Protein AF-A0A5C7S8Z4-F1 (afdb_monomer)

Foldseek 3Di:
DDPVVVVVVVVVVCVVPVCPPDDDDDDDDVVVVVVVLVVVVVVVPDPDDDPPFPADADAAQQAEAAGEHEAEQEAYHDAQNGEYAYEELAGEQYEYAYAERAYHYEFQHYFETAHDDQRRHTERYYYPHEYAHEYEQAQNGEFEYEFEHEAQYEGATERHEHLYEHNHEYEYNHYFEWEWEYEYQEEETYTEWEQHEYSYEYNYEYEYNYEFETETEYEYPEDAYEADTEWERAYDLAEHQEEYAYNYEQYWEWEYEEYPYLEEYETYWESHYHNAEHNEEYHANEEQETETEYEYDDDEHQYEYHAEWESYDHNEEYQEEYHYQYEQETEYEYEEAYQAYEHEWELYEAEYEYAYEYAANHEQETEWEYAYYQYHAHYETEYESYEAAAYQHEYHHLYEQEYEFEYNDHAHETEWESYENAQHEHNEEYHANEYQETEFEDAAYETEWESYEYNEEYQYEYEAQEEQETEFEYQHTEWESAEDAQEAYQEEYYYNYEFYWEFEHAAAETAWERYFANQHPDPDDPSPFYEFLYEYEYQEEFETYWEWEWDPDPDDDDDDDDPDDPDFAQEDATETYEYHWERAEGEEQAANGEYHANEEFETYWEWEWEFEHAAYTETETEYTEWERHDYAEYNHDYYHNYYFYTYWYWYWYIYYNHYDTYTDDTYYYRYYYHDYPD

pLDDT: mean 84.85, std 20.94, range [26.73, 98.94]

Solvent-accessible surface area (backbone atoms only — not comparable to full-atom values): 26536 Å² total; per-residue (Å²): 136,65,73,69,61,60,52,53,53,49,52,56,47,51,60,55,64,61,51,73,80,70,68,77,87,78,88,78,65,67,70,60,54,54,52,49,53,52,53,52,59,58,66,71,63,67,96,66,84,82,70,83,73,74,67,54,56,70,77,67,24,58,53,77,38,65,50,35,28,39,41,58,75,52,69,39,39,31,36,68,69,8,32,25,47,10,61,38,42,64,7,37,12,33,38,31,67,20,69,62,26,67,36,43,39,36,33,29,13,43,26,26,3,39,6,48,35,48,54,5,36,9,24,11,33,36,32,68,18,28,33,56,21,39,40,35,31,34,70,67,8,36,26,38,14,33,3,36,10,33,41,68,33,32,3,35,9,25,14,36,34,30,61,20,32,38,57,20,39,40,37,37,39,12,42,28,34,9,36,5,29,11,48,24,55,47,42,42,28,30,7,32,4,24,9,39,32,28,57,23,36,31,61,19,40,40,37,34,58,19,41,26,29,5,30,5,30,23,44,42,78,39,50,57,33,37,38,36,17,35,5,27,8,34,31,29,50,22,32,40,53,20,39,39,39,32,60,20,43,27,34,6,31,5,30,41,46,44,52,69,35,79,36,45,37,36,22,29,7,19,7,33,36,30,53,26,35,35,56,19,39,39,40,33,58,21,42,26,30,5,32,12,38,37,49,42,84,84,63,87,21,91,32,44,39,43,35,35,6,24,8,35,36,29,57,28,36,32,55,18,39,40,39,31,60,17,42,26,34,6,30,21,42,38,36,33,32,34,41,25,31,39,34,33,7,21,8,31,35,30,58,26,44,30,55,18,39,39,40,31,58,18,41,29,29,6,30,8,42,32,64,35,27,76,27,24,94,60,20,40,29,29,8,22,6,34,36,31,17,32,34,53,20,38,41,40,31,59,19,39,28,28,7,32,4,37,30,70,41,35,29,28,36,11,29,8,23,6,32,28,19,60,85,11,36,36,53,19,36,42,38,32,61,18,42,25,31,6,32,6,30,5,62,65,16,35,6,34,8,20,7,34,33,34,19,28,34,34,59,18,38,40,39,34,57,21,40,28,30,5,33,7,32,11,26,31,6,31,9,23,8,34,32,24,32,69,25,35,38,55,19,38,41,40,32,60,19,41,26,31,5,32,6,30,16,32,60,41,34,7,36,6,24,8,34,35,24,11,62,54,92,70,93,70,96,64,81,61,32,14,41,31,45,16,41,41,38,35,55,19,41,28,30,6,33,4,33,9,51,10,58,77,66,87,74,84,71,79,92,77,89,75,101,60,82,78,74,74,51,55,61,36,78,21,43,7,8,32,10,31,7,25,9,34,38,39,19,32,30,33,72,70,5,37,40,39,35,54,18,40,28,32,6,34,5,30,4,33,6,40,14,72,18,56,40,34,6,28,6,33,7,34,33,4,33,5,28,6,39,37,28,52,23,58,65,32,48,79,47,77,78,42,49,62,38,39,40,38,37,47,39,38,40,38,39,37,80,47,51,42,57,39,52,60,54,59,40,65,33,42,70,43,70,38,78,64,86,125

Nearest PDB structures (foldseek):
  3p4g-assembly4_D  TM=4.008E-01  e=1.593E-01  Marinomonas primoryensis

Mean predicted aligned error: 9.85 Å

InterPro domains:
  IPR024973 ESPR domain [PF13018] (1-48)

Structure (mmCIF, N/CA/C/O backbone):
data_AF-A0A5C7S8Z4-F1
#
_entry.id   AF-A0A5C7S8Z4-F1
#
loop_
_atom_site.group_PDB
_atom_site.id
_atom_site.type_symbol
_atom_site.label_atom_id
_atom_site.label_alt_id
_atom_site.label_comp_id
_atom_site.label_asym_id
_atom_site.label_entity_id
_atom_site.label_seq_id
_atom_site.pdbx_PDB_ins_code
_atom_site.Cartn_x
_atom_site.Cartn_y
_atom_site.Cartn_z
_atom_site.occupancy
_atom_site.B_iso_or_equiv
_atom_site.auth_seq_id
_atom_site.auth_comp_id
_atom_site.auth_asym_id
_atom_site.auth_atom_id
_atom_site.pdbx_PDB_model_num
ATOM 1 N N . MET A 1 1 ? 13.895 8.745 35.347 1.00 37.47 1 MET A N 1
ATOM 2 C CA . MET A 1 1 ? 14.028 7.308 34.992 1.00 37.47 1 MET A CA 1
ATOM 3 C C . MET A 1 1 ? 15.269 6.678 35.639 1.00 37.47 1 MET A C 1
ATOM 5 O O . MET A 1 1 ? 16.334 7.281 35.587 1.00 37.47 1 MET A O 1
ATOM 9 N N . ASN A 1 2 ? 15.156 5.477 36.229 1.00 31.66 2 ASN A N 1
ATOM 10 C CA . ASN A 1 2 ? 16.294 4.657 36.695 1.00 31.66 2 ASN A CA 1
ATOM 11 C C . ASN A 1 2 ? 17.074 4.090 35.482 1.00 31.66 2 ASN A C 1
ATOM 13 O O . ASN A 1 2 ? 16.461 3.689 34.494 1.00 31.66 2 ASN A O 1
ATOM 17 N N . LYS A 1 3 ? 18.414 4.038 35.572 1.00 29.77 3 LYS A N 1
ATOM 18 C CA . LYS A 1 3 ? 19.364 3.460 34.596 1.00 29.77 3 LYS A CA 1
ATOM 19 C C . LYS A 1 3 ? 18.927 2.109 34.007 1.00 29.77 3 LYS A C 1
ATOM 21 O O . LYS A 1 3 ? 19.217 1.863 32.842 1.00 29.77 3 LYS A O 1
ATOM 26 N N . SER A 1 4 ? 18.204 1.278 34.756 1.00 29.69 4 SER A N 1
ATOM 27 C CA . SER A 1 4 ? 17.714 -0.022 34.274 1.00 29.69 4 SER A CA 1
ATOM 28 C C . SER A 1 4 ? 16.687 0.085 33.133 1.00 29.69 4 SER A C 1
ATOM 30 O O . SER A 1 4 ? 16.732 -0.729 32.219 1.00 29.69 4 SER A O 1
ATOM 32 N N . HIS A 1 5 ? 15.833 1.119 33.109 1.00 33.16 5 HIS A N 1
ATOM 33 C CA . HIS A 1 5 ? 14.861 1.334 32.020 1.00 33.16 5 HIS A CA 1
ATOM 34 C C . HIS A 1 5 ? 15.528 1.799 30.714 1.00 33.16 5 HIS A C 1
ATOM 36 O O . HIS A 1 5 ? 15.093 1.422 29.632 1.00 33.16 5 HIS A O 1
ATOM 42 N N . ARG A 1 6 ? 16.630 2.561 30.800 1.00 36.06 6 ARG A N 1
ATOM 43 C CA . ARG A 1 6 ? 17.403 2.997 29.621 1.00 36.06 6 ARG A CA 1
ATOM 44 C C . ARG A 1 6 ? 18.160 1.854 28.942 1.00 36.06 6 ARG A C 1
ATOM 46 O O . ARG A 1 6 ? 18.328 1.892 27.731 1.00 36.06 6 ARG A O 1
ATOM 53 N N . ILE A 1 7 ? 18.627 0.871 29.712 1.00 35.34 7 ILE A N 1
ATOM 54 C CA . ILE A 1 7 ? 19.396 -0.265 29.181 1.00 35.34 7 ILE A CA 1
ATOM 55 C C . ILE A 1 7 ? 18.463 -1.233 28.440 1.00 35.34 7 ILE A C 1
ATOM 57 O O . ILE A 1 7 ? 18.755 -1.610 27.314 1.00 35.34 7 ILE A O 1
ATOM 61 N N . VAL A 1 8 ? 17.285 -1.529 29.000 1.00 35.81 8 VAL A N 1
ATOM 62 C CA . VAL A 1 8 ? 16.320 -2.452 28.376 1.00 35.81 8 VAL A CA 1
ATOM 63 C C . VAL A 1 8 ? 15.700 -1.871 27.099 1.00 35.81 8 VAL A C 1
ATOM 65 O O . VAL A 1 8 ? 15.553 -2.590 26.117 1.00 35.81 8 VAL A O 1
ATOM 68 N N . TRP A 1 9 ? 15.402 -0.567 27.061 1.00 34.16 9 TRP A N 1
ATOM 69 C CA . TRP A 1 9 ? 14.878 0.077 25.848 1.00 34.16 9 TRP A CA 1
ATOM 70 C C . TRP A 1 9 ? 15.956 0.240 24.759 1.00 34.16 9 TRP A C 1
ATOM 72 O O . TRP A 1 9 ? 15.662 0.137 23.573 1.00 34.16 9 TRP A O 1
ATOM 82 N N . SER A 1 10 ? 17.225 0.415 25.149 1.00 32.84 10 SER A N 1
ATOM 83 C CA . SER A 1 10 ? 18.364 0.386 24.219 1.00 32.84 10 SER A CA 1
ATOM 84 C C . SER A 1 10 ? 18.592 -1.009 23.629 1.00 32.84 10 SER A C 1
ATOM 86 O O . SER A 1 10 ? 18.904 -1.113 22.446 1.00 32.84 10 SER A O 1
ATOM 88 N N . ASP A 1 11 ? 18.410 -2.073 24.415 1.00 32.44 11 ASP A N 1
ATOM 89 C CA . ASP A 1 11 ? 18.556 -3.453 23.939 1.00 32.44 11 ASP A CA 1
ATOM 90 C C . ASP A 1 11 ? 17.352 -3.905 23.094 1.00 32.44 11 ASP A C 1
ATOM 92 O O . ASP A 1 11 ? 17.544 -4.584 22.086 1.00 32.44 11 ASP A O 1
ATOM 96 N N . ALA A 1 12 ? 16.129 -3.460 23.411 1.00 32.34 12 ALA A N 1
ATOM 97 C CA . ALA A 1 12 ? 14.946 -3.674 22.570 1.00 32.34 12 ALA A CA 1
ATOM 98 C C . ALA A 1 12 ? 15.056 -2.933 21.223 1.00 32.34 12 ALA A C 1
ATOM 100 O O . ALA A 1 12 ? 14.721 -3.488 20.178 1.00 32.34 12 ALA A O 1
ATOM 101 N N . ARG A 1 13 ? 15.608 -1.713 21.227 1.00 35.09 13 ARG A N 1
ATOM 102 C CA . ARG A 1 13 ? 15.862 -0.927 20.013 1.00 35.09 13 ARG A CA 1
ATOM 103 C C . ARG A 1 13 ? 17.004 -1.502 19.169 1.00 35.09 13 ARG A C 1
ATOM 105 O O . ARG A 1 13 ? 16.859 -1.590 17.954 1.00 35.09 13 ARG A O 1
ATOM 112 N N . ASN A 1 14 ? 18.103 -1.950 19.782 1.00 30.97 14 ASN A N 1
ATOM 113 C CA . ASN A 1 14 ? 19.194 -2.617 19.058 1.00 30.97 14 ASN A CA 1
ATOM 114 C C . ASN A 1 14 ? 18.759 -3.975 18.487 1.00 30.97 14 ASN A C 1
ATOM 116 O O . ASN A 1 14 ? 19.194 -4.341 17.399 1.00 30.97 14 ASN A O 1
ATOM 120 N N . ALA A 1 15 ? 17.866 -4.697 19.169 1.00 32.16 15 ALA A N 1
ATOM 121 C CA . ALA A 1 15 ? 17.303 -5.942 18.656 1.00 32.16 15 ALA A CA 1
ATOM 122 C C . ALA A 1 15 ? 16.323 -5.738 17.484 1.00 32.16 15 ALA A C 1
ATOM 124 O O . ALA A 1 15 ? 16.146 -6.672 16.707 1.00 32.16 15 ALA A O 1
ATOM 125 N N . TYR A 1 16 ? 15.710 -4.556 17.347 1.00 32.03 16 TYR A N 1
ATOM 126 C CA . TYR A 1 16 ? 14.763 -4.245 16.268 1.00 32.03 16 TYR A CA 1
ATOM 127 C C . TYR A 1 16 ? 15.438 -3.570 15.061 1.00 32.03 16 TYR A C 1
ATOM 129 O O . TYR A 1 16 ? 15.170 -3.940 13.925 1.00 32.03 16 TYR A O 1
ATOM 137 N N . ILE A 1 17 ? 16.373 -2.638 15.289 1.00 31.25 17 ILE A N 1
ATOM 138 C CA . ILE A 1 17 ? 17.047 -1.887 14.213 1.00 31.25 17 ILE A CA 1
ATOM 139 C C . ILE A 1 17 ? 18.159 -2.712 13.540 1.00 31.25 17 ILE A C 1
ATOM 141 O O . ILE A 1 17 ? 18.332 -2.623 12.333 1.00 31.25 17 ILE A O 1
ATOM 145 N N . VAL A 1 18 ? 18.866 -3.588 14.266 1.00 29.27 18 VAL A N 1
ATOM 146 C CA . VAL A 1 18 ? 19.935 -4.428 13.673 1.00 29.27 18 VAL A CA 1
ATOM 147 C C . VAL A 1 18 ? 19.393 -5.749 13.093 1.00 29.27 18 VAL A C 1
ATOM 149 O O . VAL A 1 18 ? 20.099 -6.452 12.375 1.00 29.27 18 VAL A O 1
ATOM 152 N N . ALA A 1 19 ? 18.123 -6.088 13.340 1.00 30.03 19 ALA A N 1
ATOM 153 C CA . ALA A 1 19 ? 17.484 -7.271 12.754 1.00 30.03 19 ALA A CA 1
ATOM 154 C C . ALA A 1 19 ? 16.828 -7.017 11.382 1.00 30.03 19 ALA A C 1
ATOM 156 O O . ALA A 1 19 ? 16.435 -7.982 10.731 1.00 30.03 19 ALA A O 1
ATOM 157 N N . GLY A 1 20 ? 16.736 -5.759 10.932 1.00 29.67 20 GLY A N 1
ATOM 158 C CA . GLY A 1 20 ? 16.137 -5.394 9.642 1.00 29.67 20 GLY A CA 1
ATOM 159 C C . GLY A 1 20 ? 17.088 -5.442 8.442 1.00 29.67 20 GLY A C 1
ATOM 160 O O . GLY A 1 20 ? 16.617 -5.545 7.319 1.00 29.67 20 GLY A O 1
ATOM 161 N N . GLU A 1 21 ? 18.408 -5.412 8.655 1.00 27.22 21 GLU A N 1
ATOM 162 C CA . GLU A 1 21 ? 19.362 -5.224 7.545 1.00 27.22 21 GLU A CA 1
ATOM 163 C C . GLU A 1 21 ? 20.340 -6.390 7.326 1.00 27.22 21 GLU A C 1
ATOM 165 O O . GLU A 1 21 ? 21.153 -6.322 6.415 1.00 27.22 21 GLU A O 1
ATOM 170 N N . ASN A 1 22 ? 20.278 -7.483 8.107 1.00 28.05 22 ASN A N 1
ATOM 171 C CA . ASN A 1 22 ? 21.152 -8.657 7.886 1.00 28.05 22 ASN A CA 1
ATOM 172 C C . ASN A 1 22 ? 20.622 -10.020 8.397 1.00 28.05 22 ASN A C 1
ATOM 174 O O . ASN A 1 22 ? 21.381 -10.990 8.486 1.00 28.05 22 ASN A O 1
ATOM 178 N N . ALA A 1 23 ? 19.339 -10.155 8.747 1.00 29.80 23 ALA A N 1
ATOM 179 C CA . ALA A 1 23 ? 18.815 -11.428 9.250 1.00 29.80 23 ALA A CA 1
ATOM 180 C C . ALA A 1 23 ? 18.412 -12.375 8.106 1.00 29.80 23 ALA A C 1
ATOM 182 O O . ALA A 1 23 ? 17.242 -12.524 7.768 1.00 29.80 23 ALA A O 1
ATOM 183 N N . SER A 1 24 ? 19.401 -13.067 7.540 1.00 30.19 24 SER A N 1
ATOM 184 C CA . SER A 1 24 ? 19.148 -14.285 6.769 1.00 30.19 24 SER A CA 1
ATOM 185 C C . SER A 1 24 ? 18.484 -15.356 7.654 1.00 30.19 24 SER A C 1
ATOM 187 O O . SER A 1 24 ? 18.964 -15.678 8.739 1.00 30.19 24 SER A O 1
ATOM 189 N N . ALA A 1 25 ? 17.360 -15.892 7.172 1.00 36.38 25 ALA A N 1
ATOM 190 C CA . ALA A 1 25 ? 16.766 -17.192 7.497 1.00 36.38 25 ALA A CA 1
ATOM 191 C C . ALA A 1 25 ? 16.754 -17.650 8.979 1.00 36.38 25 ALA A C 1
ATOM 193 O O . ALA A 1 25 ? 17.680 -18.322 9.438 1.00 36.38 25 ALA A O 1
ATOM 194 N N . LYS A 1 26 ? 15.621 -17.413 9.667 1.00 33.75 26 LYS A N 1
ATOM 195 C CA . LYS A 1 26 ? 14.860 -18.339 10.557 1.00 33.75 26 LYS A CA 1
ATOM 196 C C . LYS A 1 26 ? 14.109 -17.563 11.647 1.00 33.75 26 LYS A C 1
ATOM 198 O O . LYS A 1 26 ? 14.720 -16.954 12.525 1.00 33.75 26 LYS A O 1
ATOM 203 N N . GLY A 1 27 ? 12.777 -17.651 11.619 1.00 38.81 27 GLY A N 1
ATOM 204 C CA . GLY A 1 27 ? 11.887 -17.112 12.650 1.00 38.81 27 GLY A CA 1
ATOM 205 C C . GLY A 1 27 ? 12.190 -17.672 14.045 1.00 38.81 27 GLY A C 1
ATOM 206 O O . GLY A 1 27 ? 12.565 -18.836 14.210 1.00 38.81 27 GLY A O 1
ATOM 207 N N . LYS A 1 28 ? 12.061 -16.824 15.072 1.00 38.38 28 LYS A N 1
ATOM 208 C CA . LYS A 1 28 ? 12.280 -17.208 16.476 1.00 38.38 28 LYS A CA 1
ATOM 209 C C . LYS A 1 28 ? 11.051 -17.951 17.042 1.00 38.38 28 LYS A C 1
ATOM 211 O O . LYS A 1 28 ? 9.928 -17.656 16.640 1.00 38.38 28 LYS A O 1
ATOM 216 N N . PRO A 1 29 ? 11.221 -18.870 18.016 1.00 39.12 29 PRO A N 1
ATOM 217 C CA . PRO A 1 29 ? 10.117 -19.649 18.589 1.00 39.12 29 PRO A CA 1
ATOM 218 C C . PRO A 1 29 ? 9.059 -18.778 19.291 1.00 39.12 29 PRO A C 1
ATOM 220 O O . PRO A 1 29 ? 9.406 -17.848 20.024 1.00 39.12 29 PRO A O 1
ATOM 223 N N . SER A 1 30 ? 7.772 -19.122 19.134 1.00 42.41 30 SER A N 1
ATOM 224 C CA . SER A 1 30 ? 6.627 -18.341 19.650 1.00 42.41 30 SER A CA 1
ATOM 225 C C . SER A 1 30 ? 6.636 -18.122 21.170 1.00 42.41 30 SER A C 1
ATOM 227 O O . SER A 1 30 ? 6.098 -17.131 21.654 1.00 42.41 30 SER A O 1
ATOM 229 N N . SER A 1 31 ? 7.321 -18.975 21.939 1.00 36.34 31 SER A N 1
ATOM 230 C CA . SER A 1 31 ? 7.449 -18.833 23.395 1.00 36.34 31 SER A CA 1
ATOM 231 C C . SER A 1 31 ? 8.235 -17.590 23.824 1.00 36.34 31 SER A C 1
ATOM 233 O O . SER A 1 31 ? 7.932 -17.007 24.863 1.00 36.34 31 SER A O 1
ATOM 235 N N . VAL A 1 32 ? 9.207 -17.144 23.021 1.00 38.12 32 VAL A N 1
ATOM 236 C CA . VAL A 1 32 ? 10.002 -15.936 23.304 1.00 38.12 32 VAL A CA 1
ATOM 237 C C . VAL A 1 32 ? 9.226 -14.671 22.924 1.00 38.12 32 VAL A C 1
ATOM 239 O O . VAL A 1 32 ? 9.331 -13.666 23.623 1.00 38.12 32 VAL A O 1
ATOM 242 N N . ARG A 1 33 ? 8.382 -14.739 21.883 1.00 48.53 33 ARG A N 1
ATOM 243 C CA . ARG A 1 33 ? 7.471 -13.652 21.481 1.00 48.53 33 ARG A CA 1
ATOM 244 C C . ARG A 1 33 ? 6.361 -13.437 22.512 1.00 48.53 33 ARG A C 1
ATOM 246 O O . ARG A 1 33 ? 6.195 -12.320 22.991 1.00 48.53 33 ARG A O 1
ATOM 253 N N . LYS A 1 34 ? 5.727 -14.518 22.984 1.00 35.91 34 LYS A N 1
ATOM 254 C CA . LYS A 1 34 ? 4.727 -14.468 24.068 1.00 35.91 34 LYS A CA 1
ATOM 255 C C . LYS A 1 34 ? 5.316 -13.953 25.385 1.00 35.91 34 LYS A C 1
ATOM 257 O O . LYS A 1 34 ? 4.687 -13.146 26.063 1.00 35.91 34 LYS A O 1
ATOM 262 N N . ALA A 1 35 ? 6.549 -14.340 25.727 1.00 30.20 35 ALA A N 1
ATOM 263 C CA . ALA A 1 35 ? 7.232 -13.829 26.918 1.00 30.20 35 ALA A CA 1
ATOM 264 C C . ALA A 1 35 ? 7.574 -12.328 26.815 1.00 30.20 35 ALA A C 1
ATOM 266 O O . ALA A 1 35 ? 7.482 -11.614 27.814 1.00 30.20 35 ALA A O 1
ATOM 267 N N . LEU A 1 36 ? 7.918 -11.836 25.619 1.00 29.59 36 LEU A N 1
ATOM 268 C CA . LEU A 1 36 ? 8.204 -10.421 25.368 1.00 29.59 36 LEU A CA 1
ATOM 269 C C . LEU A 1 36 ? 6.923 -9.567 25.358 1.00 29.59 36 LEU A C 1
ATOM 271 O O . LEU A 1 36 ? 6.910 -8.510 25.982 1.00 29.59 36 LEU A O 1
ATOM 275 N N . ALA A 1 37 ? 5.830 -10.058 24.763 1.00 33.19 37 ALA A N 1
ATOM 276 C CA . ALA A 1 37 ? 4.506 -9.431 24.839 1.00 33.19 37 ALA A CA 1
ATOM 277 C C . ALA A 1 37 ? 4.003 -9.340 26.292 1.00 33.19 37 ALA A C 1
ATOM 279 O O . ALA A 1 37 ? 3.516 -8.298 26.723 1.00 33.19 37 ALA A O 1
ATOM 280 N N . THR A 1 38 ? 4.235 -10.386 27.095 1.00 28.86 38 THR A N 1
ATOM 281 C CA . THR A 1 38 ? 3.899 -10.387 28.530 1.00 28.86 38 THR A CA 1
ATOM 282 C C . THR A 1 38 ? 4.768 -9.402 29.329 1.00 28.86 38 THR A C 1
ATOM 284 O O . THR A 1 38 ? 4.281 -8.750 30.252 1.00 28.86 38 THR A O 1
ATOM 287 N N . ALA A 1 39 ? 6.049 -9.243 28.977 1.00 26.83 39 ALA A N 1
ATOM 288 C CA . ALA A 1 39 ? 6.943 -8.277 29.620 1.00 26.83 39 ALA A CA 1
ATOM 289 C C . ALA A 1 39 ? 6.609 -6.819 29.248 1.00 26.83 39 ALA A C 1
ATOM 291 O O . ALA A 1 39 ? 6.747 -5.931 30.087 1.00 26.83 39 ALA A O 1
ATOM 292 N N . ILE A 1 40 ? 6.122 -6.577 28.028 1.00 32.91 40 ILE A N 1
ATOM 293 C CA . ILE A 1 40 ? 5.619 -5.273 27.578 1.00 32.91 40 ILE A CA 1
ATOM 294 C C . ILE A 1 40 ? 4.279 -4.951 28.260 1.00 32.91 40 ILE A C 1
ATOM 296 O O . ILE A 1 40 ? 4.125 -3.854 28.790 1.00 32.91 40 ILE A O 1
ATOM 300 N N . ALA A 1 41 ? 3.363 -5.921 28.377 1.00 28.98 41 ALA A N 1
ATOM 301 C CA . ALA A 1 41 ? 2.117 -5.775 29.139 1.00 28.98 41 ALA A CA 1
ATOM 302 C C . ALA A 1 41 ? 2.366 -5.442 30.627 1.00 28.98 41 ALA A C 1
ATOM 304 O O . ALA A 1 41 ? 1.631 -4.657 31.224 1.00 28.98 41 ALA A O 1
ATOM 305 N N . ALA A 1 42 ? 3.444 -5.970 31.218 1.00 26.80 42 ALA A N 1
ATOM 306 C CA . ALA A 1 42 ? 3.854 -5.643 32.584 1.00 26.80 42 ALA A CA 1
ATOM 307 C C . ALA A 1 42 ? 4.487 -4.242 32.734 1.00 26.80 42 ALA A C 1
ATOM 309 O O . ALA A 1 42 ? 4.459 -3.688 33.831 1.00 26.80 42 ALA A O 1
ATOM 310 N N . LEU A 1 43 ? 5.027 -3.645 31.662 1.00 28.89 43 LEU A N 1
ATOM 311 C CA . LEU A 1 43 ? 5.586 -2.284 31.680 1.00 28.89 43 LEU A CA 1
ATOM 312 C C . LEU A 1 43 ? 4.516 -1.179 31.599 1.00 28.89 43 LEU A C 1
ATOM 314 O O . LEU A 1 43 ? 4.787 -0.061 32.032 1.00 28.89 43 LEU A O 1
ATOM 318 N N . PHE A 1 44 ? 3.308 -1.488 31.113 1.00 37.31 44 PHE A N 1
ATOM 319 C CA . PHE A 1 44 ? 2.157 -0.570 31.105 1.00 37.31 44 PHE A CA 1
ATOM 320 C C . PHE A 1 44 ? 1.380 -0.540 32.432 1.00 37.31 44 PHE A C 1
ATOM 322 O O . PHE A 1 44 ? 0.481 0.280 32.614 1.00 37.31 44 PHE A O 1
ATOM 329 N N . MET A 1 45 ? 1.754 -1.376 33.407 1.00 36.12 45 MET A N 1
ATOM 330 C CA . MET A 1 45 ? 1.271 -1.261 34.784 1.00 36.12 45 MET A CA 1
ATOM 331 C C . MET A 1 45 ? 2.055 -0.164 35.515 1.00 36.12 45 MET A C 1
ATOM 333 O O . MET A 1 45 ? 2.940 -0.431 36.331 1.00 36.12 45 MET A O 1
ATOM 337 N N . GLY A 1 46 ? 1.766 1.098 35.202 1.00 33.59 46 GLY A N 1
ATOM 338 C CA . GLY A 1 46 ? 2.292 2.221 35.972 1.00 33.59 46 GLY A CA 1
ATOM 339 C C . GLY A 1 46 ? 1.876 2.106 37.450 1.00 33.59 46 GLY A C 1
ATOM 340 O O . GLY A 1 46 ? 0.705 1.848 37.734 1.00 33.59 46 GLY A O 1
ATOM 341 N N . PRO A 1 47 ? 2.785 2.311 38.422 1.00 34.88 47 PRO A N 1
ATOM 342 C CA . PRO A 1 47 ? 2.412 2.411 39.825 1.00 34.88 47 PRO A CA 1
ATOM 343 C C . PRO A 1 47 ? 1.798 3.797 40.064 1.00 34.88 47 PRO A C 1
ATOM 345 O O . PRO A 1 47 ? 2.487 4.743 40.442 1.00 34.88 47 PRO A O 1
ATOM 348 N N . GLY A 1 48 ? 0.500 3.926 39.793 1.00 32.44 48 GLY A N 1
ATOM 349 C CA . GLY A 1 48 ? -0.317 5.099 40.098 1.00 32.44 48 GLY A CA 1
ATOM 350 C C . GLY A 1 48 ? -1.332 4.752 41.180 1.00 32.44 48 GLY A C 1
ATOM 351 O O . GLY A 1 48 ? -2.134 3.842 41.016 1.00 32.44 48 GLY A O 1
ATOM 352 N N . LEU A 1 49 ? -1.244 5.445 42.312 1.00 31.33 49 LEU A N 1
ATOM 353 C CA . LEU A 1 49 ? -2.066 5.281 43.509 1.00 31.33 49 LEU A CA 1
ATOM 354 C C . LEU A 1 49 ? -3.567 5.165 43.200 1.00 31.33 49 LEU A C 1
ATOM 356 O O . LEU A 1 49 ? -4.171 6.088 42.662 1.00 31.33 49 LEU A O 1
ATOM 360 N N . ALA A 1 50 ? -4.167 4.061 43.648 1.00 33.09 50 ALA A N 1
ATOM 361 C CA . ALA A 1 50 ? -5.607 3.891 43.755 1.00 33.09 50 ALA A CA 1
ATOM 362 C C . ALA A 1 50 ? -6.185 4.901 44.766 1.00 33.09 50 ALA A C 1
ATOM 364 O O . ALA A 1 50 ? -6.305 4.616 45.959 1.00 33.09 50 ALA A O 1
ATOM 365 N N . ALA A 1 51 ? -6.564 6.090 44.298 1.00 34.31 51 ALA A N 1
ATOM 366 C CA . ALA A 1 51 ? -7.777 6.694 44.824 1.00 34.31 51 ALA A CA 1
ATOM 367 C C . ALA A 1 51 ? -8.912 5.787 44.342 1.00 34.31 51 ALA A C 1
ATOM 369 O O . ALA A 1 51 ? -9.021 5.539 43.145 1.00 34.31 51 ALA A O 1
ATOM 370 N N . ALA A 1 52 ? -9.680 5.206 45.265 1.00 38.94 52 ALA A N 1
ATOM 371 C CA . ALA A 1 52 ? -10.825 4.380 44.914 1.00 38.94 52 ALA A CA 1
ATOM 372 C C . ALA A 1 52 ? -11.801 5.237 44.098 1.00 38.94 52 ALA A C 1
ATOM 374 O O . ALA A 1 52 ? -12.542 6.043 44.658 1.00 38.94 52 ALA A O 1
ATOM 375 N N . GLN A 1 53 ? -11.738 5.114 42.773 1.00 49.81 53 GLN A N 1
ATOM 376 C CA . GLN A 1 53 ? -12.717 5.696 41.873 1.00 49.81 53 GLN A CA 1
ATOM 377 C C . GLN A 1 53 ? -14.052 5.065 42.269 1.00 49.81 53 GLN A C 1
ATOM 379 O O . GLN A 1 53 ? -14.166 3.839 42.341 1.00 49.81 53 GLN A O 1
ATOM 384 N N . SER A 1 54 ? -15.020 5.890 42.665 1.00 53.12 54 SER A N 1
ATOM 385 C CA . SER A 1 54 ? -16.349 5.413 43.032 1.00 53.12 54 SER A CA 1
ATOM 386 C C . SER A 1 54 ? -16.996 4.813 41.784 1.00 53.12 54 SER A C 1
ATOM 388 O O . SER A 1 54 ? -17.503 5.540 40.935 1.00 53.12 54 SER A O 1
ATOM 390 N N . CYS A 1 55 ? -16.901 3.493 41.652 1.00 62.97 55 CYS A N 1
ATOM 391 C CA . CYS A 1 55 ? -17.562 2.705 40.622 1.00 62.97 55 CYS A CA 1
ATOM 392 C C . CYS A 1 55 ? -19.026 2.502 41.029 1.00 62.97 55 CYS A C 1
ATOM 394 O O . CYS A 1 55 ? -19.315 1.700 41.919 1.00 62.97 55 CYS A O 1
ATOM 396 N N . GLU A 1 56 ? -19.948 3.199 40.374 1.00 66.50 56 GLU A N 1
ATOM 397 C CA . GLU A 1 56 ? -21.383 2.915 40.442 1.00 66.50 56 GLU A CA 1
ATOM 398 C C . GLU A 1 56 ? -21.840 2.532 39.034 1.00 66.50 56 GLU A C 1
ATOM 400 O O . GLU A 1 56 ? -21.501 3.215 38.076 1.00 66.50 56 GLU A O 1
ATOM 405 N N . GLY A 1 57 ? -22.534 1.402 38.883 1.00 73.88 57 GLY A N 1
ATOM 406 C CA . GLY A 1 57 ? -23.045 0.945 37.590 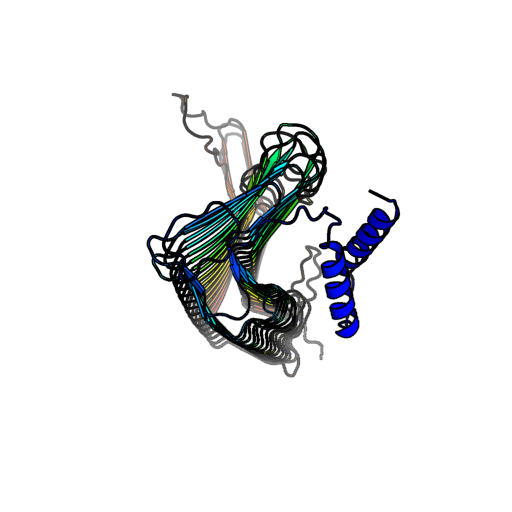1.00 73.88 57 GLY A CA 1
ATOM 407 C C . GLY A 1 57 ? -24.565 1.018 37.563 1.00 73.88 57 GLY A C 1
ATOM 408 O O . GLY A 1 57 ? -25.233 0.151 38.131 1.00 73.88 57 GLY A O 1
ATOM 409 N N . GLN A 1 58 ? -25.133 2.024 36.896 1.00 81.19 58 GLN A N 1
ATOM 410 C CA . GLN A 1 58 ? -26.570 2.050 36.608 1.00 81.19 58 GLN A CA 1
ATOM 411 C C . GLN A 1 58 ? -26.860 1.151 35.401 1.00 81.19 58 GLN A C 1
ATOM 413 O O . GLN A 1 58 ? -26.207 1.267 34.368 1.00 81.19 58 GLN A O 1
ATOM 418 N N . ASN A 1 59 ? -27.836 0.247 35.505 1.00 83.62 59 ASN A N 1
ATOM 419 C CA . ASN A 1 59 ? -28.183 -0.656 34.408 1.00 83.62 59 ASN A CA 1
ATOM 420 C C . ASN A 1 59 ? -29.704 -0.895 34.319 1.00 83.62 59 ASN A C 1
ATOM 422 O O . ASN A 1 59 ? -30.264 -1.484 35.248 1.00 83.62 59 ASN A O 1
ATOM 426 N N . PRO A 1 60 ? -30.386 -0.487 33.231 1.00 86.69 60 PRO A N 1
ATOM 427 C CA . PRO A 1 60 ? -29.855 0.251 32.080 1.00 86.69 60 PRO A CA 1
ATOM 428 C C . PRO A 1 60 ? -29.449 1.687 32.445 1.00 86.69 60 PRO A C 1
ATOM 430 O O . PRO A 1 60 ? -30.061 2.311 33.312 1.00 86.69 60 PRO A O 1
ATOM 433 N N . LEU A 1 61 ? -28.441 2.219 31.754 1.00 93.38 61 LEU A N 1
ATOM 434 C CA . LEU A 1 61 ? -28.024 3.614 31.851 1.00 93.38 61 LEU A CA 1
ATOM 435 C C . LEU A 1 61 ? -28.972 4.479 31.008 1.00 93.38 61 LEU A C 1
ATOM 437 O O . LEU A 1 61 ? -28.942 4.427 29.776 1.00 93.38 61 LEU A O 1
ATOM 441 N N . THR A 1 62 ? -29.847 5.235 31.670 1.00 94.00 62 THR A N 1
ATOM 442 C CA . THR A 1 62 ? -30.887 6.061 31.021 1.00 94.00 62 THR A CA 1
ATOM 443 C C . THR A 1 62 ? -30.669 7.557 31.168 1.00 94.00 62 THR A C 1
ATOM 445 O O . THR A 1 62 ? -31.280 8.322 30.429 1.00 94.00 62 THR A O 1
ATOM 448 N N . ASP A 1 63 ? -29.811 7.954 32.102 1.00 92.44 63 ASP A N 1
ATOM 449 C CA . ASP A 1 63 ? -29.564 9.338 32.488 1.00 92.44 63 ASP A CA 1
ATOM 450 C C . ASP A 1 63 ? -28.072 9.658 32.359 1.00 92.44 63 ASP A C 1
ATOM 452 O O . ASP A 1 63 ? -27.238 8.752 32.273 1.00 92.44 63 ASP A O 1
ATOM 456 N N . ALA A 1 64 ? -27.738 10.947 32.351 1.00 93.62 64 ALA A N 1
ATOM 457 C CA . ALA A 1 64 ? -26.358 11.408 32.269 1.00 93.62 64 ALA A CA 1
ATOM 458 C C . ALA A 1 64 ? -25.586 11.120 33.565 1.00 93.62 64 ALA A C 1
ATOM 460 O O . ALA A 1 64 ? -26.030 11.478 34.657 1.00 93.62 64 ALA A O 1
ATOM 461 N N . GLN A 1 65 ? -24.401 10.534 33.426 1.00 94.62 65 GLN A N 1
ATOM 462 C CA . GLN A 1 65 ? -23.448 10.282 34.503 1.00 94.62 65 GLN A CA 1
ATOM 463 C C . GLN A 1 65 ? -22.144 11.031 34.247 1.00 94.62 65 GLN A C 1
ATOM 465 O O . GLN A 1 65 ? -21.736 11.225 33.105 1.00 94.62 65 GLN A O 1
ATOM 470 N N . THR A 1 66 ? -21.455 11.415 35.317 1.00 91.69 66 THR A N 1
ATOM 471 C CA . THR A 1 66 ? -20.162 12.124 35.243 1.00 91.69 66 THR A CA 1
ATOM 472 C C . THR A 1 66 ? -18.998 11.300 35.797 1.00 91.69 66 THR A C 1
ATOM 474 O O . THR A 1 66 ? -17.893 11.804 35.974 1.00 91.69 66 THR A O 1
ATOM 477 N N . SER A 1 67 ? -19.250 10.042 36.155 1.00 89.88 67 SER A N 1
ATOM 478 C CA . SER A 1 67 ? -18.261 9.124 36.714 1.00 89.88 67 SER A CA 1
ATOM 479 C C . SER A 1 67 ? -18.275 7.802 35.964 1.00 89.88 67 SER A C 1
ATOM 481 O O . SER A 1 67 ? -19.302 7.402 35.410 1.00 89.88 67 SER A O 1
ATOM 483 N N . THR A 1 68 ? -17.140 7.106 36.007 1.00 93.56 68 THR A N 1
ATOM 484 C CA . THR A 1 68 ? -16.975 5.774 35.426 1.00 93.56 68 THR A CA 1
ATOM 485 C C . THR A 1 68 ? -18.088 4.834 35.862 1.00 93.56 68 THR A C 1
ATOM 487 O O . THR A 1 68 ? -18.348 4.677 37.057 1.00 93.56 68 THR A O 1
ATOM 490 N N . GLN A 1 69 ? -18.720 4.199 34.877 1.00 94.94 69 GLN A N 1
ATOM 491 C CA . GLN A 1 69 ? -19.726 3.171 35.104 1.00 94.94 69 GLN A CA 1
ATOM 492 C C . GLN A 1 69 ? -19.064 1.800 35.063 1.00 94.94 69 GLN A C 1
ATOM 494 O O . GLN A 1 69 ? -18.433 1.444 34.068 1.00 94.94 69 GLN A O 1
ATOM 499 N N . CYS A 1 70 ? -19.197 1.032 36.139 1.00 93.62 70 CYS A N 1
ATOM 500 C CA . CYS A 1 70 ? -18.510 -0.249 36.277 1.00 93.62 70 CYS A CA 1
ATOM 501 C C . CYS A 1 70 ? -19.512 -1.396 36.322 1.00 93.62 70 CYS A C 1
ATOM 503 O O . CYS A 1 70 ? -20.492 -1.355 37.069 1.00 93.62 70 CYS A O 1
ATOM 505 N N . TYR A 1 71 ? -19.239 -2.437 35.547 1.00 93.12 71 TYR A N 1
ATOM 506 C CA . TYR A 1 71 ? -20.087 -3.612 35.453 1.00 93.12 71 TYR A CA 1
ATOM 507 C C . TYR A 1 71 ? -19.263 -4.887 35.580 1.00 93.12 71 TYR A C 1
ATOM 509 O O . TYR A 1 71 ? -18.128 -4.981 35.122 1.00 93.12 71 TYR A O 1
ATOM 517 N N . GLU A 1 72 ? -19.879 -5.889 36.187 1.00 90.50 72 GLU A N 1
ATOM 518 C CA . GLU A 1 72 ? -19.361 -7.251 36.238 1.00 90.50 72 GLU A CA 1
ATOM 519 C C . GLU A 1 72 ? -19.891 -8.035 35.025 1.00 90.50 72 GLU A C 1
ATOM 521 O O . GLU A 1 72 ? -20.099 -7.495 33.938 1.00 90.50 72 GLU A O 1
ATOM 526 N N . ASN A 1 73 ? -20.155 -9.330 35.180 1.00 89.25 73 ASN A N 1
ATOM 527 C CA . ASN A 1 73 ? -20.643 -10.181 34.097 1.00 89.25 73 ASN A CA 1
ATOM 528 C C . ASN A 1 73 ? -22.177 -10.107 33.933 1.00 89.25 73 ASN A C 1
ATOM 530 O O . ASN A 1 73 ? -22.879 -11.117 34.075 1.00 89.25 73 ASN A O 1
ATOM 534 N N . VAL A 1 74 ? -22.698 -8.907 33.657 1.00 94.12 74 VAL A N 1
ATOM 535 C CA . VAL A 1 74 ? -24.128 -8.613 33.424 1.00 94.12 74 VAL A CA 1
ATOM 536 C C . VAL A 1 74 ? -24.358 -8.041 32.024 1.00 94.12 74 VAL A C 1
ATOM 538 O O . VAL A 1 74 ? -23.434 -7.508 31.415 1.00 94.12 74 VAL A O 1
ATOM 541 N N . ASP A 1 75 ? -25.580 -8.150 31.497 1.00 95.75 75 ASP A N 1
ATOM 542 C CA . ASP A 1 75 ? -25.940 -7.395 30.290 1.00 95.75 75 ASP A CA 1
ATOM 543 C C . ASP A 1 75 ? -25.864 -5.901 30.612 1.00 95.75 75 ASP A C 1
ATOM 545 O O . ASP A 1 75 ? -26.347 -5.498 31.663 1.00 95.75 75 ASP A O 1
ATOM 549 N N . VAL A 1 76 ? -25.261 -5.090 29.749 1.00 96.31 76 VAL A N 1
ATOM 550 C CA . VAL A 1 76 ? -25.103 -3.642 29.930 1.00 96.31 76 VAL A CA 1
ATOM 551 C C . VAL A 1 76 ? -25.816 -2.940 28.788 1.00 96.31 76 VAL A C 1
ATOM 553 O O . VAL A 1 76 ? -25.597 -3.258 27.621 1.00 96.31 76 VAL A O 1
ATOM 556 N N . THR A 1 77 ? -26.681 -1.980 29.101 1.00 97.06 77 THR A N 1
ATOM 557 C CA . THR A 1 77 ? -27.353 -1.165 28.082 1.00 97.06 77 THR A CA 1
ATOM 558 C C . THR A 1 77 ? -27.237 0.312 28.411 1.00 97.06 77 THR A C 1
ATOM 560 O O . THR A 1 77 ? -27.732 0.753 29.447 1.00 97.06 77 THR A O 1
ATOM 563 N N . VAL A 1 78 ? -26.648 1.074 27.491 1.00 97.25 78 VAL A N 1
ATOM 564 C CA . VAL A 1 78 ? -26.692 2.537 27.462 1.00 97.25 78 VAL A CA 1
ATOM 565 C C . VAL A 1 78 ? -27.793 2.939 26.493 1.00 97.25 78 VAL A C 1
ATOM 567 O O . VAL A 1 78 ? -27.680 2.723 25.287 1.00 97.25 78 VAL A O 1
ATOM 570 N N . ALA A 1 79 ? -28.905 3.443 27.024 1.00 96.06 79 ALA A N 1
ATOM 571 C CA . ALA A 1 79 ? -30.053 3.845 26.219 1.00 96.06 79 ALA A CA 1
ATOM 572 C C . ALA A 1 79 ? -29.760 5.140 25.442 1.00 96.06 79 ALA A C 1
ATOM 574 O O . ALA A 1 79 ? -28.857 5.885 25.801 1.00 96.06 79 ALA A O 1
ATOM 575 N N . ALA A 1 80 ? -30.571 5.461 24.430 1.00 93.31 80 ALA A N 1
ATOM 576 C CA . ALA A 1 80 ? -30.373 6.649 23.588 1.00 93.31 80 ALA A CA 1
ATOM 577 C C . ALA A 1 80 ? -30.364 7.999 24.339 1.00 93.31 80 ALA A C 1
ATOM 579 O O . ALA A 1 80 ? -29.817 8.972 23.835 1.00 93.31 80 ALA A O 1
ATOM 580 N N . GLY A 1 81 ? -30.975 8.072 25.528 1.00 90.38 81 GLY A N 1
ATOM 581 C CA . GLY A 1 81 ? -30.907 9.250 26.407 1.00 90.38 81 GLY A CA 1
ATOM 582 C C . GLY A 1 81 ? -29.835 9.168 27.500 1.00 90.38 81 GLY A C 1
ATOM 583 O O . GLY A 1 81 ? -29.608 10.157 28.191 1.00 90.38 81 GLY A O 1
ATOM 584 N N . GLY A 1 82 ? -29.202 8.004 27.671 1.00 95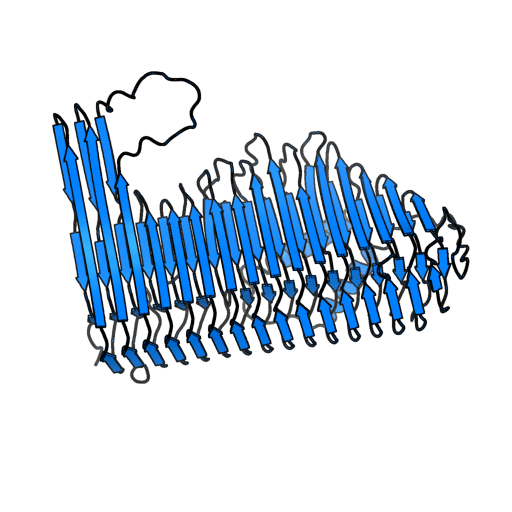.81 82 GLY A N 1
ATOM 585 C CA . GLY A 1 82 ? -28.152 7.790 28.658 1.00 95.81 82 GLY A CA 1
ATOM 586 C C . GLY A 1 82 ? -26.807 8.295 28.154 1.00 95.81 82 GLY A C 1
ATOM 587 O O . GLY A 1 82 ? -26.488 8.174 26.968 1.00 95.81 82 GLY A O 1
ATOM 588 N N . SER A 1 83 ? -26.003 8.840 29.064 1.00 96.69 83 SER A N 1
ATOM 589 C CA . SER A 1 83 ? -24.645 9.256 28.735 1.00 96.69 83 SER A CA 1
ATOM 590 C C . SER A 1 83 ? -23.680 9.095 29.900 1.00 96.69 83 SER A C 1
ATOM 592 O O . SER A 1 83 ? -24.085 9.071 31.062 1.00 96.69 83 SER A O 1
ATOM 594 N N . VAL A 1 84 ? -22.391 8.996 29.585 1.00 96.81 84 VAL A N 1
ATOM 595 C CA . VAL A 1 84 ? -21.296 9.113 30.553 1.00 96.81 84 VAL A CA 1
ATOM 596 C C . VAL A 1 84 ? -20.330 10.173 30.051 1.00 96.81 84 VAL A C 1
ATOM 598 O O . VAL A 1 84 ? -19.947 10.113 28.892 1.00 96.81 84 VAL A O 1
ATOM 601 N N . ALA A 1 85 ? -19.917 11.095 30.915 1.00 96.00 85 ALA A N 1
ATOM 602 C CA . ALA A 1 85 ? -18.844 12.052 30.660 1.00 96.00 85 ALA A CA 1
ATOM 603 C C . ALA A 1 85 ? -17.809 11.957 31.788 1.00 96.00 85 ALA A C 1
ATOM 605 O O . ALA A 1 85 ? -17.937 12.608 32.827 1.00 96.00 85 ALA A O 1
ATOM 606 N N . ALA A 1 86 ? -16.821 11.079 31.619 1.00 94.69 86 ALA A N 1
ATOM 607 C CA . ALA A 1 86 ? -15.763 10.855 32.598 1.00 94.69 86 ALA A CA 1
ATOM 608 C C . ALA A 1 86 ? -14.565 11.771 32.319 1.00 94.69 86 ALA A C 1
ATOM 610 O O . ALA A 1 86 ? -14.110 11.854 31.181 1.00 94.69 86 ALA A O 1
ATOM 611 N N . THR A 1 87 ? -14.024 12.405 33.363 1.00 96.00 87 THR A N 1
ATOM 612 C CA . THR A 1 87 ? -12.852 13.288 33.259 1.00 96.00 87 THR A CA 1
ATOM 613 C C . THR A 1 87 ? -11.776 12.961 34.298 1.00 96.00 87 THR A C 1
ATOM 615 O O . THR A 1 87 ? -12.070 12.393 35.354 1.00 96.00 87 THR A O 1
ATOM 618 N N . GLY A 1 88 ? -10.512 13.302 34.025 1.00 93.50 88 GLY A N 1
ATOM 619 C CA . GLY A 1 88 ? -9.405 13.163 34.985 1.00 93.50 88 GLY A CA 1
ATOM 620 C C . GLY A 1 88 ? -8.040 12.997 34.318 1.00 93.50 88 GLY A C 1
ATOM 621 O O . GLY A 1 88 ? -7.891 13.272 33.144 1.00 93.50 88 GLY A O 1
ATOM 622 N N . THR A 1 89 ? -7.025 12.505 35.033 1.00 92.25 89 THR A N 1
ATOM 623 C CA . THR A 1 89 ? -5.770 12.034 34.393 1.00 92.25 89 THR A CA 1
ATOM 624 C C . THR A 1 89 ? -5.918 10.615 33.838 1.00 92.25 89 THR A C 1
ATOM 626 O O . THR A 1 89 ? -5.157 10.157 32.989 1.00 92.25 89 THR A O 1
ATOM 629 N N . THR A 1 90 ? -6.894 9.880 34.367 1.00 94.81 90 THR A N 1
ATOM 630 C CA . THR A 1 90 ? -7.346 8.593 33.853 1.00 94.81 90 THR A CA 1
ATOM 631 C C . THR A 1 90 ? -8.864 8.635 33.807 1.00 94.81 90 THR A C 1
ATOM 633 O O . THR A 1 90 ? -9.509 8.655 34.854 1.00 94.81 90 THR A O 1
ATOM 636 N N . ALA A 1 91 ? -9.421 8.700 32.604 1.00 95.94 91 ALA A N 1
ATOM 637 C CA . ALA A 1 91 ? -10.855 8.774 32.368 1.00 95.94 91 ALA A CA 1
ATOM 638 C C . ALA A 1 91 ? -11.328 7.456 31.756 1.00 95.94 91 ALA A C 1
ATOM 640 O O . ALA A 1 91 ? -10.778 6.995 30.760 1.00 95.94 91 ALA A O 1
ATOM 641 N N . ILE A 1 92 ? -12.338 6.834 32.358 1.00 96.62 92 ILE A N 1
ATOM 642 C CA . ILE A 1 92 ? -12.969 5.629 31.815 1.00 96.62 92 ILE A CA 1
ATOM 643 C C . ILE A 1 92 ? -14.470 5.898 31.758 1.00 96.62 92 ILE A C 1
ATOM 645 O O . ILE A 1 92 ? -15.062 6.179 32.801 1.00 96.62 92 ILE A O 1
ATOM 649 N N . GLY A 1 93 ? -15.080 5.820 30.575 1.00 95.94 93 GLY A N 1
ATOM 650 C CA . GLY A 1 93 ? -16.529 5.938 30.415 1.00 95.94 93 GLY A CA 1
ATOM 651 C C . GLY A 1 93 ? -17.224 4.727 31.036 1.00 95.94 93 GLY A C 1
ATOM 652 O O . GLY A 1 93 ? -17.861 4.824 32.088 1.00 95.94 93 GLY A O 1
ATOM 653 N N . VAL A 1 94 ? -17.031 3.557 30.425 1.00 96.88 94 VAL A N 1
ATOM 654 C CA . VAL A 1 94 ? -17.531 2.278 30.943 1.00 96.88 94 VAL A CA 1
ATOM 655 C C . VAL A 1 94 ? -16.393 1.282 31.149 1.00 96.88 94 VAL A C 1
ATOM 657 O O . VAL A 1 94 ? -15.592 1.050 30.248 1.00 96.88 94 VAL A O 1
ATOM 660 N N . GLN A 1 95 ? -16.360 0.637 32.315 1.00 96.12 95 GLN A N 1
ATOM 661 C CA . GLN A 1 95 ? -15.468 -0.478 32.620 1.00 96.12 95 GLN A CA 1
ATOM 662 C C . GLN A 1 95 ? -16.275 -1.760 32.847 1.00 96.12 95 GLN A C 1
ATOM 664 O O . GLN A 1 95 ? -17.161 -1.816 33.697 1.00 96.12 95 GLN A O 1
ATOM 669 N N . VAL A 1 96 ? -15.930 -2.822 32.129 1.00 95.50 96 VAL A N 1
ATOM 670 C CA . VAL A 1 96 ? -16.452 -4.171 32.330 1.00 95.50 96 VAL A CA 1
ATOM 671 C C . VAL A 1 96 ? -15.340 -5.028 32.926 1.00 95.50 96 VAL A C 1
ATOM 673 O O . VAL A 1 96 ? -14.369 -5.382 32.258 1.00 95.50 96 VAL A O 1
ATOM 676 N N . GLN A 1 97 ? -15.484 -5.345 34.209 1.00 92.50 97 GLN A N 1
ATOM 677 C CA . GLN A 1 97 ? -14.467 -6.008 35.033 1.00 92.50 97 GLN A CA 1
ATOM 678 C C . GLN A 1 97 ? -14.489 -7.540 34.896 1.00 92.50 97 GLN A C 1
ATOM 680 O O . GLN A 1 97 ? -13.579 -8.230 35.353 1.00 92.50 97 GLN A O 1
ATOM 685 N N . ALA A 1 98 ? -15.506 -8.086 34.225 1.00 85.81 98 ALA A N 1
ATOM 686 C CA . ALA A 1 98 ? -15.630 -9.516 33.996 1.00 85.81 98 ALA A CA 1
ATOM 687 C C . ALA A 1 98 ? -14.540 -10.056 33.058 1.00 85.81 98 ALA A C 1
ATOM 689 O O . ALA A 1 98 ? -14.384 -9.600 31.927 1.00 85.81 98 ALA A O 1
ATOM 690 N N . ALA A 1 99 ? -13.862 -11.116 33.497 1.00 84.75 99 ALA A N 1
ATOM 691 C CA . ALA A 1 99 ? -12.897 -11.861 32.698 1.00 84.75 99 ALA A CA 1
ATOM 692 C C . ALA A 1 99 ? -13.171 -13.379 32.830 1.00 84.75 99 ALA A C 1
ATOM 694 O O . ALA A 1 99 ? -12.745 -13.984 33.817 1.00 84.75 99 ALA A O 1
ATOM 695 N N . PRO A 1 100 ? -13.881 -14.026 31.879 1.00 90.31 100 PRO A N 1
ATOM 696 C CA . PRO A 1 100 ? -14.416 -13.480 30.625 1.00 90.31 100 PRO A CA 1
ATOM 697 C C . PRO A 1 100 ? -15.759 -12.737 30.779 1.00 90.31 100 PRO A C 1
ATOM 699 O O . PRO A 1 100 ? -16.570 -13.075 31.646 1.00 90.31 100 PRO A O 1
ATOM 702 N N . TYR A 1 101 ? -16.032 -11.793 29.872 1.00 95.81 101 TYR A N 1
ATOM 703 C CA . TYR A 1 101 ? -17.351 -11.185 29.675 1.00 95.81 101 TYR A CA 1
ATOM 704 C C . TYR A 1 101 ? -18.174 -12.000 28.669 1.00 95.81 101 TYR A C 1
ATOM 706 O O . TYR A 1 101 ? -17.841 -12.079 27.485 1.00 95.81 101 TYR A O 1
ATOM 714 N N . ALA A 1 102 ? -19.260 -12.615 29.141 1.00 96.31 102 ALA A N 1
ATOM 715 C CA . ALA A 1 102 ? -20.089 -13.546 28.363 1.00 96.31 102 ALA A CA 1
ATOM 716 C C . ALA A 1 102 ? -21.519 -13.028 28.118 1.00 96.31 102 ALA A C 1
ATOM 718 O O . ALA A 1 102 ? -22.417 -13.803 27.786 1.00 96.31 102 ALA A O 1
ATOM 719 N N . ARG A 1 103 ? -21.748 -11.736 28.360 1.00 97.06 103 ARG A N 1
ATOM 720 C CA . ARG A 1 103 ? -23.056 -11.072 28.280 1.00 97.06 103 ARG A CA 1
ATOM 721 C C . ARG A 1 103 ? -23.102 -10.080 27.122 1.00 97.06 103 ARG A C 1
ATOM 723 O O . ARG A 1 103 ? -22.164 -10.008 26.332 1.00 97.06 103 ARG A O 1
ATOM 730 N N . ASN A 1 104 ? -24.210 -9.355 27.004 1.00 97.00 104 ASN A N 1
ATOM 731 C CA . ASN A 1 104 ? -24.413 -8.376 25.948 1.00 97.00 104 ASN A CA 1
ATOM 732 C C . ASN A 1 104 ? -24.164 -6.954 26.456 1.00 97.00 104 ASN A C 1
ATOM 734 O O . ASN A 1 104 ? -24.859 -6.492 27.358 1.00 97.00 104 ASN A O 1
ATOM 738 N N . PHE A 1 105 ? -23.230 -6.249 25.830 1.00 98.38 105 PHE A N 1
ATOM 739 C CA . PHE A 1 105 ? -23.054 -4.808 25.958 1.00 98.38 105 PHE A CA 1
ATOM 740 C C . PHE A 1 105 ? -23.698 -4.122 24.750 1.00 98.38 105 PHE A C 1
ATOM 742 O O . PHE A 1 105 ? -23.402 -4.478 23.610 1.00 98.38 105 PHE A O 1
ATOM 749 N N . ALA A 1 106 ? -24.556 -3.131 24.982 1.00 98.12 106 ALA A N 1
ATOM 750 C CA . ALA A 1 106 ? -25.197 -2.349 23.931 1.00 98.12 106 ALA A CA 1
ATOM 751 C C . ALA A 1 106 ? -25.140 -0.848 24.246 1.00 98.12 106 ALA A C 1
ATOM 753 O O . ALA A 1 106 ? -25.722 -0.401 25.235 1.00 98.12 106 ALA A O 1
ATOM 754 N N . ASN A 1 107 ? -24.497 -0.069 23.378 1.00 98.44 107 ASN A N 1
ATOM 755 C CA . ASN A 1 107 ? -24.505 1.389 23.417 1.00 98.44 107 ASN A CA 1
ATOM 756 C C . ASN A 1 107 ? -25.441 1.968 22.352 1.00 98.44 107 ASN A C 1
ATOM 758 O O . ASN A 1 107 ? -25.296 1.673 21.170 1.00 98.44 107 ASN A O 1
ATOM 762 N N . GLN A 1 108 ? -26.394 2.796 22.772 1.00 98.19 108 GLN A N 1
ATOM 763 C CA . GLN A 1 108 ? -27.271 3.592 21.905 1.00 98.19 108 GLN A CA 1
ATOM 764 C C . GLN A 1 108 ? -27.183 5.095 22.211 1.00 98.19 108 GLN A C 1
ATOM 766 O O . GLN A 1 108 ? -27.821 5.868 21.497 1.00 98.19 108 GLN A O 1
ATOM 771 N N . GLY A 1 109 ? -26.459 5.480 23.268 1.00 97.50 109 GLY A N 1
ATOM 772 C CA . GLY A 1 109 ? -26.284 6.855 23.741 1.00 97.50 109 GLY A CA 1
ATOM 773 C C . GLY A 1 109 ? -24.836 7.329 23.593 1.00 97.50 109 GLY A C 1
ATOM 774 O O . GLY A 1 109 ? -24.126 6.881 22.693 1.00 97.50 109 GLY A O 1
ATOM 775 N N . THR A 1 110 ? -24.387 8.223 24.477 1.00 98.06 110 THR A N 1
ATOM 776 C CA . THR A 1 110 ? -23.071 8.882 24.355 1.00 98.06 110 THR A CA 1
ATOM 777 C C . THR A 1 110 ? -22.126 8.495 25.487 1.00 98.06 110 THR A C 1
ATOM 779 O O . THR A 1 110 ? -22.439 8.693 26.658 1.00 98.06 110 THR A O 1
ATOM 782 N N . LEU A 1 111 ? -20.943 7.990 25.145 1.00 98.38 111 LEU A N 1
ATOM 783 C CA . LEU A 1 111 ? -19.867 7.687 26.085 1.00 98.38 111 LEU A CA 1
ATOM 784 C C . LEU A 1 111 ? -18.666 8.585 25.792 1.00 98.38 111 LEU A C 1
ATOM 786 O O . LEU A 1 111 ? -18.041 8.454 24.745 1.00 98.38 111 LEU A O 1
ATOM 790 N N . GLU A 1 112 ? -18.351 9.473 26.725 1.00 98.00 112 GLU A N 1
ATOM 791 C CA . GLU A 1 112 ? -17.246 10.424 26.661 1.00 98.00 112 GLU A CA 1
ATOM 792 C C . GLU A 1 112 ? -16.217 10.120 27.756 1.00 98.00 112 GLU A C 1
ATOM 794 O O . GLU A 1 112 ? -16.555 9.983 28.939 1.00 98.00 112 GLU A O 1
ATOM 799 N N . ALA A 1 113 ? -14.950 10.021 27.357 1.00 98.00 113 ALA A N 1
ATOM 800 C CA . ALA A 1 113 ? -13.812 9.920 28.264 1.00 98.00 113 ALA A CA 1
ATOM 801 C C . ALA A 1 113 ? -12.762 10.965 27.880 1.00 98.00 113 ALA A C 1
ATOM 803 O O . ALA A 1 113 ? -12.156 10.869 26.816 1.00 98.00 113 ALA A O 1
ATOM 804 N N . ASP A 1 114 ? -12.547 11.942 28.755 1.00 98.00 114 ASP A N 1
ATOM 805 C CA . ASP A 1 114 ? -11.624 13.054 28.533 1.00 98.00 114 ASP A CA 1
ATOM 806 C C . ASP A 1 114 ? -10.532 13.065 29.606 1.00 98.00 114 ASP A C 1
ATOM 808 O O . ASP A 1 114 ? -10.782 13.339 30.785 1.00 98.00 114 ASP A O 1
ATOM 812 N N . ALA A 1 115 ? -9.314 12.699 29.214 1.00 97.25 115 ALA A N 1
ATOM 813 C CA . ALA A 1 115 ? -8.167 12.675 30.099 1.00 97.25 115 ALA A CA 1
ATOM 814 C C . ALA A 1 115 ? -7.205 13.830 29.809 1.00 97.25 115 ALA A C 1
ATOM 816 O O . ALA A 1 115 ? -6.752 13.994 28.681 1.00 97.25 115 ALA A O 1
ATOM 817 N N . GLU A 1 116 ? -6.804 14.565 30.845 1.00 95.62 116 GLU A N 1
ATOM 818 C CA . GLU A 1 116 ? -5.792 15.621 30.761 1.00 95.62 116 GLU A CA 1
ATOM 819 C C . GLU A 1 116 ? -4.780 15.488 31.904 1.00 95.62 116 GLU A C 1
ATOM 821 O O . GLU A 1 116 ? -5.134 15.277 33.069 1.00 95.62 116 GLU A O 1
ATOM 826 N N . GLY A 1 117 ? -3.494 15.629 31.588 1.00 91.81 117 GLY A N 1
ATOM 827 C CA . GLY A 1 117 ? -2.439 15.727 32.590 1.00 91.81 117 GLY A CA 1
ATOM 828 C C . GLY A 1 117 ? -1.061 15.413 32.032 1.00 91.81 117 GLY A C 1
ATOM 829 O O . GLY A 1 117 ? -0.871 15.300 30.828 1.00 91.81 117 GLY A O 1
ATOM 830 N N . TYR A 1 118 ? -0.082 15.233 32.924 1.00 90.06 118 TYR A N 1
ATOM 831 C CA . TYR A 1 118 ? 1.252 14.788 32.509 1.00 90.06 118 TYR A CA 1
ATOM 832 C C . TYR A 1 118 ? 1.158 13.448 31.764 1.00 90.06 118 TYR A C 1
ATOM 834 O O . TYR A 1 118 ? 1.565 13.353 30.616 1.00 90.06 118 TYR A O 1
ATOM 842 N N . ASN A 1 119 ? 0.519 12.448 32.380 1.00 91.88 119 ASN A N 1
ATOM 843 C CA . ASN A 1 119 ? 0.086 11.234 31.690 1.00 91.88 119 ASN A CA 1
ATOM 844 C C . ASN A 1 119 ? -1.444 11.230 31.650 1.00 91.88 119 ASN A C 1
ATOM 846 O O . ASN A 1 119 ? -2.070 11.186 32.714 1.00 91.88 119 ASN A O 1
ATOM 850 N N . ALA A 1 120 ? -2.013 11.270 30.453 1.00 95.06 120 ALA A N 1
ATOM 851 C CA . ALA A 1 120 ? -3.439 11.213 30.195 1.00 95.06 120 ALA A CA 1
ATOM 852 C C . ALA A 1 120 ? -3.792 9.860 29.569 1.00 95.06 120 ALA A C 1
ATOM 854 O O . ALA A 1 120 ? -3.291 9.520 28.500 1.00 95.06 120 ALA A O 1
ATOM 855 N N . TYR A 1 121 ? -4.655 9.100 30.243 1.00 96.44 121 TYR A N 1
ATOM 856 C CA . TYR A 1 121 ? -5.177 7.827 29.746 1.00 96.44 121 TYR A CA 1
ATOM 857 C C . TYR A 1 121 ? -6.700 7.889 29.660 1.00 96.44 121 TYR A C 1
ATOM 859 O O . TYR A 1 121 ? -7.360 8.004 30.694 1.00 96.44 121 TYR A O 1
ATOM 867 N N . ALA A 1 122 ? -7.265 7.790 28.463 1.00 97.94 122 ALA A N 1
ATOM 868 C CA . ALA A 1 122 ? -8.709 7.833 28.262 1.00 97.94 122 ALA A CA 1
ATOM 869 C C . ALA A 1 122 ? -9.224 6.535 27.629 1.00 97.94 122 ALA A C 1
ATOM 871 O O . ALA A 1 122 ? -8.637 6.019 26.680 1.00 97.94 122 ALA A O 1
ATOM 872 N N . TYR A 1 123 ? -10.326 6.005 28.158 1.00 98.25 123 TYR A N 1
ATOM 873 C CA . TYR A 1 123 ? -10.963 4.775 27.692 1.00 98.25 123 TYR A CA 1
ATOM 874 C C . TYR A 1 123 ? -12.471 4.998 27.553 1.00 98.25 123 TYR A C 1
ATOM 876 O O . TYR A 1 123 ? -13.151 5.236 28.551 1.00 98.25 123 TYR A O 1
ATOM 884 N N . GLY A 1 124 ? -13.022 4.890 26.347 1.00 98.19 124 GLY A N 1
ATOM 885 C CA . GLY A 1 124 ? -14.469 4.972 26.135 1.00 98.19 124 GLY A CA 1
ATOM 886 C C . GLY A 1 124 ? -15.177 3.773 26.767 1.00 98.19 124 GLY A C 1
ATOM 887 O O . GLY A 1 124 ? -15.980 3.918 27.693 1.00 98.19 124 GLY A O 1
ATOM 888 N N . VAL A 1 125 ? -14.810 2.572 26.314 1.00 98.31 125 VAL A N 1
ATOM 889 C CA . VAL A 1 125 ? -15.254 1.288 26.871 1.00 98.31 125 VAL A CA 1
ATOM 890 C C . VAL A 1 125 ? -14.051 0.372 27.086 1.00 98.31 125 VAL A C 1
ATOM 892 O O . VAL A 1 125 ? -13.306 0.085 26.151 1.00 98.31 125 VAL A O 1
ATOM 895 N N . LEU A 1 126 ? -13.876 -0.122 28.309 1.00 97.94 126 LEU A N 1
ATOM 896 C CA . LEU A 1 126 ? -12.790 -1.018 28.699 1.00 97.94 126 LEU A CA 1
ATOM 897 C C . LEU A 1 126 ? -13.339 -2.371 29.155 1.00 97.94 126 LEU A C 1
ATOM 899 O O . LEU A 1 126 ? -14.049 -2.442 30.153 1.00 97.94 126 LEU A O 1
ATOM 903 N N . PHE A 1 127 ? -12.943 -3.449 28.483 1.00 97.81 127 PHE A N 1
ATOM 904 C CA . PHE A 1 127 ? -13.132 -4.827 28.931 1.00 97.81 127 PHE A CA 1
ATOM 905 C C . PHE A 1 127 ? -11.810 -5.368 29.490 1.00 97.81 127 PHE A C 1
ATOM 907 O O . PHE A 1 127 ? -10.808 -5.459 28.777 1.00 97.81 127 PHE A O 1
ATOM 914 N N . GLU A 1 128 ? -11.807 -5.751 30.768 1.00 95.19 128 GLU A N 1
ATOM 915 C CA . GLU A 1 128 ? -10.598 -6.193 31.485 1.00 95.19 128 GLU A CA 1
ATOM 916 C C . GLU A 1 128 ? -10.078 -7.576 31.060 1.00 95.19 128 GLU A C 1
ATOM 918 O O . GLU A 1 128 ? -8.961 -7.959 31.406 1.00 95.19 128 GLU A O 1
ATOM 923 N N . GLY A 1 129 ? -10.856 -8.342 30.296 1.00 92.94 129 GLY A N 1
ATOM 924 C CA . GLY A 1 129 ? -10.457 -9.666 29.831 1.00 92.94 129 GLY A CA 1
ATOM 925 C C . GLY A 1 129 ? -11.115 -10.065 28.518 1.00 92.94 129 GLY A C 1
ATOM 926 O O . GLY A 1 129 ? -11.580 -9.225 27.753 1.00 92.94 129 GLY A O 1
ATOM 927 N N . ARG A 1 130 ? -11.144 -11.377 28.258 1.00 96.19 130 ARG A N 1
ATOM 928 C CA . ARG A 1 130 ? -11.747 -11.963 27.053 1.00 96.19 130 ARG A CA 1
ATOM 929 C C . ARG A 1 130 ? -13.239 -11.633 26.953 1.00 96.19 130 ARG A C 1
ATOM 931 O O . ARG A 1 130 ? -13.968 -11.781 27.934 1.00 96.19 130 ARG A O 1
ATOM 938 N N . VAL A 1 131 ? -13.705 -11.326 25.746 1.00 98.19 131 VAL A N 1
ATOM 939 C CA . VAL A 1 131 ? -15.127 -11.164 25.417 1.00 98.19 131 VAL A CA 1
ATOM 940 C C . VAL A 1 131 ? -15.606 -12.372 24.613 1.00 98.19 131 VAL A C 1
ATOM 942 O O . VAL A 1 131 ? -15.141 -12.613 23.502 1.00 98.19 131 VAL A O 1
ATOM 945 N N . SER A 1 132 ? -16.547 -13.137 25.168 1.00 97.44 132 SER A N 1
ATOM 946 C CA . SER A 1 132 ? -17.249 -14.229 24.472 1.00 97.44 132 SER A CA 1
ATOM 947 C C . SER A 1 132 ? -18.722 -13.919 24.186 1.00 97.44 132 SER A C 1
ATOM 949 O O . SER A 1 132 ? -19.382 -14.696 23.502 1.00 97.44 132 SER A O 1
ATOM 951 N N . GLY A 1 133 ? -19.245 -12.823 24.742 1.00 96.88 133 GLY A N 1
ATOM 952 C CA . GLY A 1 133 ? -20.587 -12.310 24.466 1.00 96.88 133 GLY A CA 1
ATOM 953 C C . GLY A 1 133 ? -20.636 -11.359 23.265 1.00 96.88 133 GLY A C 1
ATOM 954 O O . GLY A 1 133 ? -19.788 -11.424 22.377 1.00 96.88 133 GLY A O 1
ATOM 955 N N . SER A 1 134 ? -21.630 -10.468 23.245 1.00 97.88 134 SER A N 1
ATOM 956 C CA . SER A 1 134 ? -21.816 -9.487 22.168 1.00 97.88 134 SER A CA 1
ATOM 957 C C . SER A 1 134 ? -21.574 -8.066 22.667 1.00 97.88 134 SER A C 1
ATOM 959 O O . SER A 1 134 ? -22.130 -7.663 23.683 1.00 97.88 134 SER A O 1
ATOM 961 N N . VAL A 1 135 ? -20.806 -7.280 21.920 1.00 98.62 135 VAL A N 1
ATOM 962 C CA . VAL A 1 135 ? -20.571 -5.848 22.141 1.00 98.62 135 VAL A CA 1
ATOM 963 C C . VAL A 1 135 ? -21.123 -5.102 20.936 1.00 98.62 135 VAL A C 1
ATOM 965 O O . VAL A 1 135 ? -20.703 -5.356 19.814 1.00 98.62 135 VAL A O 1
ATOM 968 N N . VAL A 1 136 ? -22.085 -4.209 21.146 1.00 98.62 136 VAL A N 1
ATOM 969 C CA . VAL A 1 136 ? -22.749 -3.467 20.069 1.00 98.62 136 VAL A CA 1
ATOM 970 C C . VAL A 1 136 ? -22.691 -1.976 20.360 1.00 98.62 136 VAL A C 1
ATOM 972 O O . VAL A 1 136 ? -23.207 -1.528 21.380 1.00 98.62 136 VAL A O 1
ATOM 975 N N . ASN A 1 137 ? -22.129 -1.199 19.440 1.00 98.56 137 ASN A N 1
ATOM 976 C CA . ASN A 1 137 ? -22.356 0.239 19.352 1.00 98.56 137 ASN A CA 1
ATOM 977 C C . ASN A 1 137 ? -23.372 0.483 18.231 1.00 98.56 137 ASN A C 1
ATOM 979 O O . ASN A 1 137 ? -23.056 0.312 17.054 1.00 98.56 137 ASN A O 1
ATOM 983 N N . ALA A 1 138 ? -24.620 0.779 18.591 1.00 98.38 138 ALA A N 1
ATOM 984 C CA . ALA A 1 138 ? -25.717 0.952 17.642 1.00 98.38 138 ALA A CA 1
ATOM 985 C C . ALA A 1 138 ? -25.519 2.205 16.777 1.00 98.38 138 ALA A C 1
ATOM 987 O O . ALA A 1 138 ? -24.702 3.056 17.097 1.00 98.38 138 ALA A O 1
ATOM 988 N N . SER A 1 139 ? -26.317 2.374 15.719 1.00 98.00 139 SER A N 1
ATOM 989 C CA . SER A 1 139 ? -26.191 3.509 14.787 1.00 98.00 139 SER A CA 1
ATOM 990 C C . SER A 1 139 ? -26.365 4.897 15.416 1.00 98.00 139 SER A C 1
ATOM 992 O O . SER A 1 139 ? -25.987 5.891 14.810 1.00 98.00 139 SER A O 1
ATOM 994 N N . THR A 1 140 ? -26.974 4.983 16.601 1.00 96.81 140 THR A N 1
ATOM 995 C CA . THR A 1 140 ? -27.094 6.224 17.387 1.00 96.81 140 THR A CA 1
ATOM 996 C C . THR A 1 140 ? -26.060 6.324 18.506 1.00 96.81 140 THR A C 1
ATOM 998 O O . THR A 1 140 ? -26.003 7.345 19.181 1.00 96.81 140 THR A O 1
ATOM 1001 N N . GLY A 1 141 ? -25.307 5.251 18.746 1.00 98.38 141 GLY A N 1
ATOM 1002 C CA . GLY A 1 141 ? -24.307 5.177 19.792 1.00 98.38 141 GLY A CA 1
ATOM 1003 C C . GLY A 1 141 ? -23.032 5.910 19.392 1.00 98.38 141 GLY A C 1
ATOM 1004 O O . GLY A 1 141 ? -22.500 5.716 18.296 1.00 98.38 141 GLY A O 1
ATOM 1005 N N . THR A 1 142 ? -22.531 6.722 20.314 1.00 98.56 142 THR A N 1
ATOM 1006 C CA . THR A 1 142 ? -21.281 7.465 20.169 1.00 98.56 142 THR A CA 1
ATOM 1007 C C . THR A 1 142 ? -20.331 7.081 21.291 1.00 98.56 142 THR A C 1
ATOM 1009 O O . THR A 1 142 ? -20.714 7.068 22.462 1.00 98.56 142 THR A O 1
ATOM 1012 N N . VAL A 1 143 ? -19.084 6.798 20.930 1.00 98.81 143 VAL A N 1
ATOM 1013 C CA . VAL A 1 143 ? -17.949 6.696 21.845 1.00 98.81 143 VAL A CA 1
ATOM 1014 C C . VAL A 1 143 ? -16.939 7.757 21.424 1.00 98.81 143 VAL A C 1
ATOM 1016 O O . VAL A 1 143 ? -16.431 7.694 20.310 1.00 98.81 143 VAL A O 1
ATOM 1019 N N . SER A 1 144 ? -16.681 8.734 22.289 1.00 98.50 144 SER A N 1
ATOM 1020 C CA . SER A 1 144 ? -15.772 9.853 22.037 1.00 98.50 144 SER A CA 1
ATOM 1021 C C . SER A 1 144 ? -14.702 9.903 23.121 1.00 98.50 144 SER A C 1
ATOM 1023 O O . SER A 1 144 ? -15.002 9.897 24.318 1.00 98.50 144 SER A O 1
ATOM 1025 N N . VAL A 1 145 ? -13.440 9.891 22.711 1.00 98.75 145 VAL A N 1
ATOM 1026 C CA . VAL A 1 145 ? -12.297 9.785 23.617 1.00 98.75 145 VAL A CA 1
ATOM 1027 C C . VAL A 1 145 ? -11.291 10.880 23.306 1.00 98.75 145 VAL A C 1
ATOM 1029 O O . VAL A 1 145 ? -10.885 11.043 22.160 1.00 98.75 145 VAL A O 1
ATOM 1032 N N . SER A 1 146 ? -10.868 11.599 24.341 1.00 98.31 146 SER A N 1
ATOM 1033 C CA . SER A 1 146 ? -9.856 12.654 24.290 1.00 98.31 146 SER A CA 1
ATOM 1034 C C . SER A 1 146 ? -8.770 12.350 25.321 1.00 98.31 146 SER A C 1
ATOM 1036 O O . SER A 1 146 ? -9.074 12.119 26.490 1.00 98.31 146 SER A O 1
ATOM 1038 N N . ALA A 1 147 ? -7.505 12.309 24.907 1.00 97.56 147 ALA A N 1
ATOM 1039 C CA . ALA A 1 147 ? -6.363 12.112 25.799 1.00 97.56 147 ALA A CA 1
ATOM 1040 C C . ALA A 1 147 ? -5.275 13.157 25.529 1.00 97.56 147 ALA A C 1
ATOM 1042 O O . ALA A 1 147 ? -4.522 13.046 24.564 1.00 97.56 147 ALA A O 1
ATOM 1043 N N . THR A 1 148 ? -5.163 14.154 26.405 1.00 95.81 148 THR A N 1
ATOM 1044 C CA . THR A 1 148 ? -4.226 15.278 26.278 1.00 95.81 148 THR A CA 1
ATOM 1045 C C . THR A 1 148 ? -3.079 15.160 27.284 1.00 95.81 148 THR A C 1
ATOM 1047 O O . THR A 1 148 ? -3.209 15.504 28.463 1.00 95.81 148 THR A O 1
ATOM 1050 N N . GLY A 1 149 ? -1.937 14.668 26.804 1.00 91.75 149 GLY A N 1
ATOM 1051 C CA . GLY A 1 149 ? -0.673 14.609 27.534 1.00 91.75 149 GLY A CA 1
ATOM 1052 C C . GLY A 1 149 ? 0.064 15.953 27.556 1.00 91.75 149 GLY A C 1
ATOM 1053 O O . GLY A 1 149 ? -0.030 16.754 26.622 1.00 91.75 149 GLY A O 1
ATOM 1054 N N . GLN A 1 150 ? 0.840 16.189 28.614 1.00 87.62 150 GLN A N 1
ATOM 1055 C CA . GLN A 1 150 ? 1.618 17.416 28.808 1.00 87.62 150 GLN A CA 1
ATOM 1056 C C . GLN A 1 150 ? 3.088 17.118 29.120 1.00 87.62 150 GLN A C 1
ATOM 1058 O O . GLN A 1 150 ? 3.411 16.213 29.895 1.00 87.62 150 GLN A O 1
ATOM 1063 N N . GLY A 1 151 ? 3.992 17.951 28.602 1.00 83.06 151 GLY A N 1
ATOM 1064 C CA . GLY A 1 151 ? 5.420 17.837 28.899 1.00 83.06 151 GLY A CA 1
ATOM 1065 C C . GLY A 1 151 ? 6.039 16.558 28.320 1.00 83.06 151 GLY A C 1
ATOM 1066 O O . GLY A 1 151 ? 5.743 16.169 27.202 1.00 83.06 151 GLY A O 1
ATOM 1067 N N . ASP A 1 152 ? 6.888 15.895 29.108 1.00 81.25 152 ASP A N 1
ATOM 1068 C CA . ASP A 1 152 ? 7.535 14.608 28.779 1.00 81.25 152 ASP A CA 1
ATOM 1069 C C . ASP A 1 152 ? 6.624 13.367 28.953 1.00 81.25 152 ASP A C 1
ATOM 1071 O O . ASP A 1 152 ? 7.117 12.235 28.994 1.00 81.25 152 ASP A O 1
ATOM 1075 N N . GLY A 1 153 ? 5.329 13.561 29.204 1.00 83.69 153 GLY A N 1
ATOM 1076 C CA . GLY A 1 153 ? 4.407 12.462 29.482 1.00 83.69 153 GLY A CA 1
ATOM 1077 C C . GLY A 1 153 ? 3.719 11.900 28.235 1.00 83.69 153 GLY A C 1
ATOM 1078 O O . GLY A 1 153 ? 4.242 12.003 27.127 1.00 83.69 153 GLY A O 1
ATOM 1079 N N . TYR A 1 154 ? 2.553 11.277 28.419 1.00 87.75 154 TYR A N 1
ATOM 1080 C CA . TYR A 1 154 ? 1.846 10.509 27.380 1.00 87.75 154 TYR A CA 1
ATOM 1081 C C . TYR A 1 154 ? 0.390 10.963 27.254 1.00 87.75 154 TYR A C 1
ATOM 1083 O O . TYR A 1 154 ? -0.250 11.224 28.271 1.00 87.75 154 TYR A O 1
ATOM 1091 N N . GLY A 1 155 ? -0.132 11.018 26.028 1.00 93.38 155 GLY A N 1
ATOM 1092 C CA . GLY A 1 155 ? -1.571 11.047 25.758 1.00 93.38 155 GLY A CA 1
ATOM 1093 C C . GLY A 1 155 ? -1.976 9.749 25.070 1.00 93.38 155 GLY A C 1
ATOM 1094 O O . GLY A 1 155 ? -1.594 9.541 23.926 1.00 93.38 155 GLY A O 1
ATOM 1095 N N . ASP A 1 156 ? -2.701 8.872 25.760 1.00 95.75 156 ASP A N 1
ATOM 1096 C CA . ASP A 1 156 ? -3.145 7.574 25.241 1.00 95.75 156 ASP A CA 1
ATOM 1097 C C . ASP A 1 156 ? -4.673 7.452 25.322 1.00 95.75 156 ASP A C 1
ATOM 1099 O O . ASP A 1 156 ? -5.250 7.450 26.414 1.00 95.75 156 ASP A O 1
ATOM 1103 N N . GLY A 1 157 ? -5.329 7.323 24.170 1.00 97.81 157 GLY A N 1
ATOM 1104 C CA . GLY A 1 157 ? -6.780 7.193 24.046 1.00 97.81 157 GLY A CA 1
ATOM 1105 C C . GLY A 1 157 ? -7.200 5.855 23.440 1.00 97.81 157 GLY A C 1
ATOM 1106 O O . GLY A 1 157 ? -6.624 5.411 22.450 1.00 97.81 157 GLY A O 1
ATOM 1107 N N . TYR A 1 158 ? -8.236 5.231 24.002 1.00 98.62 158 TYR A N 1
ATOM 1108 C CA . TYR A 1 158 ? -8.825 3.981 23.518 1.00 98.62 158 TYR A CA 1
ATOM 1109 C C . TYR A 1 158 ? -10.347 4.101 23.409 1.00 98.62 158 TYR A C 1
ATOM 1111 O O . TYR A 1 158 ? -11.016 4.276 24.426 1.00 98.62 158 TYR A O 1
ATOM 1119 N N . GLY A 1 159 ? -10.917 3.953 22.214 1.00 98.69 159 GLY A N 1
ATOM 1120 C CA . GLY A 1 159 ? -12.369 3.984 22.004 1.00 98.69 159 GLY A CA 1
ATOM 1121 C C . GLY A 1 159 ? -13.041 2.779 22.658 1.00 98.69 159 GLY A C 1
ATOM 1122 O O . GLY A 1 159 ? -13.738 2.905 23.665 1.00 98.69 159 GLY A O 1
ATOM 1123 N N . VAL A 1 160 ? -12.766 1.589 22.125 1.00 98.69 160 VAL A N 1
ATOM 1124 C CA . VAL A 1 160 ? -13.145 0.301 22.718 1.00 98.69 160 VAL A CA 1
ATOM 1125 C C . VAL A 1 160 ? -11.891 -0.547 22.898 1.00 98.69 160 VAL A C 1
ATOM 1127 O O . VAL A 1 160 ? -11.245 -0.904 21.917 1.00 98.69 160 VAL A O 1
ATOM 1130 N N . LEU A 1 161 ? -11.553 -0.898 24.139 1.00 98.69 161 LEU A N 1
ATOM 1131 C CA . LEU A 1 161 ? -10.413 -1.754 24.466 1.00 98.69 161 LEU A CA 1
ATOM 1132 C C . LEU A 1 161 ? -10.880 -3.086 25.053 1.00 98.69 161 LEU A C 1
ATOM 1134 O O . LEU A 1 161 ? -11.570 -3.114 26.070 1.00 98.69 161 LEU A O 1
ATOM 1138 N N . ILE A 1 162 ? -10.428 -4.187 24.458 1.00 98.44 162 ILE A N 1
ATOM 1139 C CA . ILE A 1 162 ? -10.510 -5.538 25.014 1.00 98.44 162 ILE A CA 1
ATOM 1140 C C . ILE A 1 162 ? -9.090 -5.987 25.369 1.00 98.44 162 ILE A C 1
ATOM 1142 O O . ILE A 1 162 ? -8.261 -6.183 24.484 1.00 98.44 162 ILE A O 1
ATOM 1146 N N . ARG A 1 163 ? -8.799 -6.172 26.663 1.00 96.50 163 ARG A N 1
ATOM 1147 C CA . ARG A 1 163 ? -7.467 -6.611 27.135 1.00 96.50 163 ARG A CA 1
ATOM 1148 C C . ARG A 1 163 ? -7.161 -8.093 26.887 1.00 96.50 163 ARG A C 1
ATOM 1150 O O . ARG A 1 163 ? -6.030 -8.528 27.082 1.00 96.50 163 ARG A O 1
ATOM 1157 N N . GLY A 1 164 ? -8.165 -8.885 26.519 1.00 96.25 164 GLY A N 1
ATOM 1158 C CA . GLY A 1 164 ? -8.009 -10.290 26.139 1.00 96.25 164 GLY A CA 1
ATOM 1159 C C . GLY A 1 164 ? -8.424 -10.552 24.694 1.00 96.25 164 GLY A C 1
ATOM 1160 O O . GLY A 1 164 ? -8.389 -9.659 23.853 1.00 96.25 164 GLY A O 1
ATOM 1161 N N . ASP A 1 165 ? -8.858 -11.784 24.432 1.00 98.06 165 ASP A N 1
ATOM 1162 C CA . ASP A 1 165 ? -9.329 -12.199 23.107 1.00 98.06 165 ASP A CA 1
ATOM 1163 C C . ASP A 1 165 ? -10.776 -11.749 22.847 1.00 98.06 165 ASP A C 1
ATOM 1165 O O . ASP A 1 165 ? -11.603 -11.678 23.769 1.00 98.06 165 ASP A O 1
ATOM 1169 N N . LEU A 1 166 ? -11.117 -11.545 21.577 1.00 98.44 166 LEU A N 1
ATOM 1170 C CA . LEU A 1 166 ? -12.496 -11.448 21.106 1.00 98.44 166 LEU A CA 1
ATOM 1171 C C . LEU A 1 166 ? -12.923 -12.803 20.529 1.00 98.44 166 LEU A C 1
ATOM 1173 O O . LEU A 1 166 ? -12.668 -13.105 19.367 1.00 98.44 166 LEU A O 1
ATOM 1177 N N . GLY A 1 167 ? -13.597 -13.616 21.344 1.00 98.00 167 GLY A N 1
ATOM 1178 C CA . GLY A 1 167 ? -14.203 -14.884 20.912 1.00 98.00 167 GLY A CA 1
ATOM 1179 C C . GLY A 1 167 ? -15.688 -14.777 20.541 1.00 98.00 167 GLY A C 1
ATOM 1180 O O . GLY A 1 167 ? -16.241 -15.707 19.963 1.00 98.00 167 GLY A O 1
ATOM 1181 N N . GLY A 1 168 ? -16.346 -13.676 20.917 1.00 98.06 168 GLY A N 1
ATOM 1182 C CA . GLY A 1 168 ? -17.751 -13.386 20.616 1.00 98.06 168 GLY A CA 1
ATOM 1183 C C . GLY A 1 168 ? -17.926 -12.460 19.409 1.00 98.06 168 GLY A C 1
ATOM 1184 O O . GLY A 1 168 ? -17.288 -12.649 18.376 1.00 98.06 168 GLY A O 1
ATOM 1185 N N . SER A 1 169 ? -18.791 -11.452 19.527 1.00 98.44 169 SER A N 1
ATOM 1186 C CA . SER A 1 169 ? -19.004 -10.448 18.473 1.00 98.44 169 SER A CA 1
ATOM 1187 C C . SER A 1 169 ? -18.788 -9.025 18.977 1.00 98.44 169 SER A C 1
ATOM 1189 O O . SER A 1 169 ? -19.276 -8.669 20.048 1.00 98.44 169 SER A O 1
ATOM 1191 N N . LEU A 1 170 ? -18.111 -8.194 18.186 1.00 98.81 170 LEU A N 1
ATOM 1192 C CA . LEU A 1 170 ? -18.044 -6.743 18.354 1.00 98.81 170 LEU A CA 1
ATOM 1193 C C . LEU A 1 170 ? -18.590 -6.087 17.086 1.00 98.81 170 LEU A C 1
ATOM 1195 O O . LEU A 1 170 ? -18.002 -6.222 16.018 1.00 98.81 170 LEU A O 1
ATOM 1199 N N . ALA A 1 171 ? -19.706 -5.373 17.203 1.00 98.75 171 ALA A N 1
ATOM 1200 C CA . ALA A 1 171 ? -20.356 -4.690 16.094 1.00 98.75 171 ALA A CA 1
ATOM 1201 C C . ALA A 1 171 ? -20.422 -3.178 16.336 1.00 98.75 171 ALA A C 1
ATOM 1203 O O . ALA A 1 171 ? -21.069 -2.725 17.281 1.00 98.75 171 ALA A O 1
ATOM 1204 N N . ASN A 1 172 ? -19.795 -2.395 15.461 1.00 98.75 172 ASN A N 1
ATOM 1205 C CA . ASN A 1 172 ? -19.926 -0.944 15.426 1.00 98.75 172 ASN A CA 1
ATOM 1206 C C . ASN A 1 172 ? -20.780 -0.514 14.230 1.00 98.75 172 ASN A C 1
ATOM 1208 O O . ASN A 1 172 ? -20.356 -0.642 13.086 1.00 98.75 172 ASN A O 1
ATOM 1212 N N . ALA A 1 173 ? -21.970 0.015 14.499 1.00 98.69 173 ALA A N 1
ATOM 1213 C CA . ALA A 1 173 ? -22.828 0.676 13.518 1.00 98.69 173 ALA A CA 1
ATOM 1214 C C . ALA A 1 173 ? -22.911 2.197 13.733 1.00 98.69 173 ALA A C 1
ATOM 1216 O O . ALA A 1 173 ? -23.424 2.896 12.862 1.00 98.69 173 ALA A O 1
ATOM 1217 N N . GLY A 1 174 ? -22.457 2.688 14.890 1.00 98.50 174 GLY A N 1
ATOM 1218 C CA . GLY A 1 174 ? -22.406 4.105 15.247 1.00 98.50 174 GLY A CA 1
ATOM 1219 C C . GLY A 1 174 ? -21.018 4.708 15.058 1.00 98.50 174 GLY A C 1
ATOM 1220 O O . GLY A 1 174 ? -20.285 4.336 14.141 1.00 98.50 174 GLY A O 1
ATOM 1221 N N . THR A 1 175 ? -20.655 5.627 15.948 1.00 98.75 175 THR A N 1
ATOM 1222 C CA . THR A 1 175 ? -19.381 6.356 15.897 1.00 98.75 175 THR A CA 1
ATOM 1223 C C . THR A 1 175 ? -18.468 5.948 17.048 1.00 98.75 175 THR A C 1
ATOM 1225 O O . THR A 1 175 ? -18.892 5.936 18.206 1.00 98.75 175 THR A O 1
ATOM 1228 N N . VAL A 1 176 ? -17.207 5.657 16.730 1.00 98.88 176 VAL A N 1
ATOM 1229 C CA . VAL A 1 176 ? -16.094 5.562 17.679 1.00 98.88 176 VAL A CA 1
ATOM 1230 C C . VAL A 1 176 ? -15.013 6.537 17.226 1.00 98.88 176 VAL A C 1
ATOM 1232 O O . VAL A 1 176 ? -14.426 6.353 16.164 1.00 98.88 176 VAL A O 1
ATOM 1235 N N . GLU A 1 177 ? -14.759 7.568 18.022 1.00 98.75 177 GLU A N 1
ATOM 1236 C CA . GLU A 1 177 ? -13.785 8.621 17.739 1.00 98.75 177 GLU A CA 1
ATOM 1237 C C . GLU A 1 177 ? -12.794 8.747 18.891 1.00 98.75 177 GLU A C 1
ATOM 1239 O O . GLU A 1 177 ? -13.175 8.826 20.061 1.00 98.75 177 GLU A O 1
ATOM 1244 N N . VAL A 1 178 ? -11.508 8.754 18.553 1.00 98.81 178 VAL A N 1
ATOM 1245 C CA . VAL A 1 178 ? -10.414 8.851 19.516 1.00 98.81 178 VAL A CA 1
ATOM 1246 C C . VAL A 1 178 ? -9.450 9.929 19.062 1.00 98.81 178 VAL A C 1
ATOM 1248 O O . VAL A 1 178 ? -8.914 9.847 17.962 1.00 98.81 178 VAL A O 1
ATOM 1251 N N . SER A 1 179 ? -9.201 10.901 19.929 1.00 98.31 179 SER A N 1
ATOM 1252 C CA . SER A 1 179 ? -8.200 11.944 19.753 1.00 98.31 179 SER A CA 1
ATOM 1253 C C . SER A 1 179 ? -7.182 11.862 20.883 1.00 98.31 179 SER A C 1
ATOM 1255 O O . SER A 1 179 ? -7.533 11.911 22.062 1.00 98.31 179 SER A O 1
ATOM 1257 N N . ALA A 1 180 ? -5.912 11.714 20.531 1.00 96.69 180 ALA A N 1
ATOM 1258 C CA . ALA A 1 180 ? -4.801 11.751 21.465 1.00 96.69 180 ALA A CA 1
ATOM 1259 C C . ALA A 1 180 ? -3.843 12.869 21.068 1.00 96.69 180 ALA A C 1
ATOM 1261 O O . ALA A 1 180 ? -3.410 12.954 19.919 1.00 96.69 180 ALA A O 1
ATOM 1262 N N . GLN A 1 181 ? -3.475 13.712 22.025 1.00 94.12 181 GLN A N 1
ATOM 1263 C CA . GLN A 1 181 ? -2.579 14.834 21.801 1.00 94.12 181 GLN A CA 1
ATOM 1264 C C . GLN A 1 181 ? -1.477 14.870 22.853 1.00 94.12 181 GLN A C 1
ATOM 1266 O O . GLN A 1 181 ? -1.696 14.551 24.021 1.00 94.12 181 GLN A O 1
ATOM 1271 N N . ASN A 1 182 ? -0.287 15.309 22.453 1.00 88.75 182 ASN A N 1
ATOM 1272 C CA . ASN A 1 182 ? 0.767 15.678 23.386 1.00 88.75 182 ASN A CA 1
ATOM 1273 C C . ASN A 1 182 ? 1.386 17.019 22.996 1.00 88.75 182 ASN A C 1
ATOM 1275 O O . ASN A 1 182 ? 1.848 17.190 21.865 1.00 88.75 182 ASN A O 1
ATOM 1279 N N . VAL A 1 183 ? 1.394 17.957 23.945 1.00 81.19 183 VAL A N 1
ATOM 1280 C CA . VAL A 1 183 ? 1.949 19.300 23.756 1.00 81.19 183 VAL A CA 1
ATOM 1281 C C . VAL A 1 183 ? 3.082 19.529 24.754 1.00 81.19 183 VAL A C 1
ATOM 1283 O O . VAL A 1 183 ? 2.887 19.489 25.973 1.00 81.19 183 VAL A O 1
ATOM 1286 N N . THR A 1 184 ? 4.281 19.825 24.243 1.00 75.69 184 THR A N 1
ATOM 1287 C CA . THR A 1 184 ? 5.429 20.215 25.078 1.00 75.69 184 THR A CA 1
ATOM 1288 C C . THR A 1 184 ? 6.299 21.288 24.429 1.00 75.69 184 THR A C 1
ATOM 1290 O O . THR A 1 184 ? 6.378 21.405 23.208 1.00 75.69 184 THR A O 1
ATOM 1293 N N . SER A 1 185 ? 6.990 22.065 25.267 1.00 68.19 185 SER A N 1
ATOM 1294 C CA . SER A 1 185 ? 8.027 23.033 24.878 1.00 68.19 185 SER A CA 1
ATOM 1295 C C . SER A 1 185 ? 9.458 22.468 24.962 1.00 68.19 185 SER A C 1
ATOM 1297 O O . SER A 1 185 ? 10.434 23.190 24.767 1.00 68.19 185 SER A O 1
ATOM 1299 N N . SER A 1 186 ? 9.616 21.208 25.376 1.00 68.50 186 SER A N 1
ATOM 1300 C CA . SER A 1 186 ? 10.881 20.461 25.339 1.00 68.50 186 SER A CA 1
ATOM 1301 C C . SER A 1 186 ? 10.655 18.988 25.700 1.00 68.50 186 SER A C 1
ATOM 1303 O O . SER A 1 186 ? 9.799 18.682 26.529 1.00 68.50 186 SER A O 1
ATOM 1305 N N . GLY A 1 187 ? 11.450 18.081 25.120 1.00 73.06 187 GLY A N 1
ATOM 1306 C CA . GLY A 1 187 ? 11.525 16.684 25.564 1.00 73.06 187 GLY A CA 1
ATOM 1307 C C . GLY A 1 187 ? 10.825 15.652 24.667 1.00 73.06 187 GLY A C 1
ATOM 1308 O O . GLY A 1 187 ? 10.910 15.747 23.443 1.00 73.06 187 GLY A O 1
ATOM 1309 N N . TYR A 1 188 ? 10.230 14.606 25.247 1.00 75.56 188 TYR A N 1
ATOM 1310 C CA . TYR A 1 188 ? 9.573 13.512 24.513 1.00 75.56 188 TYR A CA 1
ATOM 1311 C C . TYR A 1 188 ? 8.069 13.752 24.392 1.00 75.56 188 TYR A C 1
ATOM 1313 O O . TYR A 1 188 ? 7.376 13.844 25.398 1.00 75.56 188 TYR A O 1
ATOM 1321 N N . ARG A 1 189 ? 7.566 13.789 23.156 1.00 80.44 189 ARG A N 1
ATOM 1322 C CA . ARG A 1 189 ? 6.137 13.875 22.843 1.00 80.44 189 ARG A CA 1
ATOM 1323 C C . ARG A 1 189 ? 5.640 12.501 22.431 1.00 80.44 189 ARG A C 1
ATOM 1325 O O . ARG A 1 189 ? 6.155 11.946 21.463 1.00 80.44 189 ARG A O 1
ATOM 1332 N N . TYR A 1 190 ? 4.660 11.967 23.152 1.00 86.62 190 TYR A N 1
ATOM 1333 C CA . TYR A 1 190 ? 4.009 10.707 22.803 1.00 86.62 190 TYR A CA 1
ATOM 1334 C C . TYR A 1 190 ? 2.492 10.877 22.800 1.00 86.62 190 TYR A C 1
ATOM 1336 O O . TYR A 1 190 ? 1.913 11.219 23.839 1.00 86.62 190 TYR A O 1
ATOM 1344 N N . ALA A 1 191 ? 1.868 10.600 21.656 1.00 92.50 191 ALA A N 1
ATOM 1345 C CA . ALA A 1 191 ? 0.418 10.529 21.507 1.00 92.50 191 ALA A CA 1
ATOM 1346 C C . ALA A 1 191 ? 0.011 9.225 20.801 1.00 92.50 191 ALA A C 1
ATOM 1348 O O . ALA A 1 191 ? 0.476 8.955 19.692 1.00 92.50 191 ALA A O 1
ATOM 1349 N N . GLY A 1 192 ? -0.844 8.430 21.446 1.00 96.00 192 GLY A N 1
ATOM 1350 C CA . GLY A 1 192 ? -1.366 7.160 20.949 1.00 96.00 192 GLY A CA 1
ATOM 1351 C C . GLY A 1 192 ? -2.893 7.161 20.894 1.00 96.00 192 GLY A C 1
ATOM 1352 O O . GLY A 1 192 ? -3.542 7.331 21.925 1.00 96.00 192 GLY A O 1
ATOM 1353 N N . ALA A 1 193 ? -3.480 6.951 19.719 1.00 98.38 193 ALA A N 1
ATOM 1354 C CA . ALA A 1 193 ? -4.929 6.867 19.540 1.00 98.38 193 ALA A CA 1
ATOM 1355 C C . ALA A 1 193 ? -5.328 5.500 18.976 1.00 98.38 193 ALA A C 1
ATOM 1357 O O . ALA A 1 193 ? -4.837 5.090 17.926 1.00 98.38 193 ALA A O 1
ATOM 1358 N N . TYR A 1 194 ? -6.240 4.806 19.659 1.00 98.56 194 TYR A N 1
ATOM 1359 C CA . TYR A 1 194 ? -6.675 3.463 19.278 1.00 98.56 194 TYR A CA 1
ATOM 1360 C C . TYR A 1 194 ? -8.202 3.374 19.233 1.00 98.56 194 TYR A C 1
ATOM 1362 O O . TYR A 1 194 ? -8.850 3.396 20.279 1.00 98.56 194 TYR A O 1
ATOM 1370 N N . GLY A 1 195 ? -8.794 3.252 18.042 1.00 98.69 195 GLY A N 1
ATOM 1371 C CA . GLY A 1 195 ? -10.254 3.234 17.866 1.00 98.69 195 GLY A CA 1
ATOM 1372 C C . GLY A 1 195 ? -10.904 2.012 18.522 1.00 98.69 195 GLY A C 1
ATOM 1373 O O . GLY A 1 195 ? -11.534 2.108 19.576 1.00 98.69 195 GLY A O 1
ATOM 1374 N N . VAL A 1 196 ? -10.707 0.840 17.921 1.00 98.81 196 VAL A N 1
ATOM 1375 C CA . VAL A 1 196 ? -11.044 -0.470 18.491 1.00 98.81 196 VAL A CA 1
ATOM 1376 C C . VAL A 1 196 ? -9.753 -1.259 18.671 1.00 98.81 196 VAL A C 1
ATOM 1378 O O . VAL A 1 196 ? -9.080 -1.578 17.696 1.00 98.81 196 VAL A O 1
ATOM 1381 N N . SER A 1 197 ? -9.401 -1.587 19.912 1.00 98.62 197 SER A N 1
ATOM 1382 C CA . SER A 1 197 ? -8.173 -2.303 20.255 1.00 98.62 197 SER A CA 1
ATOM 1383 C C . SER A 1 197 ? -8.475 -3.621 20.955 1.00 98.62 197 SER A C 1
ATOM 1385 O O . SER A 1 197 ? -9.199 -3.661 21.948 1.00 98.62 197 SER A O 1
ATOM 1387 N N . ILE A 1 198 ? -7.838 -4.688 20.490 1.00 98.69 198 ILE A N 1
ATOM 1388 C CA . ILE A 1 198 ? -7.913 -6.039 21.041 1.00 98.69 198 ILE A CA 1
ATOM 1389 C C . ILE A 1 198 ? -6.480 -6.487 21.315 1.00 98.69 198 ILE A C 1
ATOM 1391 O O . ILE A 1 198 ? -5.659 -6.566 20.402 1.00 98.69 198 ILE A O 1
ATOM 1395 N N . ASP A 1 199 ? -6.154 -6.717 22.584 1.00 98.06 199 ASP A N 1
ATOM 1396 C CA . ASP A 1 199 ? -4.797 -7.095 22.992 1.00 98.06 199 ASP A CA 1
ATOM 1397 C C . ASP A 1 199 ? -4.490 -8.582 22.733 1.00 98.06 199 ASP A C 1
ATOM 1399 O O . ASP A 1 199 ? -3.318 -8.955 22.676 1.00 98.06 199 ASP A O 1
ATOM 1403 N N . GLY A 1 200 ? -5.522 -9.418 22.594 1.00 97.12 200 GLY A N 1
ATOM 1404 C CA . GLY A 1 200 ? -5.409 -10.839 22.265 1.00 97.12 200 GLY A CA 1
ATOM 1405 C C . GLY A 1 200 ? -5.781 -11.170 20.819 1.00 97.12 200 GLY A C 1
ATOM 1406 O O . GLY A 1 200 ? -5.693 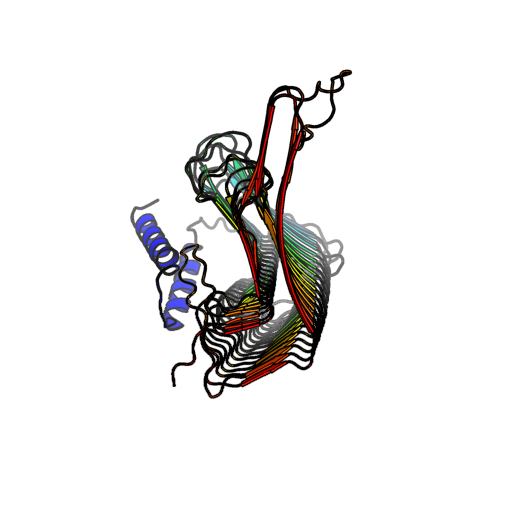-10.327 19.922 1.00 97.12 200 GLY A O 1
ATOM 1407 N N . ASP A 1 201 ? -6.218 -12.413 20.620 1.00 98.56 201 ASP A N 1
ATOM 1408 C CA . ASP A 1 201 ? -6.655 -12.933 19.322 1.00 98.56 201 ASP A CA 1
ATOM 1409 C C . ASP A 1 201 ? -8.112 -12.545 19.022 1.00 98.56 201 ASP A C 1
ATOM 1411 O O . ASP A 1 201 ? -8.940 -12.354 19.921 1.00 98.56 201 ASP A O 1
ATOM 1415 N N . VAL A 1 202 ? -8.457 -12.473 17.737 1.00 98.75 202 VAL A N 1
ATOM 1416 C CA . VAL A 1 202 ? -9.849 -12.400 17.279 1.00 98.75 202 VAL A CA 1
ATOM 1417 C C . VAL A 1 202 ? -10.237 -13.751 16.704 1.00 98.75 202 VAL A C 1
ATOM 1419 O O . VAL A 1 202 ? -9.971 -14.031 15.541 1.00 98.75 202 VAL A O 1
ATOM 1422 N N . ASP A 1 203 ? -10.889 -14.578 17.518 1.00 98.56 203 ASP A N 1
ATOM 1423 C CA . ASP A 1 203 ? -11.481 -15.858 17.098 1.00 98.56 203 ASP A CA 1
ATOM 1424 C C . ASP A 1 203 ? -12.947 -15.702 16.657 1.00 98.56 203 ASP A C 1
ATOM 1426 O O . ASP A 1 203 ? -13.514 -16.572 15.997 1.00 98.56 203 ASP A O 1
ATOM 1430 N N . GLY A 1 204 ? -13.579 -14.602 17.071 1.00 98.44 204 GLY A N 1
ATOM 1431 C CA . GLY A 1 204 ? -14.975 -14.281 16.818 1.00 98.44 204 GLY A CA 1
ATOM 1432 C C . GLY A 1 204 ? -15.188 -13.383 15.600 1.00 98.44 204 GLY A C 1
ATOM 1433 O O . GLY A 1 204 ? -14.542 -13.527 14.564 1.00 98.44 204 GLY A O 1
ATOM 1434 N N . THR A 1 205 ? -16.130 -12.448 15.716 1.00 98.75 205 THR A N 1
ATOM 1435 C CA . THR A 1 205 ? -16.483 -11.516 14.633 1.00 98.75 205 THR A CA 1
ATOM 1436 C C . THR A 1 205 ? -16.316 -10.068 15.071 1.00 98.75 205 THR A C 1
ATOM 1438 O O . THR A 1 205 ? -16.818 -9.666 16.121 1.00 98.75 205 THR A O 1
ATOM 1441 N N . LEU A 1 206 ? -15.632 -9.272 14.254 1.00 98.81 206 LEU A N 1
ATOM 1442 C CA . LEU A 1 206 ? -15.561 -7.822 14.373 1.00 98.81 206 LEU A CA 1
ATOM 1443 C C . LEU A 1 206 ? -16.197 -7.207 13.128 1.00 98.81 206 LEU A C 1
ATOM 1445 O O . LEU A 1 206 ? -15.706 -7.396 12.021 1.00 98.81 206 LEU A O 1
ATOM 1449 N N . THR A 1 207 ? -17.298 -6.482 13.290 1.00 98.75 207 THR A N 1
ATOM 1450 C CA . THR A 1 207 ? -18.012 -5.863 12.168 1.00 98.75 207 THR A CA 1
ATOM 1451 C C . THR A 1 207 ? -18.088 -4.357 12.350 1.00 98.75 207 THR A C 1
ATOM 1453 O O . THR A 1 207 ? -18.591 -3.889 13.372 1.00 98.75 207 THR A O 1
ATOM 1456 N N . ASN A 1 208 ? -17.658 -3.598 11.349 1.00 98.81 208 ASN A N 1
ATOM 1457 C CA . ASN A 1 208 ? -17.824 -2.153 11.296 1.00 98.81 208 ASN A CA 1
ATOM 1458 C C . ASN A 1 208 ? -18.718 -1.764 10.116 1.00 98.81 208 ASN A C 1
ATOM 1460 O O . ASN A 1 208 ? -18.322 -1.900 8.963 1.00 98.81 208 ASN A O 1
ATOM 1464 N N . SER A 1 209 ? -19.911 -1.254 10.406 1.00 98.81 209 SER A N 1
ATOM 1465 C CA . SER A 1 209 ? -20.805 -0.614 9.435 1.00 98.81 209 SER A CA 1
ATOM 1466 C C . SER A 1 209 ? -21.005 0.881 9.713 1.00 98.81 209 SER A C 1
ATOM 1468 O O . SER A 1 209 ? -21.786 1.524 9.017 1.00 98.81 209 SER A O 1
ATOM 1470 N N . GLY A 1 210 ? -20.364 1.405 10.762 1.00 98.62 210 GLY A N 1
ATOM 1471 C CA . GLY A 1 210 ? -20.373 2.812 11.157 1.00 98.62 210 GLY A CA 1
ATOM 1472 C C . GLY A 1 210 ? -19.027 3.488 10.893 1.00 98.62 210 GLY A C 1
ATOM 1473 O O . GLY A 1 210 ? -18.367 3.195 9.898 1.00 98.62 210 GLY A O 1
ATOM 1474 N N . ASN A 1 211 ? -18.617 4.383 11.791 1.00 98.62 211 ASN A N 1
ATOM 1475 C CA . ASN A 1 211 ? -17.334 5.084 11.731 1.00 98.62 211 ASN A CA 1
ATOM 1476 C C . ASN A 1 211 ? -16.422 4.663 12.891 1.00 98.62 211 ASN A C 1
ATOM 1478 O O . ASN A 1 211 ? -16.860 4.659 14.045 1.00 98.62 211 ASN A O 1
ATOM 1482 N N . VAL A 1 212 ? -15.160 4.357 12.591 1.00 98.88 212 VAL A N 1
ATOM 1483 C CA . VAL A 1 212 ? -14.081 4.205 13.575 1.00 98.88 212 VAL A CA 1
ATOM 1484 C C . VAL A 1 212 ? -12.930 5.104 13.152 1.00 98.88 212 VAL A C 1
ATOM 1486 O O . VAL A 1 212 ? -12.281 4.843 12.140 1.00 98.88 212 VAL A O 1
ATOM 1489 N N . ARG A 1 213 ? -12.660 6.146 13.935 1.00 98.75 213 ARG A N 1
ATOM 1490 C CA . ARG A 1 213 ? -11.611 7.123 13.648 1.00 98.75 213 ARG A CA 1
ATOM 1491 C C . ARG A 1 213 ? -10.666 7.273 14.832 1.00 98.75 213 ARG A C 1
ATOM 1493 O O . ARG A 1 213 ? -11.107 7.491 15.961 1.00 98.75 213 ARG A O 1
ATOM 1500 N N . ALA A 1 214 ? -9.371 7.189 14.558 1.00 98.69 214 ALA A N 1
ATOM 1501 C CA . ALA A 1 214 ? -8.312 7.449 15.520 1.00 98.69 214 ALA A CA 1
ATOM 1502 C C . ALA A 1 214 ? -7.409 8.575 15.009 1.00 98.69 214 ALA A C 1
ATOM 1504 O O . ALA A 1 214 ? -6.959 8.565 13.863 1.00 98.69 214 ALA A O 1
ATOM 1505 N N . GLU A 1 215 ? -7.121 9.545 15.865 1.00 98.44 215 GLU A N 1
ATOM 1506 C CA . GLU A 1 215 ? -6.293 10.698 15.549 1.00 98.44 215 GLU A CA 1
ATOM 1507 C C . GLU A 1 215 ? -5.252 10.918 16.643 1.00 98.44 215 GLU A C 1
ATOM 1509 O O . GLU A 1 215 ? -5.596 11.108 17.806 1.00 98.44 215 GLU A O 1
ATOM 1514 N N . SER A 1 216 ? -3.973 10.885 16.278 1.00 96.31 216 SER A N 1
ATOM 1515 C CA . SER A 1 216 ? -2.868 11.162 17.197 1.00 96.31 216 SER A CA 1
ATOM 1516 C C . SER A 1 216 ? -2.075 12.373 16.725 1.00 96.31 216 SER A C 1
ATOM 1518 O O . SER A 1 216 ? -1.627 12.399 15.577 1.00 96.31 216 SER A O 1
ATOM 1520 N N . ARG A 1 217 ? -1.840 13.339 17.613 1.00 92.50 217 ARG A N 1
ATOM 1521 C CA . ARG A 1 217 ? -1.132 14.578 17.298 1.00 92.50 217 ARG A CA 1
ATOM 1522 C C . ARG A 1 217 ? -0.046 14.900 18.319 1.00 92.50 217 ARG A C 1
ATOM 1524 O O . ARG A 1 217 ? -0.277 14.890 19.525 1.00 92.50 217 ARG A O 1
ATOM 1531 N N . ALA A 1 218 ? 1.138 15.250 17.838 1.00 85.81 218 ALA A N 1
ATOM 1532 C CA . ALA A 1 218 ? 2.213 15.773 18.673 1.00 85.81 218 ALA A CA 1
ATOM 1533 C C . ALA A 1 218 ? 2.601 17.177 18.204 1.00 85.81 218 ALA A C 1
ATOM 1535 O O . ALA A 1 218 ? 3.161 17.341 17.121 1.00 85.81 218 ALA A O 1
ATOM 1536 N N . ASP A 1 219 ? 2.339 18.182 19.040 1.00 77.19 219 ASP A N 1
ATOM 1537 C CA . ASP A 1 219 ? 2.690 19.583 18.783 1.00 77.19 219 ASP A CA 1
ATOM 1538 C C . ASP A 1 219 ? 3.909 19.998 19.610 1.00 77.19 219 ASP A C 1
ATOM 1540 O O . ASP A 1 219 ? 4.114 19.519 20.731 1.00 77.19 219 ASP A O 1
ATOM 1544 N N . SER A 1 220 ? 4.734 20.908 19.085 1.00 69.56 220 SER A N 1
ATOM 1545 C CA . SER A 1 220 ? 5.750 21.597 19.888 1.00 69.56 220 SER A CA 1
ATOM 1546 C C . SER A 1 220 ? 5.378 23.066 20.085 1.00 69.56 220 SER A C 1
ATOM 1548 O O . SER A 1 220 ? 5.034 23.769 19.142 1.00 69.56 220 SER A O 1
ATOM 1550 N N . ALA A 1 221 ? 5.533 23.561 21.314 1.00 61.50 221 ALA A N 1
ATOM 1551 C CA . ALA A 1 221 ? 5.437 24.987 21.636 1.00 61.50 221 ALA A CA 1
ATOM 1552 C C . ALA A 1 221 ? 6.806 25.712 21.547 1.00 61.50 221 ALA A C 1
ATOM 1554 O O . ALA A 1 221 ? 7.003 26.758 22.168 1.00 61.50 221 ALA A O 1
ATOM 1555 N N . GLY A 1 222 ? 7.767 25.138 20.810 1.00 57.06 222 GLY A N 1
ATOM 1556 C CA . GLY A 1 222 ? 9.170 25.561 20.713 1.00 57.06 222 GLY A CA 1
ATOM 1557 C C . GLY A 1 222 ? 10.128 24.557 21.370 1.00 57.06 222 GLY A C 1
ATOM 1558 O O . GLY A 1 222 ? 9.714 23.804 22.240 1.00 57.06 222 GLY A O 1
ATOM 1559 N N . GLY A 1 223 ? 11.407 24.543 20.966 1.00 55.78 223 GLY A N 1
ATOM 1560 C CA . GLY A 1 223 ? 12.465 23.697 21.555 1.00 55.78 223 GLY A CA 1
ATOM 1561 C C . GLY A 1 223 ? 12.761 22.375 20.821 1.00 55.78 223 GLY A C 1
ATOM 1562 O O . GLY A 1 223 ? 12.017 21.944 19.949 1.00 55.78 223 GLY A O 1
ATOM 1563 N N . SER A 1 224 ? 13.888 21.734 21.168 1.00 57.88 224 SER A N 1
ATOM 1564 C CA . SER A 1 224 ? 14.304 20.437 20.606 1.00 57.88 224 SER A CA 1
ATOM 1565 C C . SER A 1 224 ? 13.580 19.280 21.291 1.00 57.88 224 SER A C 1
ATOM 1567 O O . SER A 1 224 ? 13.816 19.027 22.476 1.00 57.88 224 SER A O 1
ATOM 1569 N N . SER A 1 225 ? 12.750 18.557 20.540 1.00 64.88 225 SER A N 1
ATOM 1570 C CA . SER A 1 225 ? 11.892 17.499 21.086 1.00 64.88 225 SER A CA 1
ATOM 1571 C C . SER A 1 225 ? 11.799 16.295 20.148 1.00 64.88 225 SER A C 1
ATOM 1573 O O . SER A 1 225 ? 11.740 16.467 18.935 1.00 64.88 225 SER A O 1
ATOM 1575 N N . TYR A 1 226 ? 11.748 15.089 20.717 1.00 73.75 226 TYR A N 1
ATOM 1576 C CA . TYR A 1 226 ? 11.443 13.845 19.999 1.00 73.75 226 TYR A CA 1
ATOM 1577 C C . TYR A 1 226 ? 9.927 13.718 19.850 1.00 73.75 226 TYR A C 1
ATOM 1579 O O . TYR A 1 226 ? 9.214 13.906 20.839 1.00 73.75 226 TYR A O 1
ATOM 1587 N N . SER A 1 227 ? 9.435 13.422 18.648 1.00 79.19 227 SER A N 1
ATOM 1588 C CA . SER A 1 227 ? 8.007 13.222 18.394 1.00 79.19 227 SER A CA 1
ATOM 1589 C C . SER A 1 227 ? 7.692 11.764 18.108 1.00 79.19 227 SER A C 1
ATOM 1591 O O . SER A 1 227 ? 8.355 11.119 17.294 1.00 79.19 227 SER A O 1
ATOM 1593 N N . PHE A 1 228 ? 6.666 11.244 18.771 1.00 86.00 228 PHE A N 1
ATOM 1594 C CA . PHE A 1 228 ? 6.118 9.930 18.511 1.00 86.00 228 PHE A CA 1
ATOM 1595 C C . PHE A 1 228 ? 4.593 9.992 18.483 1.00 86.00 228 PHE A C 1
ATOM 1597 O O . PHE A 1 228 ? 3.953 10.270 19.497 1.00 86.00 228 PHE A O 1
ATOM 1604 N N . THR A 1 229 ? 4.022 9.708 17.318 1.00 90.81 229 THR A N 1
ATOM 1605 C CA . THR A 1 229 ? 2.574 9.624 17.119 1.00 90.81 229 THR A CA 1
ATOM 1606 C C . THR A 1 229 ? 2.216 8.282 16.512 1.00 90.81 229 THR A C 1
ATOM 1608 O O . THR A 1 229 ? 2.882 7.824 15.579 1.00 90.81 229 THR A O 1
ATOM 1611 N N . ASP A 1 230 ? 1.204 7.644 17.088 1.00 94.19 230 ASP A N 1
ATOM 1612 C CA . ASP A 1 230 ? 0.725 6.328 16.681 1.00 94.19 230 ASP A CA 1
ATOM 1613 C C . ASP A 1 230 ? -0.800 6.327 16.695 1.00 94.19 230 ASP A C 1
ATOM 1615 O O . ASP A 1 230 ? -1.429 6.534 17.735 1.00 94.19 230 ASP A O 1
ATOM 1619 N N . SER A 1 231 ? -1.389 6.119 15.528 1.00 98.00 231 SER A N 1
ATOM 1620 C CA . SER A 1 231 ? -2.829 6.026 15.352 1.00 98.00 231 SER A CA 1
ATOM 1621 C C . SER A 1 231 ? -3.170 4.685 14.722 1.00 98.00 231 SER A C 1
ATOM 1623 O O . SER A 1 231 ? -2.739 4.391 13.608 1.00 98.00 231 SER A O 1
ATOM 1625 N N . GLU A 1 232 ? -3.940 3.861 15.431 1.00 98.56 232 GLU A N 1
ATOM 1626 C CA . GLU A 1 232 ? -4.423 2.573 14.933 1.00 98.56 232 GLU A CA 1
ATOM 1627 C C . GLU A 1 232 ? -5.946 2.500 15.097 1.00 98.56 232 GLU A C 1
ATOM 1629 O O . GLU A 1 232 ? -6.468 2.358 16.205 1.00 98.56 232 GLU A O 1
ATOM 1634 N N . SER A 1 233 ? -6.694 2.593 13.998 1.00 98.69 233 SER A N 1
ATOM 1635 C CA . SER A 1 233 ? -8.160 2.656 14.079 1.00 98.69 233 SER A CA 1
ATOM 1636 C C . SER A 1 233 ? -8.780 1.325 14.467 1.00 98.69 233 SER A C 1
ATOM 1638 O O . SER A 1 233 ? -9.622 1.283 15.364 1.00 98.69 233 SER A O 1
ATOM 1640 N N . VAL A 1 234 ? -8.326 0.226 13.865 1.00 98.88 234 VAL A N 1
ATOM 1641 C CA . VAL A 1 234 ? -8.591 -1.125 14.366 1.00 98.88 234 VAL A CA 1
ATOM 1642 C C . VAL A 1 234 ? -7.268 -1.828 14.614 1.00 98.88 234 VAL A C 1
ATOM 1644 O O . VAL A 1 234 ? -6.495 -2.069 13.688 1.00 98.88 234 VAL A O 1
ATOM 1647 N N . ARG A 1 235 ? -7.025 -2.196 15.869 1.00 98.75 235 ARG A N 1
ATOM 1648 C CA . ARG A 1 235 ? -5.809 -2.872 16.302 1.00 98.75 235 ARG A CA 1
ATOM 1649 C C . ARG A 1 235 ? -6.114 -4.224 16.917 1.00 98.75 235 ARG A C 1
ATOM 1651 O O . ARG A 1 235 ? -6.812 -4.310 17.924 1.00 98.75 235 ARG A O 1
ATOM 1658 N N . ILE A 1 236 ? -5.499 -5.258 16.368 1.00 98.69 236 ILE A N 1
ATOM 1659 C CA . ILE A 1 236 ? -5.487 -6.619 16.890 1.00 98.69 236 ILE A CA 1
ATOM 1660 C C . ILE A 1 236 ? -4.027 -6.951 17.176 1.00 98.69 236 ILE A C 1
ATOM 1662 O O . ILE A 1 236 ? -3.237 -7.095 16.251 1.00 98.69 236 ILE A O 1
ATOM 1666 N N . ARG A 1 237 ? -3.631 -7.031 18.447 1.00 97.44 237 ARG A N 1
ATOM 1667 C CA . ARG A 1 237 ? -2.235 -7.344 18.798 1.00 97.44 237 ARG A CA 1
ATOM 1668 C C . ARG A 1 237 ? -1.884 -8.819 18.598 1.00 97.44 237 ARG A C 1
ATOM 1670 O O . ARG A 1 237 ? -0.706 -9.111 18.417 1.00 97.44 237 ARG A O 1
ATOM 1677 N N . GLY A 1 238 ? -2.871 -9.711 18.664 1.00 97.62 238 GLY A N 1
ATOM 1678 C CA . GLY A 1 238 ? -2.725 -11.127 18.333 1.00 97.62 238 GLY A CA 1
ATOM 1679 C C . GLY A 1 238 ? -3.010 -11.425 16.860 1.00 97.62 238 GLY A C 1
ATOM 1680 O O . GLY A 1 238 ? -2.789 -10.590 15.977 1.00 97.62 238 GLY A O 1
ATOM 1681 N N . SER A 1 239 ? -3.527 -12.625 16.612 1.00 98.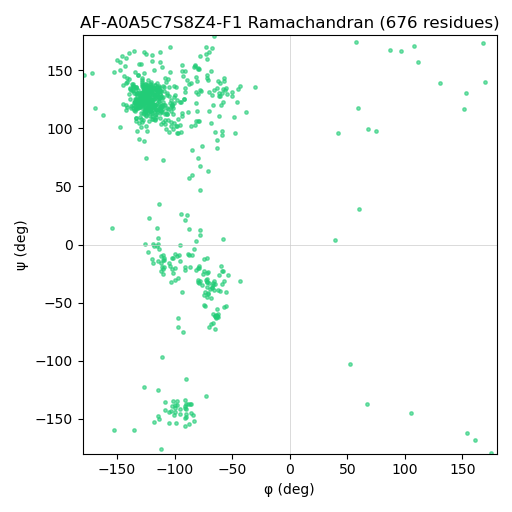69 239 SER A N 1
ATOM 1682 C CA . SER A 1 239 ? -3.933 -13.107 15.290 1.00 98.69 239 SER A CA 1
ATOM 1683 C C . SER A 1 239 ? -5.406 -12.805 14.992 1.00 98.69 239 SER A C 1
ATOM 1685 O O . SER A 1 239 ? -6.259 -12.806 15.885 1.00 98.69 239 SER A O 1
ATOM 1687 N N . LEU A 1 240 ? -5.734 -12.600 13.713 1.00 98.75 240 LEU A N 1
ATOM 1688 C CA . LEU A 1 240 ? -7.116 -12.599 13.223 1.00 98.75 240 LEU A CA 1
ATOM 1689 C C . LEU A 1 240 ? -7.456 -14.000 12.692 1.00 98.75 240 LEU A C 1
ATOM 1691 O O . LEU A 1 240 ? -7.131 -14.333 11.551 1.00 98.75 240 LEU A O 1
ATOM 1695 N N . ASN A 1 241 ? -8.108 -14.814 13.528 1.00 98.75 241 ASN A N 1
ATOM 1696 C CA . ASN A 1 241 ? -8.524 -16.190 13.216 1.00 98.75 241 ASN A CA 1
ATOM 1697 C C . ASN A 1 241 ? -9.988 -16.294 12.769 1.00 98.75 241 ASN A C 1
ATOM 1699 O O . ASN A 1 241 ? -10.359 -17.205 12.032 1.00 98.75 241 ASN A O 1
ATOM 1703 N N . GLY A 1 242 ? -10.826 -15.380 13.251 1.00 98.69 242 GLY A N 1
ATOM 1704 C CA . GLY A 1 242 ? -12.233 -15.257 12.901 1.00 98.69 242 GLY A CA 1
ATOM 1705 C C . GLY A 1 242 ? -12.445 -14.324 11.712 1.00 98.69 242 GLY A C 1
ATOM 1706 O O . GLY A 1 242 ? -11.751 -14.421 10.703 1.00 98.69 242 GLY A O 1
ATOM 1707 N N . ALA A 1 243 ? -13.409 -13.410 11.818 1.00 98.81 243 ALA A N 1
ATOM 1708 C CA . ALA A 1 243 ? -13.738 -12.490 10.732 1.00 98.81 243 ALA A CA 1
ATOM 1709 C C . ALA A 1 243 ? -13.691 -11.024 11.168 1.00 98.81 243 ALA A C 1
ATOM 1711 O O . ALA A 1 243 ? -14.264 -10.657 12.196 1.00 98.81 243 ALA A O 1
ATOM 1712 N N . LEU A 1 244 ? -13.076 -10.183 10.338 1.00 98.88 244 LEU A N 1
ATOM 1713 C CA . LEU A 1 244 ? -13.231 -8.733 10.351 1.00 98.88 244 LEU A CA 1
ATOM 1714 C C . LEU A 1 244 ? -13.986 -8.322 9.087 1.00 98.88 244 LEU A C 1
ATOM 1716 O O . LEU A 1 244 ? -13.487 -8.543 7.990 1.00 98.88 244 LEU A O 1
ATOM 1720 N N . ALA A 1 245 ? -15.159 -7.708 9.227 1.00 98.81 245 ALA A N 1
ATOM 1721 C CA . ALA A 1 245 ? -15.927 -7.182 8.099 1.00 98.81 245 ALA A CA 1
ATOM 1722 C C . ALA A 1 245 ? -16.119 -5.669 8.238 1.00 98.81 245 ALA A C 1
ATOM 1724 O O . ALA A 1 245 ? -16.706 -5.195 9.212 1.00 98.81 245 ALA A O 1
ATOM 1725 N N . ASN A 1 246 ? -15.650 -4.907 7.255 1.00 98.88 246 ASN A N 1
ATOM 1726 C CA . ASN A 1 246 ? -15.825 -3.465 7.174 1.00 98.88 246 ASN A CA 1
ATOM 1727 C C . ASN A 1 246 ? -16.726 -3.098 5.990 1.00 98.88 246 ASN A C 1
ATOM 1729 O O . ASN A 1 246 ? -16.358 -3.297 4.836 1.00 98.88 246 ASN A O 1
ATOM 1733 N N . SER A 1 247 ? -17.890 -2.524 6.276 1.00 98.88 247 SER A N 1
ATOM 1734 C CA . SER A 1 247 ? -18.774 -1.875 5.299 1.00 98.88 247 SER A CA 1
ATOM 1735 C C . SER A 1 247 ? -18.975 -0.383 5.582 1.00 98.88 247 SER A C 1
ATOM 1737 O O . SER A 1 247 ? -19.723 0.279 4.867 1.00 98.88 247 SER A O 1
ATOM 1739 N N . GLY A 1 248 ? -18.372 0.123 6.661 1.00 98.81 248 GLY A N 1
ATOM 1740 C CA . GLY A 1 248 ? -18.362 1.529 7.050 1.00 98.81 248 GLY A CA 1
ATOM 1741 C C . GLY A 1 248 ? -17.011 2.185 6.762 1.00 98.81 248 GLY A C 1
ATOM 1742 O O . GLY A 1 248 ? -16.353 1.851 5.777 1.00 98.81 248 GLY A O 1
ATOM 1743 N N . ALA A 1 249 ? -16.600 3.102 7.635 1.00 98.81 249 ALA A N 1
ATOM 1744 C CA . ALA A 1 249 ? -15.324 3.807 7.554 1.00 98.81 249 ALA A CA 1
ATOM 1745 C C . ALA A 1 249 ? -14.397 3.441 8.721 1.00 98.81 249 ALA A C 1
ATOM 1747 O O . ALA A 1 249 ? -14.831 3.361 9.876 1.00 98.81 249 ALA A O 1
ATOM 1748 N N . ILE A 1 250 ? -13.123 3.220 8.398 1.00 98.94 250 ILE A N 1
ATOM 1749 C CA . ILE A 1 250 ? -12.007 3.044 9.332 1.00 98.94 250 ILE A CA 1
ATOM 1750 C C . ILE A 1 250 ? -10.932 4.062 8.937 1.00 98.94 250 ILE A C 1
ATOM 1752 O O . ILE A 1 250 ? -10.380 3.967 7.844 1.00 98.94 250 ILE A O 1
ATOM 1756 N N . GLU A 1 251 ? -10.623 5.028 9.804 1.00 98.81 251 GLU A N 1
ATOM 1757 C CA . GLU A 1 251 ? -9.776 6.182 9.463 1.00 98.81 251 GLU A CA 1
ATOM 1758 C C . GLU A 1 251 ? -8.717 6.457 10.529 1.00 98.81 251 GLU A C 1
ATOM 1760 O O . GLU A 1 251 ? -9.026 6.951 11.611 1.00 98.81 251 GLU A O 1
ATOM 1765 N N . ALA A 1 252 ? -7.455 6.141 10.250 1.00 98.75 252 ALA A N 1
ATOM 1766 C CA . ALA A 1 252 ? -6.339 6.473 11.132 1.00 98.75 252 ALA A CA 1
ATOM 1767 C C . ALA A 1 252 ? -5.594 7.710 10.631 1.00 98.75 252 ALA A C 1
ATOM 1769 O O . ALA A 1 252 ? -5.137 7.751 9.488 1.00 98.75 252 ALA A O 1
ATOM 1770 N N . HIS A 1 253 ? -5.426 8.704 11.497 1.00 98.50 253 HIS A N 1
ATOM 1771 C CA . HIS A 1 253 ? -4.625 9.887 11.224 1.00 98.50 253 HIS A CA 1
ATOM 1772 C C . HIS A 1 253 ? -3.547 10.082 12.290 1.00 98.50 253 HIS A C 1
ATOM 1774 O O . HIS A 1 253 ? -3.843 10.127 13.482 1.00 98.50 253 HIS A O 1
ATOM 1780 N N . ALA A 1 254 ? -2.294 10.217 11.868 1.00 96.12 254 ALA A N 1
ATOM 1781 C CA . ALA A 1 254 ? -1.193 10.587 12.743 1.00 96.12 254 ALA A CA 1
ATOM 1782 C C . ALA A 1 254 ? -0.502 11.839 12.212 1.00 96.12 254 ALA A C 1
ATOM 1784 O O . ALA A 1 254 ? -0.179 11.925 11.027 1.00 96.12 254 ALA A O 1
ATOM 1785 N N . GLN A 1 255 ? -0.264 12.801 13.098 1.00 92.19 255 GLN A N 1
ATOM 1786 C CA . GLN A 1 255 ? 0.323 14.083 12.750 1.00 92.19 255 GLN A CA 1
ATOM 1787 C C . GLN A 1 255 ? 1.443 14.456 13.718 1.00 92.19 255 GLN A C 1
ATOM 1789 O O . GLN A 1 255 ? 1.225 14.589 14.923 1.00 92.19 255 GLN A O 1
ATOM 1794 N N . SER A 1 256 ? 2.628 14.735 13.181 1.00 84.81 256 SER A N 1
ATOM 1795 C CA . SER A 1 256 ? 3.648 15.489 13.913 1.00 84.81 256 SER A CA 1
ATOM 1796 C C . SER A 1 256 ? 3.669 16.919 13.395 1.00 84.81 256 SER A C 1
ATOM 1798 O O . SER A 1 256 ? 3.887 17.151 12.205 1.00 84.81 256 SER A O 1
ATOM 1800 N N . ALA A 1 257 ? 3.418 17.870 14.288 1.00 69.94 257 ALA A N 1
ATOM 1801 C CA . ALA A 1 257 ? 3.389 19.287 13.970 1.00 69.94 257 ALA A CA 1
ATOM 1802 C C . ALA A 1 257 ? 4.649 20.020 14.459 1.00 69.94 257 ALA A C 1
ATOM 1804 O O . ALA A 1 257 ? 5.472 19.495 15.221 1.00 69.94 257 ALA A O 1
ATOM 1805 N N . GLU A 1 258 ? 4.737 21.263 13.992 1.00 65.31 258 GLU A N 1
ATOM 1806 C CA . GLU A 1 258 ? 5.820 22.238 14.088 1.00 65.31 258 GLU A CA 1
ATOM 1807 C C . GLU A 1 258 ? 6.715 22.163 15.333 1.00 65.31 258 GLU A C 1
ATOM 1809 O O . GLU A 1 258 ? 6.281 22.116 16.487 1.00 65.31 258 GLU A O 1
ATOM 1814 N N . GLY A 1 259 ? 8.016 22.262 15.078 1.00 54.44 259 GLY A N 1
ATOM 1815 C CA . GLY A 1 259 ? 9.050 22.471 16.077 1.00 54.44 259 GLY A CA 1
ATOM 1816 C C . GLY A 1 259 ? 10.423 22.278 15.454 1.00 54.44 259 GLY A C 1
ATOM 1817 O O . GLY A 1 259 ? 10.611 21.367 14.658 1.00 54.44 259 GLY A O 1
ATOM 1818 N N . SER A 1 260 ? 11.390 23.123 15.816 1.00 49.06 260 SER A N 1
ATOM 1819 C CA . SER A 1 260 ? 12.804 22.952 15.456 1.00 49.06 260 SER A CA 1
ATOM 1820 C C . SER A 1 260 ? 13.335 21.660 16.099 1.00 49.06 260 SER A C 1
ATOM 1822 O O . SER A 1 260 ? 13.871 21.667 17.214 1.00 49.06 260 SER A O 1
ATOM 1824 N N . SER A 1 261 ? 13.108 20.514 15.453 1.00 54.78 261 SER A N 1
ATOM 1825 C CA . SER A 1 261 ? 13.537 19.224 15.975 1.00 54.78 261 SER A CA 1
ATOM 1826 C C . SER A 1 261 ? 15.017 19.019 15.649 1.00 54.78 261 SER A C 1
ATOM 1828 O O . SER A 1 261 ? 15.466 19.041 14.512 1.00 54.78 261 SER A O 1
ATOM 1830 N N . ASN A 1 262 ? 15.811 18.829 16.701 1.00 54.59 262 ASN A N 1
ATOM 1831 C CA . ASN A 1 262 ? 17.156 18.259 16.605 1.00 54.59 262 ASN A CA 1
ATOM 1832 C C . ASN A 1 262 ? 17.099 16.736 16.861 1.00 54.59 262 ASN A C 1
ATOM 1834 O O . ASN A 1 262 ? 18.045 16.177 17.409 1.00 54.59 262 ASN A O 1
ATOM 1838 N N . TYR A 1 263 ? 15.964 16.076 16.597 1.00 65.12 263 TYR A N 1
ATOM 1839 C CA . TYR A 1 263 ? 15.724 14.663 16.914 1.00 65.12 263 TYR A CA 1
ATOM 1840 C C . TYR A 1 263 ? 14.746 14.025 15.921 1.00 65.12 263 TYR A C 1
ATOM 1842 O O . TYR A 1 263 ? 13.977 14.726 15.280 1.00 65.12 263 TYR A O 1
ATOM 1850 N N . ASN A 1 264 ? 14.789 12.693 15.824 1.00 71.81 264 ASN A N 1
ATOM 1851 C CA . ASN A 1 264 ? 13.958 11.909 14.907 1.00 71.81 264 ASN A CA 1
ATOM 1852 C C . ASN A 1 264 ? 12.465 11.997 15.262 1.00 71.81 264 ASN A C 1
ATOM 1854 O O . ASN A 1 264 ? 12.104 11.739 16.415 1.00 71.81 264 ASN A O 1
ATOM 1858 N N . ASP A 1 265 ? 11.623 12.241 14.259 1.00 77.62 265 ASP A N 1
ATOM 1859 C CA . ASP A 1 265 ? 10.167 12.176 14.375 1.00 77.62 265 ASP A CA 1
ATOM 1860 C C . ASP A 1 265 ? 9.646 10.832 13.848 1.00 77.62 265 ASP A C 1
ATOM 1862 O O . ASP A 1 265 ? 10.067 10.351 12.793 1.00 77.62 265 ASP A O 1
ATOM 1866 N N . TYR A 1 266 ? 8.721 10.218 14.589 1.00 85.75 266 TYR A N 1
ATOM 1867 C CA . TYR A 1 266 ? 8.030 8.991 14.196 1.00 85.75 266 TYR A CA 1
ATOM 1868 C C . TYR A 1 266 ? 6.532 9.260 14.104 1.00 85.75 266 TYR A C 1
ATOM 1870 O O . TYR A 1 266 ? 5.893 9.596 15.104 1.00 85.75 266 TYR A O 1
ATOM 1878 N N . VAL A 1 267 ? 5.977 9.079 12.909 1.00 91.56 267 VAL A N 1
ATOM 1879 C CA . VAL A 1 267 ? 4.552 9.286 12.628 1.00 91.56 267 VAL A CA 1
ATOM 1880 C C . VAL A 1 267 ? 3.996 8.017 12.012 1.00 91.56 267 VAL A C 1
ATOM 1882 O O . VAL A 1 267 ? 4.420 7.617 10.927 1.00 91.56 267 VAL A O 1
ATOM 1885 N N . ARG A 1 268 ? 3.088 7.353 12.725 1.00 95.56 268 ARG A N 1
ATOM 1886 C CA . ARG A 1 268 ? 2.556 6.046 12.346 1.00 95.56 268 ARG A CA 1
ATOM 1887 C C . ARG A 1 268 ? 1.034 6.055 12.315 1.00 95.56 268 ARG A C 1
ATOM 1889 O O . ARG A 1 268 ? 0.406 6.381 13.312 1.00 95.56 268 ARG A O 1
ATOM 1896 N N . ALA A 1 269 ? 0.456 5.672 11.182 1.00 98.44 269 ALA A N 1
ATOM 1897 C CA . ALA A 1 269 ? -0.983 5.516 11.008 1.00 98.44 269 ALA A CA 1
ATOM 1898 C C . ALA A 1 269 ? -1.301 4.139 10.411 1.00 98.44 269 ALA A C 1
ATOM 1900 O O . ALA A 1 269 ? -0.752 3.772 9.369 1.00 98.44 269 ALA A O 1
ATOM 1901 N N . TYR A 1 270 ? -2.210 3.402 11.046 1.00 98.75 270 TYR A N 1
ATOM 1902 C CA . TYR A 1 270 ? -2.691 2.096 10.602 1.00 98.75 270 TYR A CA 1
ATOM 1903 C C . TYR A 1 270 ? -4.217 2.073 10.571 1.00 98.75 270 TYR A C 1
ATOM 1905 O O . TYR A 1 270 ? -4.864 2.236 11.605 1.00 98.75 270 TYR A O 1
ATOM 1913 N N . GLY A 1 271 ? -4.803 1.824 9.399 1.00 98.81 271 GLY A N 1
ATOM 1914 C CA . GLY A 1 271 ? -6.248 1.620 9.287 1.00 98.81 271 GLY A CA 1
ATOM 1915 C C . GLY A 1 271 ? -6.654 0.363 10.057 1.00 98.81 271 GLY A C 1
ATOM 1916 O O . GLY A 1 271 ? -7.364 0.437 11.062 1.00 98.81 271 GLY A O 1
ATOM 1917 N N . VAL A 1 272 ? -6.120 -0.783 9.626 1.00 98.88 272 VAL A N 1
ATOM 1918 C CA . VAL A 1 272 ? -6.208 -2.070 10.328 1.00 98.88 272 VAL A CA 1
ATOM 1919 C C . VAL A 1 272 ? -4.806 -2.629 10.575 1.00 98.88 272 VAL A C 1
ATOM 1921 O O . VAL A 1 272 ? -4.011 -2.767 9.646 1.00 98.88 272 VAL A O 1
ATOM 1924 N N . SER A 1 273 ? -4.518 -2.989 11.823 1.00 98.62 273 SER A N 1
ATOM 1925 C CA . SER A 1 273 ? -3.233 -3.526 12.277 1.00 98.62 273 SER A CA 1
ATOM 1926 C C . SER A 1 273 ? -3.431 -4.892 12.934 1.00 98.62 273 SER A C 1
ATOM 1928 O O . SER A 1 273 ? -4.174 -5.003 13.911 1.00 98.62 273 SER A O 1
ATOM 1930 N N . ILE A 1 274 ? -2.791 -5.928 12.384 1.00 98.75 274 ILE A N 1
ATOM 1931 C CA . ILE A 1 274 ? -2.768 -7.302 12.902 1.00 98.75 274 ILE A CA 1
ATOM 1932 C C . ILE A 1 274 ? -1.325 -7.629 13.312 1.00 98.75 274 ILE A C 1
ATOM 1934 O O . ILE A 1 274 ? -0.400 -7.630 12.492 1.00 98.75 274 ILE A O 1
ATOM 1938 N N . GLY A 1 275 ? -1.133 -7.854 14.610 1.00 97.38 275 GLY A N 1
ATOM 1939 C CA . GLY A 1 275 ? 0.171 -7.993 15.256 1.00 97.38 275 GLY A CA 1
ATOM 1940 C C . GLY A 1 275 ? 0.834 -9.356 15.068 1.00 97.38 275 GLY A C 1
ATOM 1941 O O . GLY A 1 275 ? 2.048 -9.459 15.236 1.00 97.38 275 GLY A O 1
ATOM 1942 N N . GLU A 1 276 ? 0.065 -10.378 14.695 1.00 97.94 276 GLU A N 1
ATOM 1943 C CA . GLU A 1 276 ? 0.559 -11.709 14.331 1.00 97.94 276 GLU A CA 1
ATOM 1944 C C . GLU A 1 276 ? 0.013 -12.115 12.944 1.00 97.94 276 GLU A C 1
ATOM 1946 O O . GLU A 1 276 ? 0.235 -11.391 11.966 1.00 97.94 276 GLU A O 1
ATOM 1951 N N . ASP A 1 277 ? -0.688 -13.249 12.850 1.00 98.00 277 ASP A N 1
ATOM 1952 C CA . ASP A 1 277 ? -1.130 -13.849 11.591 1.00 98.00 277 ASP A CA 1
ATOM 1953 C C . ASP A 1 277 ? -2.559 -13.423 11.205 1.00 98.00 277 ASP A C 1
ATOM 1955 O O . ASP A 1 277 ? -3.444 -13.244 12.049 1.00 98.00 277 ASP A O 1
ATOM 1959 N N . LEU A 1 278 ? -2.820 -13.351 9.897 1.00 98.62 278 LEU A N 1
ATOM 1960 C CA . LE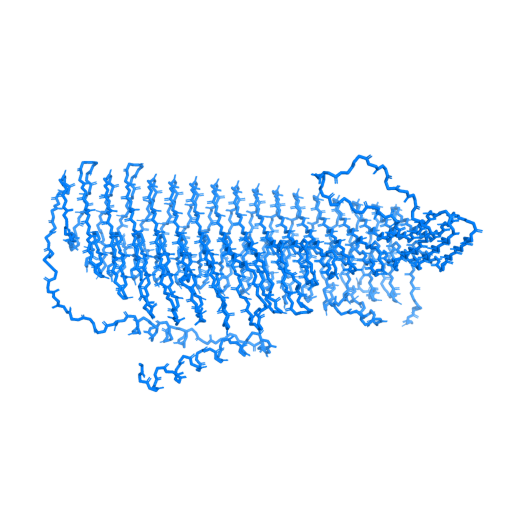U A 1 278 ? -4.175 -13.363 9.339 1.00 98.62 278 LEU A CA 1
ATOM 1961 C C . LEU A 1 278 ? -4.487 -14.781 8.852 1.00 98.62 278 LEU A C 1
ATOM 1963 O O . LEU A 1 278 ? -4.026 -15.186 7.782 1.00 98.62 278 LEU A O 1
ATOM 1967 N N . THR A 1 279 ? -5.259 -15.539 9.634 1.00 98.62 279 THR A N 1
ATOM 1968 C CA . THR A 1 279 ? -5.652 -16.927 9.308 1.00 98.62 279 THR A CA 1
ATOM 1969 C C . THR A 1 279 ? -7.136 -17.066 8.960 1.00 98.62 279 THR A C 1
ATOM 1971 O O . THR A 1 279 ? -7.511 -17.973 8.219 1.00 98.62 279 THR A O 1
ATOM 1974 N N . GLY A 1 280 ? -7.965 -16.149 9.461 1.00 98.69 280 GLY A N 1
ATOM 1975 C CA . GLY A 1 280 ? -9.380 -16.027 9.135 1.00 98.69 280 GLY A CA 1
ATOM 1976 C C . GLY A 1 280 ? -9.630 -15.140 7.914 1.00 98.69 280 GLY A C 1
ATOM 1977 O O . GLY A 1 280 ? -8.912 -15.222 6.920 1.00 98.69 280 GLY A O 1
ATOM 1978 N N . SER A 1 281 ? -10.645 -14.277 7.978 1.00 98.81 281 SER A N 1
ATOM 1979 C CA . SER A 1 281 ? -11.028 -13.400 6.863 1.00 98.81 281 SER A CA 1
ATOM 1980 C C . SER A 1 281 ? -11.060 -11.923 7.256 1.00 98.81 281 SER A C 1
ATOM 1982 O O . SER A 1 281 ? -11.664 -11.559 8.267 1.00 98.81 281 SER A O 1
ATOM 1984 N N . LEU A 1 282 ? -10.498 -11.064 6.410 1.00 98.88 282 LEU A N 1
ATOM 1985 C CA . LEU A 1 282 ? -10.711 -9.620 6.421 1.00 98.88 282 LEU A CA 1
ATOM 1986 C C . LEU A 1 282 ? -11.462 -9.231 5.147 1.00 98.88 282 LEU A C 1
ATOM 1988 O O . LEU A 1 282 ? -10.912 -9.326 4.055 1.00 98.88 282 LEU A O 1
ATOM 1992 N N . GLU A 1 283 ? -12.704 -8.775 5.284 1.00 98.88 283 GLU A N 1
ATOM 1993 C CA . GLU A 1 283 ? -13.534 -8.300 4.177 1.00 98.88 283 GLU A CA 1
ATOM 1994 C C . GLU A 1 283 ? -13.726 -6.783 4.273 1.00 98.88 283 GLU A C 1
ATOM 1996 O O . GLU A 1 283 ? -14.234 -6.271 5.271 1.00 98.88 283 GLU A O 1
ATOM 2001 N N . ASN A 1 284 ? -13.342 -6.055 3.226 1.00 98.88 284 ASN A N 1
ATOM 2002 C CA . ASN A 1 284 ? -13.557 -4.620 3.100 1.00 98.88 284 ASN A CA 1
ATOM 2003 C C . ASN A 1 284 ? -14.463 -4.301 1.905 1.00 98.88 284 ASN A C 1
ATOM 2005 O O . ASN A 1 284 ? -14.060 -4.415 0.750 1.00 98.88 284 ASN A O 1
ATOM 2009 N N . THR A 1 285 ? -15.672 -3.838 2.203 1.00 98.94 285 THR A N 1
ATOM 2010 C CA . THR A 1 285 ? -16.642 -3.281 1.246 1.00 98.94 285 THR A CA 1
ATOM 2011 C C . THR A 1 285 ? -16.819 -1.765 1.416 1.00 98.94 285 THR A C 1
ATOM 2013 O O . THR A 1 285 ? -17.400 -1.120 0.547 1.00 98.94 285 THR A O 1
ATOM 2016 N N . GLY A 1 286 ? -16.318 -1.201 2.524 1.00 98.81 286 GLY A N 1
ATOM 2017 C CA . GLY A 1 286 ? -16.313 0.229 2.838 1.00 98.81 286 GLY A CA 1
ATOM 2018 C C . GLY A 1 286 ? -14.949 0.888 2.598 1.00 98.81 286 GLY A C 1
ATOM 2019 O O . GLY A 1 286 ? -14.278 0.599 1.605 1.00 98.81 286 GLY A O 1
ATOM 2020 N N . THR A 1 287 ? -14.533 1.781 3.499 1.00 98.88 287 THR A N 1
ATOM 2021 C CA . THR A 1 287 ? -13.240 2.485 3.424 1.00 98.88 287 THR A CA 1
ATOM 2022 C C . THR A 1 287 ? -12.316 2.117 4.584 1.00 98.88 287 THR A C 1
ATOM 2024 O O . THR A 1 287 ? -12.745 2.014 5.736 1.00 98.88 287 THR A O 1
ATOM 2027 N N . ILE A 1 288 ? -11.030 1.935 4.275 1.00 98.94 288 ILE A N 1
ATOM 2028 C CA . ILE A 1 288 ? -9.932 1.810 5.241 1.00 98.94 288 ILE A CA 1
ATOM 2029 C C . ILE A 1 288 ? -8.845 2.803 4.839 1.00 98.94 288 ILE A C 1
ATOM 2031 O O . ILE A 1 288 ? -8.133 2.586 3.858 1.00 98.94 288 ILE A O 1
ATOM 2035 N N . HIS A 1 289 ? -8.718 3.899 5.579 1.00 98.88 289 HIS A N 1
ATOM 2036 C CA . HIS A 1 289 ? -7.777 4.978 5.295 1.00 98.88 289 HIS A CA 1
ATOM 2037 C C . HIS A 1 289 ? -6.754 5.126 6.422 1.00 98.88 289 HIS A C 1
ATOM 2039 O O . HIS A 1 289 ? -7.099 5.099 7.604 1.00 98.88 289 HIS A O 1
ATOM 2045 N N . ALA A 1 290 ? -5.494 5.325 6.051 1.00 98.81 290 ALA A N 1
ATOM 2046 C CA . ALA A 1 290 ? -4.407 5.640 6.966 1.00 98.81 290 ALA A CA 1
ATOM 2047 C C . ALA A 1 290 ? -3.594 6.816 6.427 1.00 98.81 290 ALA A C 1
ATOM 2049 O O . ALA A 1 290 ? -3.071 6.741 5.316 1.00 98.81 290 ALA A O 1
ATOM 2050 N N . THR A 1 291 ? -3.447 7.872 7.224 1.00 98.62 291 THR A N 1
ATOM 2051 C CA . THR A 1 291 ? -2.731 9.087 6.825 1.00 98.62 291 THR A CA 1
ATOM 2052 C C . THR A 1 291 ? -1.720 9.494 7.886 1.00 98.62 291 THR A C 1
ATOM 2054 O O . THR A 1 291 ? -2.101 9.792 9.017 1.00 98.62 291 THR A O 1
ATOM 2057 N N . ALA A 1 292 ? -0.444 9.564 7.509 1.00 96.12 292 ALA A N 1
ATOM 2058 C CA . ALA A 1 292 ? 0.628 10.097 8.342 1.00 96.12 292 ALA A CA 1
ATOM 2059 C C . ALA A 1 292 ? 1.147 11.414 7.750 1.00 96.12 292 ALA A C 1
ATOM 2061 O O . ALA A 1 292 ? 1.665 11.434 6.632 1.00 96.12 292 ALA A O 1
ATOM 2062 N N . THR A 1 293 ? 1.047 12.502 8.508 1.00 92.38 293 THR A N 1
ATOM 2063 C CA . THR A 1 293 ? 1.425 13.844 8.052 1.00 92.38 293 THR A CA 1
ATOM 2064 C C . THR A 1 293 ? 2.508 14.437 8.942 1.00 92.38 293 THR A C 1
ATOM 2066 O O . THR A 1 293 ? 2.462 14.338 10.172 1.00 92.38 293 THR A O 1
ATOM 2069 N N . ARG A 1 294 ? 3.483 15.094 8.316 1.00 85.44 294 ARG A N 1
ATOM 2070 C CA . ARG A 1 294 ? 4.464 15.937 8.996 1.00 85.44 294 ARG A CA 1
ATOM 2071 C C . ARG A 1 294 ? 4.577 17.261 8.266 1.00 85.44 294 ARG A C 1
ATOM 2073 O O . ARG A 1 294 ? 4.785 17.288 7.056 1.00 85.44 294 ARG A O 1
ATOM 2080 N N . SER A 1 295 ? 4.486 18.340 9.031 1.00 78.44 295 SER A N 1
ATOM 2081 C CA . SER A 1 295 ? 4.680 19.698 8.537 1.00 78.44 295 SER A CA 1
ATOM 2082 C C . SER A 1 295 ? 5.803 20.389 9.301 1.00 78.44 295 SER A C 1
ATOM 2084 O O . SER A 1 295 ? 5.709 20.547 10.521 1.00 78.44 295 SER A O 1
ATOM 2086 N N . SER A 1 296 ? 6.849 20.815 8.592 1.00 68.75 296 SER A N 1
ATOM 2087 C CA . SER A 1 296 ? 7.938 21.618 9.152 1.00 68.75 296 SER A CA 1
ATOM 2088 C C . SER A 1 296 ? 8.170 22.888 8.324 1.00 68.75 296 SER A C 1
ATOM 2090 O O . SER A 1 296 ? 8.485 22.838 7.137 1.00 68.75 296 SER A O 1
ATOM 2092 N N . GLU A 1 297 ? 8.017 24.054 8.956 1.00 57.22 297 GLU A N 1
ATOM 2093 C CA . GLU A 1 297 ? 8.416 25.339 8.377 1.00 57.22 297 GLU A CA 1
ATOM 2094 C C . GLU A 1 297 ? 9.843 25.679 8.827 1.00 57.22 297 GLU A C 1
ATOM 2096 O O . GLU A 1 297 ? 10.085 25.942 10.002 1.00 57.22 297 GLU A O 1
ATOM 2101 N N . GLY A 1 298 ? 10.795 25.700 7.892 1.00 50.56 298 GLY A N 1
ATOM 2102 C CA . GLY A 1 298 ? 12.069 26.405 8.058 1.00 50.56 298 GLY A CA 1
ATOM 2103 C C . GLY A 1 298 ? 13.045 25.845 9.104 1.00 50.56 298 GLY A C 1
ATOM 2104 O O . GLY A 1 298 ? 13.027 26.205 10.279 1.00 50.56 298 GLY A O 1
ATOM 2105 N N . GLY A 1 299 ? 14.031 25.084 8.632 1.00 50.41 299 GLY A N 1
ATOM 2106 C CA . GLY A 1 299 ? 15.253 24.782 9.377 1.00 50.41 299 GLY A CA 1
ATOM 2107 C C . GLY A 1 299 ? 15.857 23.455 8.947 1.00 50.41 299 GLY A C 1
ATOM 2108 O O . GLY A 1 299 ? 15.155 22.456 8.899 1.00 50.41 299 GLY A O 1
ATOM 2109 N N . TYR A 1 300 ? 17.158 23.439 8.653 1.00 51.22 300 TYR A N 1
ATOM 2110 C CA . TYR A 1 300 ? 17.887 22.194 8.424 1.00 51.22 300 TYR A CA 1
ATOM 2111 C C . TYR A 1 300 ? 17.847 21.345 9.694 1.00 51.22 300 TYR A C 1
ATOM 2113 O O . TYR A 1 300 ? 18.492 21.688 10.689 1.00 51.22 300 TYR A O 1
ATOM 2121 N N . SER A 1 301 ? 17.122 20.233 9.658 1.00 53.22 301 SER A N 1
ATOM 2122 C CA . SER A 1 301 ? 17.261 19.185 10.661 1.00 53.22 301 SER A CA 1
ATOM 2123 C C . SER A 1 301 ? 18.306 18.180 10.153 1.00 53.22 301 SER A C 1
ATOM 2125 O O . SER A 1 301 ? 18.239 17.667 9.034 1.00 53.22 301 SER A O 1
ATOM 2127 N N . SER A 1 302 ? 19.340 17.917 10.957 1.00 51.72 302 SER A N 1
ATOM 2128 C CA . SER A 1 302 ? 20.332 16.865 10.668 1.00 51.72 302 SER A CA 1
ATOM 2129 C C . SER A 1 302 ? 19.814 15.457 11.006 1.00 51.72 302 SER A C 1
ATOM 2131 O O . SER A 1 302 ? 20.613 14.526 11.110 1.00 51.72 302 SER A O 1
ATOM 2133 N N . TYR A 1 303 ? 18.512 15.299 11.260 1.00 60.25 303 TYR A N 1
ATOM 2134 C CA . TYR A 1 303 ? 17.926 14.109 11.876 1.00 60.25 303 TYR A CA 1
ATOM 2135 C C . TYR A 1 303 ? 16.911 13.431 10.961 1.00 60.25 303 TYR A C 1
ATOM 2137 O O . TYR A 1 303 ? 16.517 13.980 9.941 1.00 60.25 303 TYR A O 1
ATOM 2145 N N . SER A 1 304 ? 16.590 12.175 11.285 1.00 67.56 304 SER A N 1
ATOM 2146 C CA . SER A 1 304 ? 15.836 11.290 10.400 1.00 67.56 304 SER A CA 1
ATOM 2147 C C . SER A 1 304 ? 14.359 11.252 10.756 1.00 67.56 304 SER A C 1
ATOM 2149 O O . SER A 1 304 ? 14.010 10.837 11.864 1.00 67.56 304 SER A O 1
ATOM 2151 N N . ASP A 1 305 ? 13.512 11.562 9.785 1.00 74.25 305 ASP A N 1
ATOM 2152 C CA . ASP A 1 305 ? 12.077 11.295 9.864 1.00 74.25 305 ASP A CA 1
ATOM 2153 C C . ASP A 1 305 ? 11.750 9.842 9.527 1.00 74.25 305 ASP A C 1
ATOM 2155 O O . ASP A 1 305 ? 12.306 9.270 8.585 1.00 74.25 305 ASP A O 1
ATOM 2159 N N . TYR A 1 306 ? 10.799 9.263 10.257 1.00 84.44 306 TYR A N 1
ATOM 2160 C CA . TYR A 1 306 ? 10.253 7.936 9.990 1.00 84.44 306 TYR A CA 1
ATOM 2161 C C . TYR A 1 306 ? 8.730 7.997 9.962 1.00 84.44 306 TYR A C 1
ATOM 2163 O O . TYR A 1 306 ? 8.063 8.000 10.998 1.00 84.44 306 TYR A O 1
ATOM 2171 N N . MET A 1 307 ? 8.179 8.021 8.755 1.00 90.19 307 MET A N 1
ATOM 2172 C CA . MET A 1 307 ? 6.744 8.090 8.530 1.00 90.19 307 MET A CA 1
ATOM 2173 C C . MET A 1 307 ? 6.235 6.799 7.907 1.00 90.19 307 MET A C 1
ATOM 2175 O O . MET A 1 307 ? 6.799 6.287 6.931 1.00 90.19 307 MET A O 1
ATOM 2179 N N . TRP A 1 308 ? 5.150 6.292 8.484 1.00 95.25 308 TRP A N 1
ATOM 2180 C CA . TRP A 1 308 ? 4.477 5.080 8.050 1.00 95.25 308 TRP A CA 1
ATOM 2181 C C . TRP A 1 308 ? 2.970 5.275 8.034 1.00 95.25 308 TRP A C 1
ATOM 2183 O O . TRP A 1 308 ? 2.362 5.511 9.073 1.00 95.25 308 TRP A O 1
ATOM 2193 N N . ALA A 1 309 ? 2.374 5.111 6.859 1.00 98.44 309 ALA A N 1
ATOM 2194 C CA . ALA A 1 309 ? 0.938 4.943 6.706 1.00 98.44 309 ALA A CA 1
ATOM 2195 C C . ALA A 1 309 ? 0.666 3.565 6.106 1.00 98.44 309 ALA A C 1
ATOM 2197 O O . ALA A 1 309 ? 1.259 3.210 5.083 1.00 98.44 309 ALA A O 1
ATOM 2198 N N . VAL A 1 310 ? -0.208 2.783 6.736 1.00 98.81 310 VAL A N 1
ATOM 2199 C CA . VAL A 1 310 ? -0.573 1.449 6.255 1.00 98.81 310 VAL A CA 1
ATOM 2200 C C . VAL A 1 310 ? -2.084 1.264 6.307 1.00 98.81 310 VAL A C 1
ATOM 2202 O O . VAL A 1 310 ? -2.685 1.379 7.371 1.00 98.81 310 VAL A O 1
ATOM 2205 N N . GLY A 1 311 ? -2.704 0.949 5.170 1.00 98.81 311 GLY A N 1
ATOM 2206 C CA . GLY A 1 311 ? -4.136 0.659 5.111 1.00 98.81 311 GLY A CA 1
ATOM 2207 C C . GLY A 1 311 ? -4.455 -0.608 5.904 1.00 98.81 311 GLY A C 1
ATOM 2208 O O . GLY A 1 311 ? -5.143 -0.549 6.922 1.00 98.81 311 GLY A O 1
ATOM 2209 N N . VAL A 1 312 ? -3.880 -1.740 5.482 1.00 98.88 312 VAL A N 1
ATOM 2210 C CA . VAL A 1 312 ? -3.953 -3.027 6.196 1.00 98.88 312 VAL A CA 1
ATOM 2211 C C . VAL A 1 312 ? -2.555 -3.593 6.437 1.00 98.88 312 VAL A C 1
ATOM 2213 O O . VAL A 1 312 ? -1.794 -3.820 5.492 1.00 98.88 312 VAL A O 1
ATOM 2216 N N . HIS A 1 313 ? -2.222 -3.852 7.701 1.00 98.69 313 HIS A N 1
ATOM 2217 C CA . HIS A 1 313 ? -0.953 -4.443 8.115 1.00 98.69 313 HIS A CA 1
ATOM 2218 C C . HIS A 1 313 ? -1.146 -5.828 8.743 1.00 98.69 313 HIS A C 1
ATOM 2220 O O . HIS A 1 313 ? -1.908 -5.970 9.693 1.00 98.69 313 HIS A O 1
ATOM 2226 N N . VAL A 1 314 ? -0.400 -6.819 8.248 1.00 98.38 314 VAL A N 1
ATOM 2227 C CA . VAL A 1 314 ? -0.204 -8.136 8.873 1.00 98.38 314 VAL A CA 1
ATOM 2228 C C . VAL A 1 314 ? 1.284 -8.291 9.184 1.00 98.38 314 VAL A C 1
ATOM 2230 O O . VAL A 1 314 ? 2.127 -8.183 8.285 1.00 98.38 314 VAL A O 1
ATOM 2233 N N . SER A 1 315 ? 1.610 -8.467 10.464 1.00 95.56 315 SER A N 1
ATOM 2234 C CA . SER A 1 315 ? 2.995 -8.453 10.956 1.00 95.56 315 SER A CA 1
ATOM 2235 C C . SER A 1 315 ? 3.742 -9.762 10.713 1.00 95.56 315 SER A C 1
ATOM 2237 O O . SER A 1 315 ? 4.956 -9.724 10.518 1.00 95.56 315 SER A O 1
ATOM 2239 N N . ASP A 1 316 ? 3.031 -10.890 10.703 1.00 95.94 316 ASP A N 1
ATOM 2240 C CA . ASP A 1 316 ? 3.576 -12.208 10.374 1.00 95.94 316 ASP A CA 1
ATOM 2241 C C . ASP A 1 316 ? 2.925 -12.720 9.064 1.00 95.94 316 ASP A C 1
ATOM 2243 O O . ASP A 1 316 ? 2.996 -12.030 8.039 1.00 95.94 316 ASP A O 1
ATOM 2247 N N . ASP A 1 317 ? 2.326 -13.914 9.051 1.00 97.50 317 ASP A N 1
ATOM 2248 C CA . ASP A 1 317 ? 1.886 -14.595 7.833 1.00 97.50 317 ASP A CA 1
ATOM 2249 C C . ASP A 1 317 ? 0.418 -14.287 7.476 1.00 97.50 317 ASP A C 1
ATOM 2251 O O . ASP A 1 317 ? -0.469 -14.185 8.328 1.00 97.50 317 ASP A O 1
ATOM 2255 N N . LEU A 1 318 ? 0.133 -14.206 6.171 1.00 98.38 318 LEU A N 1
ATOM 2256 C CA . LEU A 1 318 ? -1.232 -14.179 5.636 1.00 98.38 318 LEU A CA 1
ATOM 2257 C C . LEU A 1 318 ? -1.554 -15.562 5.070 1.00 98.38 318 LEU A C 1
ATOM 2259 O O . LEU A 1 318 ? -1.119 -15.921 3.972 1.00 98.38 318 LEU A O 1
ATOM 2263 N N . THR A 1 319 ? -2.320 -16.347 5.823 1.00 98.50 319 THR A N 1
ATOM 2264 C CA . THR A 1 319 ? -2.743 -17.711 5.449 1.00 98.50 319 THR A CA 1
ATOM 2265 C C . THR A 1 319 ? -4.241 -17.807 5.144 1.00 98.50 319 THR A C 1
ATOM 2267 O O . THR A 1 319 ? -4.663 -18.733 4.455 1.00 98.50 319 THR A O 1
ATOM 2270 N N . GLY A 1 320 ? -5.022 -16.836 5.623 1.00 98.62 320 GLY A N 1
ATOM 2271 C CA . GLY A 1 320 ? -6.454 -16.700 5.383 1.00 98.62 320 GLY A CA 1
ATOM 2272 C C . GLY A 1 320 ? -6.792 -15.868 4.145 1.00 98.62 320 GLY A C 1
ATOM 2273 O O . GLY A 1 320 ? -6.117 -15.944 3.118 1.00 98.62 320 GLY A O 1
ATOM 2274 N N . GLU A 1 321 ? -7.845 -15.062 4.239 1.00 98.75 321 GLU A N 1
ATOM 2275 C CA . GLU A 1 321 ? -8.378 -14.276 3.122 1.00 98.75 321 GLU A CA 1
ATOM 2276 C C . GLU A 1 321 ? -8.401 -12.777 3.441 1.00 98.75 321 GLU A C 1
ATOM 2278 O O . GLU A 1 321 ? -8.875 -12.356 4.496 1.00 98.75 321 GLU A O 1
ATOM 2283 N N . LEU A 1 322 ? -7.926 -11.962 2.501 1.00 98.88 322 LEU A N 1
ATOM 2284 C CA . LEU A 1 322 ? -8.158 -10.522 2.458 1.00 98.88 322 LEU A CA 1
ATOM 2285 C C . LEU A 1 322 ? -8.961 -10.219 1.193 1.00 98.88 322 LEU A C 1
ATOM 2287 O O . LEU A 1 322 ? -8.443 -10.318 0.081 1.00 98.88 322 LEU A O 1
ATOM 2291 N N . LEU A 1 323 ? -10.225 -9.856 1.375 1.00 98.88 323 LEU A N 1
ATOM 2292 C CA . LEU A 1 323 ? -11.172 -9.562 0.307 1.00 98.88 323 LEU A CA 1
ATOM 2293 C C . LEU A 1 323 ? -11.443 -8.059 0.301 1.00 98.88 323 LEU A C 1
ATOM 2295 O O . LEU A 1 323 ? -11.920 -7.510 1.293 1.00 98.88 323 LEU A O 1
ATOM 2299 N N . ASN A 1 324 ? -11.151 -7.380 -0.802 1.00 98.88 324 ASN A N 1
ATOM 2300 C CA . ASN A 1 324 ? -11.395 -5.949 -0.939 1.00 98.88 324 ASN A CA 1
ATOM 2301 C C . ASN A 1 324 ? -12.285 -5.664 -2.147 1.00 98.88 324 ASN A C 1
ATOM 2303 O O . ASN A 1 324 ? -11.851 -5.817 -3.285 1.00 98.88 324 ASN A O 1
ATOM 2307 N N . SER A 1 325 ? -13.503 -5.185 -1.908 1.00 98.88 325 SER A N 1
ATOM 2308 C CA . SER A 1 325 ? -14.371 -4.581 -2.928 1.00 98.88 325 SER A CA 1
ATOM 2309 C C . SER A 1 325 ? -14.647 -3.093 -2.670 1.00 98.88 325 SER A C 1
ATOM 2311 O O . SER A 1 325 ? -15.373 -2.471 -3.441 1.00 98.88 325 SER A O 1
ATOM 2313 N N . GLY A 1 326 ? -14.117 -2.546 -1.572 1.00 98.81 326 GLY A N 1
ATOM 2314 C CA . GLY A 1 326 ? -14.167 -1.131 -1.205 1.00 98.81 326 GLY A CA 1
ATOM 2315 C C . GLY A 1 326 ? -12.864 -0.392 -1.533 1.00 98.81 326 GLY A C 1
ATOM 2316 O O . GLY A 1 326 ? -12.185 -0.708 -2.512 1.00 98.81 326 GLY A O 1
ATOM 2317 N N . GLU A 1 327 ? -12.499 0.592 -0.710 1.00 98.88 327 GLU A N 1
ATOM 2318 C CA . GLU A 1 327 ? -11.240 1.343 -0.833 1.00 98.88 327 GLU A CA 1
ATOM 2319 C C . GLU A 1 327 ? -10.317 1.090 0.365 1.00 98.88 327 GLU A C 1
ATOM 2321 O O . GLU A 1 327 ? -10.730 1.206 1.521 1.00 98.88 327 GLU A O 1
ATOM 2326 N N . ILE A 1 328 ? -9.048 0.801 0.079 1.00 98.94 328 ILE A N 1
ATOM 2327 C CA . ILE A 1 328 ? -7.941 0.809 1.035 1.00 98.94 328 ILE A CA 1
ATOM 2328 C C . ILE A 1 328 ? -6.947 1.875 0.568 1.00 98.94 328 ILE A C 1
ATOM 2330 O O . ILE A 1 328 ? -6.384 1.752 -0.520 1.00 98.94 328 ILE A O 1
ATOM 2334 N N . LEU A 1 329 ? -6.724 2.912 1.376 1.00 98.81 329 LEU A N 1
ATOM 2335 C CA . LEU A 1 329 ? -5.828 4.027 1.060 1.00 98.81 329 LEU A CA 1
ATOM 2336 C C . LEU A 1 329 ? -4.810 4.237 2.179 1.00 98.81 329 LEU A C 1
ATOM 2338 O O . LEU A 1 329 ? -5.173 4.422 3.338 1.00 98.81 329 LEU A O 1
ATOM 2342 N N . ALA A 1 330 ? -3.534 4.281 1.818 1.00 98.81 330 ALA A N 1
ATOM 2343 C CA . ALA A 1 330 ? -2.467 4.733 2.697 1.00 98.81 330 ALA A CA 1
ATOM 2344 C C . ALA A 1 330 ? -1.794 5.971 2.115 1.00 98.81 330 ALA A C 1
ATOM 2346 O O . ALA A 1 330 ? -1.398 5.965 0.949 1.00 98.81 330 ALA A O 1
ATOM 2347 N N . ARG A 1 331 ? -1.627 7.013 2.927 1.00 98.62 331 ARG A N 1
ATOM 2348 C CA . ARG A 1 331 ? -1.023 8.272 2.506 1.00 98.62 331 ARG A CA 1
ATOM 2349 C C . ARG A 1 331 ? 0.014 8.768 3.505 1.00 98.62 331 ARG A C 1
ATOM 2351 O O . ARG A 1 331 ? -0.274 8.907 4.690 1.00 98.62 331 ARG A O 1
ATOM 2358 N N . THR A 1 332 ? 1.204 9.103 3.024 1.00 96.50 332 THR A N 1
ATOM 2359 C CA . THR A 1 332 ? 2.170 9.907 3.776 1.00 96.50 332 THR A CA 1
ATOM 2360 C C . THR A 1 332 ? 2.371 11.252 3.100 1.00 96.50 332 THR A C 1
ATOM 2362 O O . THR A 1 332 ? 2.555 11.301 1.885 1.00 96.50 332 THR A O 1
ATOM 2365 N N . GLU A 1 333 ? 2.386 12.325 3.883 1.00 92.81 333 GLU A N 1
ATOM 2366 C CA . GLU A 1 333 ? 2.602 13.686 3.391 1.00 92.81 333 GLU A CA 1
ATOM 2367 C C . GLU A 1 333 ? 3.648 14.398 4.244 1.00 92.81 333 GLU A C 1
ATOM 2369 O O . GLU A 1 333 ? 3.479 14.538 5.458 1.00 92.81 333 GLU A O 1
ATOM 2374 N N . VAL A 1 334 ? 4.739 14.824 3.607 1.00 86.56 334 VAL A N 1
ATOM 2375 C CA . VAL A 1 334 ? 5.872 15.470 4.276 1.00 86.56 334 VAL A CA 1
ATOM 2376 C C . VAL A 1 334 ? 6.128 16.836 3.664 1.00 86.56 334 VAL A C 1
ATOM 2378 O O . VAL A 1 334 ? 6.385 16.936 2.464 1.00 86.56 334 VAL A O 1
ATOM 2381 N N . SER A 1 335 ? 6.146 17.876 4.492 1.00 81.69 335 SER A N 1
ATOM 2382 C CA . SER A 1 335 ? 6.632 19.199 4.100 1.00 81.69 335 SER A CA 1
ATOM 2383 C C . SER A 1 335 ? 7.810 19.655 4.970 1.00 81.69 335 SER A C 1
ATOM 2385 O O . SER A 1 335 ? 7.801 19.511 6.197 1.00 81.69 335 SER A O 1
ATOM 2387 N N . GLY A 1 336 ? 8.838 20.200 4.309 1.00 69.75 336 GLY A N 1
ATOM 2388 C CA . GLY A 1 336 ? 10.022 20.827 4.904 1.00 69.75 336 GLY A CA 1
ATOM 2389 C C . GLY A 1 336 ? 11.331 20.026 4.790 1.00 69.75 336 GLY A C 1
ATOM 2390 O O . GLY A 1 336 ? 11.375 18.896 4.305 1.00 69.75 336 GLY A O 1
ATOM 2391 N N . GLY A 1 337 ? 12.442 20.679 5.156 1.00 57.31 337 GLY A N 1
ATOM 2392 C CA . GLY A 1 337 ? 13.800 20.280 4.766 1.00 57.31 337 GLY A CA 1
ATOM 2393 C C . GLY A 1 337 ? 14.559 19.447 5.795 1.00 57.31 337 GLY A C 1
ATOM 2394 O O . GLY A 1 337 ? 15.254 19.999 6.649 1.00 57.31 337 GLY A O 1
ATOM 2395 N N . ASP A 1 338 ? 14.526 18.124 5.641 1.00 62.94 338 ASP A N 1
ATOM 2396 C CA . ASP A 1 338 ? 15.423 17.215 6.360 1.00 62.94 338 ASP A CA 1
ATOM 2397 C C . ASP A 1 338 ? 16.512 16.669 5.440 1.00 62.94 338 ASP A C 1
ATOM 2399 O O . ASP A 1 338 ? 16.286 16.333 4.275 1.00 62.94 338 ASP A O 1
ATOM 2403 N N . GLN A 1 339 ? 17.714 16.520 5.994 1.00 58.59 339 GLN A N 1
ATOM 2404 C CA . GLN A 1 339 ? 18.825 15.893 5.281 1.00 58.59 339 GLN A CA 1
ATOM 2405 C C . GLN A 1 339 ? 18.634 14.367 5.136 1.00 58.59 339 GLN A C 1
ATOM 2407 O O . GLN A 1 339 ? 19.184 13.762 4.214 1.00 58.59 339 GLN A O 1
ATOM 2412 N N . TYR A 1 340 ? 17.853 13.754 6.036 1.00 70.44 340 TYR A N 1
ATOM 2413 C CA . TYR A 1 340 ? 17.574 12.318 6.103 1.00 70.44 340 TYR A CA 1
ATOM 2414 C C . TYR A 1 340 ? 16.097 12.094 6.431 1.00 70.44 340 TYR A C 1
ATOM 2416 O O . TYR A 1 340 ? 15.569 12.698 7.355 1.00 70.44 340 TYR A O 1
ATOM 2424 N N . GLY A 1 341 ? 15.419 11.184 5.739 1.00 76.00 341 GLY A N 1
ATOM 2425 C CA . GLY A 1 341 ? 14.019 10.916 6.061 1.00 76.00 341 GLY A CA 1
ATOM 2426 C C . GLY A 1 341 ? 13.400 9.836 5.199 1.00 76.00 341 GLY A C 1
ATOM 2427 O O . GLY A 1 341 ? 13.718 9.720 4.017 1.00 76.00 341 GLY A O 1
ATOM 2428 N N . TYR A 1 342 ? 12.505 9.065 5.802 1.00 85.75 342 TYR A N 1
ATOM 2429 C CA . TYR A 1 342 ? 11.769 7.980 5.175 1.00 85.75 342 TYR A CA 1
ATOM 2430 C C . TYR A 1 342 ? 10.276 8.251 5.297 1.00 85.75 342 TYR A C 1
ATOM 2432 O O . TYR A 1 342 ? 9.733 8.257 6.400 1.00 85.75 342 TYR A O 1
ATOM 2440 N N . ALA A 1 343 ? 9.611 8.419 4.161 1.00 91.25 343 ALA A N 1
ATOM 2441 C CA . ALA A 1 343 ? 8.159 8.426 4.074 1.00 91.25 343 ALA A CA 1
ATOM 2442 C C . ALA A 1 343 ? 7.724 7.162 3.347 1.00 91.25 343 ALA A C 1
ATOM 2444 O O . ALA A 1 343 ? 8.129 6.955 2.204 1.00 91.25 343 ALA A O 1
ATOM 2445 N N . ASN A 1 344 ? 6.982 6.279 4.021 1.00 95.38 344 ASN A N 1
ATOM 2446 C CA . ASN A 1 344 ? 6.515 5.051 3.392 1.00 95.38 344 ASN A CA 1
ATOM 2447 C C . ASN A 1 344 ? 5.005 4.861 3.556 1.00 95.38 344 ASN A C 1
ATOM 2449 O O . ASN A 1 344 ? 4.497 4.794 4.679 1.00 95.38 344 ASN A O 1
ATOM 2453 N N . ALA A 1 345 ? 4.322 4.682 2.430 1.00 98.44 345 ALA A N 1
ATOM 2454 C CA . ALA A 1 345 ? 2.911 4.339 2.355 1.00 98.44 345 ALA A CA 1
ATOM 2455 C C . ALA A 1 345 ? 2.732 2.904 1.841 1.00 98.44 345 ALA A C 1
ATOM 2457 O O . ALA A 1 345 ? 3.376 2.498 0.871 1.00 98.44 345 ALA A O 1
ATOM 2458 N N . TYR A 1 346 ? 1.840 2.145 2.475 1.00 98.75 346 TYR A N 1
ATOM 2459 C CA . TYR A 1 346 ? 1.521 0.769 2.100 1.00 98.75 346 TYR A CA 1
ATOM 2460 C C . TYR A 1 346 ? 0.005 0.570 2.061 1.00 98.75 346 TYR A C 1
ATOM 2462 O O . TYR A 1 346 ? -0.642 0.663 3.100 1.00 98.75 346 TYR A O 1
ATOM 2470 N N . GLY A 1 347 ? -0.577 0.257 0.904 1.00 98.81 347 GLY A N 1
ATOM 2471 C CA . GLY A 1 347 ? -2.005 -0.066 0.824 1.00 98.81 347 GLY A CA 1
ATOM 2472 C C . GLY A 1 347 ? -2.295 -1.320 1.651 1.00 98.81 347 GLY A C 1
ATOM 2473 O O . GLY A 1 347 ? -2.996 -1.267 2.663 1.00 98.81 347 GLY A O 1
ATOM 2474 N N . VAL A 1 348 ? -1.645 -2.426 1.282 1.00 98.81 348 VAL A N 1
ATOM 2475 C CA . VAL A 1 348 ? -1.624 -3.684 2.042 1.00 98.81 348 VAL A CA 1
ATOM 2476 C C . VAL A 1 348 ? -0.182 -4.146 2.253 1.00 98.81 348 VAL A C 1
ATOM 2478 O O . VAL A 1 348 ? 0.597 -4.233 1.302 1.00 98.81 348 VAL A O 1
ATOM 2481 N N . ARG A 1 349 ? 0.174 -4.489 3.496 1.00 98.12 349 ARG A N 1
ATOM 2482 C CA . ARG A 1 349 ? 1.495 -5.020 3.867 1.00 98.12 349 ARG A CA 1
ATOM 2483 C C . ARG A 1 349 ? 1.368 -6.300 4.683 1.00 98.12 349 ARG A C 1
ATOM 2485 O O . ARG A 1 349 ? 1.057 -6.226 5.871 1.00 98.12 349 ARG A O 1
ATOM 2492 N N . ALA A 1 350 ? 1.702 -7.435 4.070 1.00 95.25 350 ALA A N 1
ATOM 2493 C CA . ALA A 1 350 ? 1.894 -8.717 4.749 1.00 95.25 350 ALA A CA 1
ATOM 2494 C C . ALA A 1 350 ? 3.396 -9.004 4.869 1.00 95.25 350 ALA A C 1
ATOM 2496 O O . ALA A 1 350 ? 4.061 -9.282 3.878 1.00 95.25 350 ALA A O 1
ATOM 2497 N N . TYR A 1 351 ? 3.967 -8.859 6.061 1.00 87.62 351 TYR A N 1
ATOM 2498 C CA . TYR A 1 351 ? 5.424 -8.894 6.208 1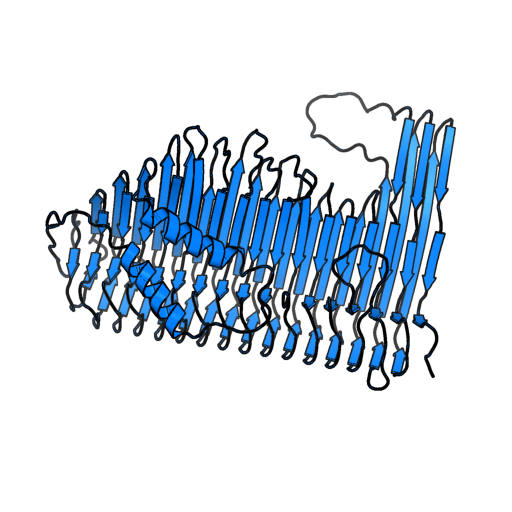.00 87.62 351 TYR A CA 1
ATOM 2499 C C . TYR A 1 351 ? 6.021 -10.299 6.030 1.00 87.62 351 TYR A C 1
ATOM 2501 O O . TYR A 1 351 ? 7.112 -10.434 5.476 1.00 87.62 351 TYR A O 1
ATOM 2509 N N . GLY A 1 352 ? 5.316 -11.331 6.499 1.00 92.31 352 GLY A N 1
ATOM 2510 C CA . GLY A 1 352 ? 5.705 -12.729 6.364 1.00 92.31 352 GLY A CA 1
ATOM 2511 C C . GLY A 1 352 ? 5.321 -13.347 5.018 1.00 92.31 352 GLY A C 1
ATOM 2512 O O . GLY A 1 352 ? 5.227 -12.681 3.983 1.00 92.31 352 GLY A O 1
ATOM 2513 N N . THR A 1 353 ? 5.110 -14.659 5.037 1.00 96.19 353 THR A N 1
ATOM 2514 C CA . THR A 1 353 ? 4.687 -15.437 3.871 1.00 96.19 353 THR A CA 1
ATOM 2515 C C . THR A 1 353 ? 3.197 -15.238 3.621 1.00 96.19 353 THR A C 1
ATOM 2517 O O . THR A 1 353 ? 2.368 -15.398 4.518 1.00 96.19 353 THR A O 1
ATOM 2520 N N . MET A 1 354 ? 2.831 -14.963 2.373 1.00 97.88 354 MET A N 1
ATOM 2521 C CA . MET A 1 354 ? 1.446 -14.995 1.920 1.00 97.88 354 MET A CA 1
ATOM 2522 C C . MET A 1 354 ? 1.156 -16.359 1.288 1.00 97.88 354 MET A C 1
ATOM 2524 O O . MET A 1 354 ? 1.564 -16.636 0.162 1.00 97.88 354 MET A O 1
ATOM 2528 N N . SER A 1 355 ? 0.470 -17.236 2.022 1.00 98.31 355 SER A N 1
ATOM 2529 C CA . SER A 1 355 ? -0.003 -18.547 1.533 1.00 98.31 355 SER A CA 1
ATOM 2530 C C . SER A 1 355 ? -1.521 -18.617 1.344 1.00 98.31 355 SER A C 1
ATOM 2532 O O . SER A 1 355 ? -2.012 -19.551 0.710 1.00 98.31 355 SER A O 1
ATOM 2534 N N . GLY A 1 356 ? -2.240 -17.617 1.856 1.00 98.44 356 GLY A N 1
ATOM 2535 C CA . GLY A 1 356 ? -3.672 -17.428 1.676 1.00 98.44 356 GLY A CA 1
ATOM 2536 C C . GLY A 1 356 ? -4.032 -16.707 0.377 1.00 98.44 356 GLY A C 1
ATOM 2537 O O . GLY A 1 356 ? -3.361 -16.859 -0.647 1.00 98.44 356 GLY A O 1
ATOM 2538 N N . THR A 1 357 ? -5.105 -15.917 0.413 1.00 98.69 357 THR A N 1
ATOM 2539 C CA . THR A 1 357 ? -5.592 -15.164 -0.752 1.00 98.69 357 THR A CA 1
ATOM 2540 C C . THR A 1 357 ? -5.741 -13.677 -0.449 1.00 98.69 357 THR A C 1
ATOM 2542 O O . THR A 1 357 ? -6.323 -13.299 0.563 1.00 98.69 357 THR A O 1
ATOM 2545 N N . ILE A 1 358 ? -5.265 -12.836 -1.366 1.00 98.81 358 ILE A N 1
ATOM 2546 C CA . ILE A 1 358 ? -5.691 -11.440 -1.508 1.00 98.81 358 ILE A CA 1
ATOM 2547 C C . ILE A 1 358 ? -6.558 -11.374 -2.769 1.00 98.81 358 ILE A C 1
ATOM 2549 O O . ILE A 1 358 ? -6.058 -11.670 -3.855 1.00 98.81 358 ILE A O 1
ATOM 2553 N N . ASP A 1 359 ? -7.833 -11.010 -2.639 1.00 98.81 359 ASP A N 1
ATOM 2554 C CA . ASP A 1 359 ? -8.750 -10.791 -3.764 1.00 98.81 359 ASP A CA 1
ATOM 2555 C C . ASP A 1 359 ? -9.208 -9.331 -3.778 1.00 98.81 359 ASP A C 1
ATOM 2557 O O . ASP A 1 359 ? -9.956 -8.881 -2.907 1.00 98.81 359 ASP A O 1
ATOM 2561 N N . ASN A 1 360 ? -8.705 -8.571 -4.748 1.00 98.88 360 ASN A N 1
ATOM 2562 C CA . ASN A 1 360 ? -9.018 -7.163 -4.919 1.00 98.88 360 ASN A CA 1
ATOM 2563 C C . ASN A 1 360 ? -9.958 -6.956 -6.111 1.00 98.88 360 ASN A C 1
ATOM 2565 O O . ASN A 1 360 ? -9.532 -7.010 -7.263 1.00 98.88 360 ASN A O 1
ATOM 2569 N N . ALA A 1 361 ? -11.221 -6.652 -5.829 1.00 98.81 361 ALA A N 1
ATOM 2570 C CA . ALA A 1 361 ? -12.213 -6.152 -6.783 1.00 98.81 361 ALA A CA 1
ATOM 2571 C C . ALA A 1 361 ? -12.454 -4.633 -6.656 1.00 98.81 361 ALA A C 1
ATOM 2573 O O . ALA A 1 361 ? -13.116 -4.042 -7.507 1.00 98.81 361 ALA A O 1
ATOM 2574 N N . GLY A 1 362 ? -11.945 -4.010 -5.588 1.00 98.81 362 GLY A N 1
ATOM 2575 C CA . GLY A 1 362 ? -12.029 -2.576 -5.316 1.00 98.81 362 GLY A CA 1
ATOM 2576 C C . GLY A 1 362 ? -10.720 -1.839 -5.609 1.00 98.81 362 GLY A C 1
ATOM 2577 O O . GLY A 1 362 ? -9.994 -2.167 -6.548 1.00 98.81 362 GLY A O 1
ATOM 2578 N N . THR A 1 363 ? -10.409 -0.842 -4.784 1.00 98.94 363 THR A N 1
ATOM 2579 C CA . THR A 1 363 ? -9.190 -0.029 -4.901 1.00 98.94 363 THR A CA 1
ATOM 2580 C C . THR A 1 363 ? -8.261 -0.283 -3.721 1.00 98.94 363 THR A C 1
ATOM 2582 O O . THR A 1 363 ? -8.678 -0.164 -2.569 1.00 98.94 363 THR A O 1
ATOM 2585 N N . ILE A 1 364 ? -6.989 -0.565 -4.002 1.00 98.94 364 ILE A N 1
ATOM 2586 C CA . ILE A 1 364 ? -5.888 -0.513 -3.033 1.00 98.94 364 ILE A CA 1
ATOM 2587 C C . ILE A 1 364 ? -4.905 0.543 -3.527 1.00 98.94 364 ILE A C 1
ATOM 2589 O O . ILE A 1 364 ? -4.364 0.409 -4.621 1.00 98.94 364 ILE A O 1
ATOM 2593 N N . ARG A 1 365 ? -4.657 1.593 -2.745 1.00 98.75 365 ARG A N 1
ATOM 2594 C CA . ARG A 1 365 ? -3.800 2.708 -3.159 1.00 98.75 365 ARG A CA 1
ATOM 2595 C C . ARG A 1 365 ? -2.838 3.137 -2.057 1.00 98.75 365 ARG A C 1
ATOM 2597 O O . ARG A 1 365 ? -3.218 3.256 -0.894 1.00 98.75 365 ARG A O 1
ATOM 2604 N N . ALA A 1 366 ? -1.591 3.385 -2.438 1.00 98.75 366 ALA A N 1
ATOM 2605 C CA . ALA A 1 366 ? -0.559 3.940 -1.572 1.00 98.75 366 ALA A CA 1
ATOM 2606 C C . ALA A 1 366 ? 0.036 5.206 -2.181 1.00 98.75 366 ALA A C 1
ATOM 2608 O O . ALA A 1 366 ? 0.400 5.216 -3.355 1.00 98.75 366 ALA A O 1
ATOM 2609 N N . GLU A 1 367 ? 0.167 6.256 -1.380 1.00 98.62 367 GLU A N 1
ATOM 2610 C CA . GLU A 1 367 ? 0.651 7.558 -1.830 1.00 98.62 367 GLU A CA 1
ATOM 2611 C C . GLU A 1 367 ? 1.663 8.121 -0.843 1.00 98.62 367 GLU A C 1
ATOM 2613 O O . GLU A 1 367 ? 1.360 8.310 0.330 1.00 98.62 367 GLU A O 1
ATOM 2618 N N . SER A 1 368 ? 2.870 8.409 -1.312 1.00 96.88 368 SER A N 1
ATOM 2619 C CA . SER A 1 368 ? 3.896 9.066 -0.512 1.00 96.88 368 SER A CA 1
ATOM 2620 C C . SER A 1 368 ? 4.320 10.353 -1.195 1.00 96.88 368 SER A C 1
ATOM 2622 O O . SER A 1 368 ? 4.991 10.303 -2.220 1.00 96.88 368 SER A O 1
ATOM 2624 N N . VAL A 1 369 ? 3.971 11.495 -0.606 1.00 93.44 369 VAL A N 1
ATOM 2625 C CA . VAL A 1 369 ? 4.233 12.822 -1.172 1.00 93.44 369 VAL A CA 1
ATOM 2626 C C . VAL A 1 369 ? 5.186 13.606 -0.274 1.00 93.44 369 VAL A C 1
ATOM 2628 O O . VAL A 1 369 ? 5.013 13.655 0.947 1.00 93.44 369 VAL A O 1
ATOM 2631 N N . ARG A 1 370 ? 6.188 14.236 -0.888 1.00 88.38 370 ARG A N 1
ATOM 2632 C CA . ARG A 1 370 ? 7.084 15.214 -0.271 1.00 88.38 370 ARG A CA 1
ATOM 2633 C C . ARG A 1 370 ? 7.043 16.508 -1.079 1.00 88.38 370 ARG A C 1
ATOM 2635 O O . ARG A 1 370 ? 7.448 16.506 -2.237 1.00 88.38 370 ARG A O 1
ATOM 2642 N N . THR A 1 371 ? 6.574 17.590 -0.466 1.00 82.75 371 THR A N 1
ATOM 2643 C CA . THR A 1 371 ? 6.260 18.843 -1.177 1.00 82.75 371 THR A CA 1
ATOM 2644 C C . THR A 1 371 ? 7.325 19.933 -1.048 1.00 82.75 371 THR A C 1
ATOM 2646 O O . THR A 1 371 ? 7.430 20.785 -1.917 1.00 82.75 371 THR A O 1
ATOM 2649 N N . ALA A 1 372 ? 8.142 19.925 0.009 1.00 65.12 372 ALA A N 1
ATOM 2650 C CA . ALA A 1 372 ? 9.130 20.980 0.248 1.00 65.12 372 ALA A CA 1
ATOM 2651 C C . ALA A 1 372 ? 10.387 20.444 0.939 1.00 65.12 372 ALA A C 1
ATOM 2653 O O . ALA A 1 372 ? 10.287 19.521 1.750 1.00 65.12 372 ALA A O 1
ATOM 2654 N N . GLY A 1 373 ? 11.536 21.078 0.674 1.00 61.44 373 GLY A N 1
ATOM 2655 C CA . GLY A 1 373 ? 12.813 20.861 1.362 1.00 61.44 373 GLY A CA 1
ATOM 2656 C C . GLY A 1 373 ? 13.990 20.645 0.408 1.00 61.44 373 GLY A C 1
ATOM 2657 O O . GLY A 1 373 ? 13.862 19.909 -0.561 1.00 61.44 373 GLY A O 1
ATOM 2658 N N . GLU A 1 374 ? 15.163 21.225 0.700 1.00 56.78 374 GLU A N 1
ATOM 2659 C CA . GLU A 1 374 ? 16.432 20.883 0.024 1.00 56.78 374 GLU A CA 1
ATOM 2660 C C . GLU A 1 374 ? 16.896 19.480 0.459 1.00 56.78 374 GLU A C 1
ATOM 2662 O O . GLU A 1 374 ? 17.911 19.324 1.142 1.00 56.78 374 GLU A O 1
ATOM 2667 N N . GLY A 1 375 ? 16.093 18.458 0.142 1.00 54.03 375 GLY A N 1
ATOM 2668 C CA . GLY A 1 375 ? 16.342 17.069 0.501 1.00 54.03 375 GLY A CA 1
ATOM 2669 C C . GLY A 1 375 ? 17.795 16.686 0.231 1.00 54.03 375 GLY A C 1
ATOM 2670 O O . GLY A 1 375 ? 18.369 17.023 -0.806 1.00 54.03 375 GLY A O 1
ATOM 2671 N N . GLY A 1 376 ? 18.414 16.022 1.205 1.00 59.03 376 GLY A N 1
ATOM 2672 C CA . GLY A 1 376 ? 19.728 15.419 1.012 1.00 59.03 376 GLY A CA 1
ATOM 2673 C C . GLY A 1 376 ? 19.620 14.103 0.240 1.00 59.03 376 GLY A C 1
ATOM 2674 O O . GLY A 1 376 ? 18.580 13.444 0.260 1.00 59.03 376 GLY A O 1
ATOM 2675 N N . SER A 1 377 ? 20.738 13.636 -0.325 1.00 60.34 377 SER A N 1
ATOM 2676 C CA . SER A 1 377 ? 20.876 12.349 -1.040 1.00 60.34 377 SER A CA 1
ATOM 2677 C C . SER A 1 377 ? 20.527 11.082 -0.254 1.00 60.34 377 SER A C 1
ATOM 2679 O O . SER A 1 377 ? 20.709 9.973 -0.739 1.00 60.34 377 SER A O 1
ATOM 2681 N N . SER A 1 378 ? 20.040 11.214 0.974 1.00 70.44 378 SER A N 1
ATOM 2682 C CA . SER A 1 378 ? 19.640 10.114 1.849 1.00 70.44 378 SER A CA 1
ATOM 2683 C C . SER A 1 378 ? 18.173 10.216 2.282 1.00 70.44 378 SER A C 1
ATOM 2685 O O . SER A 1 378 ? 17.786 9.664 3.314 1.00 70.44 378 SER A O 1
ATOM 2687 N N . THR A 1 379 ? 17.354 10.932 1.511 1.00 81.75 379 THR A N 1
ATOM 2688 C CA . THR A 1 379 ? 15.904 11.025 1.705 1.00 81.75 379 THR A CA 1
ATOM 2689 C C . THR A 1 379 ? 15.167 10.099 0.737 1.00 81.75 379 THR A C 1
ATOM 2691 O O . THR A 1 379 ? 15.501 10.004 -0.445 1.00 81.75 379 THR A O 1
ATOM 2694 N N . TYR A 1 380 ? 14.164 9.389 1.255 1.00 86.56 380 TYR A N 1
ATOM 2695 C CA . TYR A 1 380 ? 13.412 8.368 0.532 1.00 86.56 380 TYR A CA 1
ATOM 2696 C C . TYR A 1 380 ? 11.911 8.556 0.735 1.00 86.56 380 TYR A C 1
ATOM 2698 O O . TYR A 1 380 ? 11.416 8.636 1.861 1.00 86.56 380 TYR A O 1
ATOM 2706 N N . THR A 1 381 ? 11.183 8.560 -0.372 1.00 91.88 381 THR A N 1
ATOM 2707 C CA . THR A 1 381 ? 9.729 8.424 -0.423 1.00 91.88 381 THR A CA 1
ATOM 2708 C C . THR A 1 381 ? 9.422 7.087 -1.088 1.00 91.88 381 THR A C 1
ATOM 2710 O O . THR A 1 381 ? 10.046 6.736 -2.093 1.00 91.88 381 THR A O 1
ATOM 2713 N N . LYS A 1 382 ? 8.565 6.273 -0.468 1.00 95.69 382 LYS A N 1
ATOM 2714 C CA . LYS A 1 382 ? 8.238 4.933 -0.959 1.00 95.69 382 LYS A CA 1
ATOM 2715 C C . LYS A 1 382 ? 6.741 4.673 -0.872 1.00 95.69 382 LYS A C 1
ATOM 2717 O O . LYS A 1 382 ? 6.135 4.858 0.179 1.00 95.69 382 LYS A O 1
ATOM 2722 N N . ALA A 1 383 ? 6.157 4.166 -1.945 1.00 98.38 383 ALA A N 1
ATOM 2723 C CA . ALA A 1 383 ? 4.770 3.726 -1.977 1.00 98.38 383 ALA A CA 1
ATOM 2724 C C . ALA A 1 383 ? 4.677 2.285 -2.481 1.00 98.38 383 ALA A C 1
ATOM 2726 O O . ALA A 1 383 ? 5.307 1.926 -3.475 1.00 98.38 383 ALA A O 1
ATOM 2727 N N . TYR A 1 384 ? 3.877 1.469 -1.799 1.00 98.62 384 TYR A N 1
ATOM 2728 C CA . TYR A 1 384 ? 3.598 0.087 -2.181 1.00 98.62 384 TYR A CA 1
ATOM 2729 C C . TYR A 1 384 ? 2.089 -0.147 -2.174 1.00 98.62 384 TYR A C 1
ATOM 2731 O O . TYR A 1 384 ? 1.469 -0.046 -1.116 1.00 98.62 384 TYR A O 1
ATOM 2739 N N . GLY A 1 385 ? 1.494 -0.488 -3.317 1.00 98.75 385 GLY A N 1
ATOM 2740 C CA . GLY A 1 385 ? 0.079 -0.857 -3.381 1.00 98.75 385 GLY A CA 1
ATOM 2741 C C . GLY A 1 385 ? -0.164 -2.107 -2.535 1.00 98.75 385 GLY A C 1
ATOM 2742 O O . GLY A 1 385 ? -0.823 -2.048 -1.496 1.00 98.75 385 GLY A O 1
ATOM 2743 N N . VAL A 1 386 ? 0.471 -3.216 -2.922 1.00 98.81 386 VAL A N 1
ATOM 2744 C CA . VAL A 1 386 ? 0.536 -4.455 -2.133 1.00 98.81 386 VAL A CA 1
ATOM 2745 C C . VAL A 1 386 ? 1.987 -4.905 -1.984 1.00 98.81 386 VAL A C 1
ATOM 2747 O O . VAL A 1 386 ? 2.711 -5.032 -2.972 1.00 98.81 386 VAL A O 1
ATOM 2750 N N . VAL A 1 387 ? 2.409 -5.198 -0.754 1.00 98.06 387 VAL A N 1
ATOM 2751 C CA . VAL A 1 387 ? 3.706 -5.826 -0.478 1.00 98.06 387 VAL A CA 1
ATOM 2752 C C . VAL A 1 387 ? 3.551 -7.086 0.370 1.00 98.06 387 VAL A C 1
ATOM 2754 O O . VAL A 1 387 ? 2.834 -7.087 1.375 1.00 98.06 387 VAL A O 1
ATOM 2757 N N . THR A 1 388 ? 4.245 -8.147 -0.032 1.00 96.56 388 THR A N 1
ATOM 2758 C CA . THR A 1 388 ? 4.342 -9.417 0.698 1.00 96.56 388 THR A CA 1
ATOM 2759 C C . THR A 1 388 ? 5.804 -9.810 0.911 1.00 96.56 388 THR A C 1
ATOM 2761 O O . THR A 1 388 ? 6.680 -9.276 0.231 1.00 96.56 388 THR A O 1
ATOM 2764 N N . GLY A 1 389 ? 6.084 -10.765 1.802 1.00 95.50 389 GLY A N 1
ATOM 2765 C CA . GLY A 1 389 ? 7.283 -11.600 1.696 1.00 95.50 389 GLY A CA 1
ATOM 2766 C C . GLY A 1 389 ? 7.134 -12.603 0.545 1.00 95.50 389 GLY A C 1
ATOM 2767 O O . GLY A 1 389 ? 6.718 -12.235 -0.558 1.00 95.50 389 GLY A O 1
ATOM 2768 N N . ASP A 1 390 ? 7.407 -13.883 0.802 1.00 96.81 390 ASP A N 1
ATOM 2769 C CA . ASP A 1 390 ? 7.147 -14.951 -0.171 1.00 96.81 390 ASP A CA 1
ATOM 2770 C C . ASP A 1 390 ? 5.653 -15.035 -0.509 1.00 96.81 390 ASP A C 1
ATOM 2772 O O . ASP A 1 390 ? 4.802 -15.107 0.380 1.00 96.81 390 ASP A O 1
ATOM 2776 N N . LEU A 1 391 ? 5.327 -15.068 -1.801 1.00 98.38 391 LEU A N 1
ATOM 2777 C CA . LEU A 1 391 ? 3.962 -15.256 -2.284 1.00 98.38 391 LEU A CA 1
ATOM 2778 C C . LEU A 1 391 ? 3.797 -16.705 -2.735 1.00 98.38 391 LEU A C 1
ATOM 2780 O O . LEU A 1 391 ? 4.187 -17.073 -3.841 1.00 98.38 391 LEU A O 1
ATOM 2784 N N . VAL A 1 392 ? 3.208 -17.527 -1.872 1.00 98.50 392 VAL A N 1
ATOM 2785 C CA . VAL A 1 392 ? 2.903 -18.954 -2.090 1.00 98.50 392 VAL A CA 1
ATOM 2786 C C . VAL A 1 392 ? 1.438 -19.166 -2.475 1.00 98.50 392 VAL A C 1
ATOM 2788 O O . VAL A 1 392 ? 1.117 -20.108 -3.197 1.00 98.50 392 VAL A O 1
ATOM 2791 N N . GLY A 1 393 ? 0.557 -18.294 -1.990 1.00 98.50 393 GLY A N 1
ATOM 2792 C CA . GLY A 1 393 ? -0.882 -18.344 -2.208 1.00 98.50 393 GLY A CA 1
ATOM 2793 C C . GLY A 1 393 ? -1.317 -17.661 -3.502 1.00 98.50 393 GLY A C 1
ATOM 2794 O O . GLY A 1 393 ? -0.699 -17.831 -4.557 1.00 98.50 393 GLY A O 1
ATOM 2795 N N . LYS A 1 394 ? -2.402 -16.887 -3.437 1.00 98.69 394 LYS A N 1
ATOM 2796 C CA . LYS A 1 394 ? -2.966 -16.187 -4.596 1.00 98.69 394 LYS A CA 1
ATOM 2797 C C . LYS A 1 394 ? -3.146 -14.696 -4.320 1.00 98.69 394 LYS A C 1
ATOM 2799 O O . LYS A 1 394 ? -3.783 -14.315 -3.347 1.00 98.69 394 LYS A O 1
ATOM 2804 N N . LEU A 1 395 ? -2.666 -13.854 -5.229 1.00 98.81 395 LEU A N 1
ATOM 2805 C CA . LEU A 1 395 ? -3.109 -12.467 -5.367 1.00 98.81 395 LEU A CA 1
ATOM 2806 C C . LEU A 1 395 ? -3.938 -12.371 -6.648 1.00 98.81 395 LEU A C 1
ATOM 2808 O O . LEU A 1 395 ? -3.407 -12.557 -7.743 1.00 98.81 395 LEU A O 1
ATOM 2812 N N . ALA A 1 396 ? -5.236 -12.121 -6.511 1.00 98.81 396 ALA A N 1
ATOM 2813 C CA . ALA A 1 396 ? -6.146 -11.839 -7.611 1.00 98.81 396 ALA A CA 1
ATOM 2814 C C . ALA A 1 396 ? -6.493 -10.348 -7.605 1.00 98.81 396 ALA A C 1
ATOM 2816 O O . ALA A 1 396 ? -6.893 -9.807 -6.579 1.00 98.81 396 ALA A O 1
ATOM 2817 N N . ASN A 1 397 ? -6.341 -9.689 -8.747 1.00 98.88 397 ASN A N 1
ATOM 2818 C CA . ASN A 1 397 ? -6.725 -8.298 -8.925 1.00 98.88 397 ASN A CA 1
ATOM 2819 C C . ASN A 1 397 ? -7.682 -8.174 -10.108 1.00 98.88 397 ASN A C 1
ATOM 2821 O O . ASN A 1 397 ? -7.272 -8.368 -11.246 1.00 98.88 397 ASN A O 1
ATOM 2825 N N . SER A 1 398 ? -8.939 -7.842 -9.837 1.00 98.88 398 SER A N 1
ATOM 2826 C CA . SER A 1 398 ? -9.948 -7.447 -10.829 1.00 98.88 398 SER A CA 1
ATOM 2827 C C . SER A 1 398 ? -10.349 -5.968 -10.716 1.00 98.88 398 SER A C 1
ATOM 2829 O O . SER A 1 398 ? -11.032 -5.457 -11.601 1.00 98.88 398 SER A O 1
ATOM 2831 N N . GLY A 1 399 ? -9.911 -5.288 -9.648 1.00 98.81 399 GLY A N 1
ATOM 2832 C CA . GLY A 1 399 ? -10.032 -3.846 -9.438 1.00 98.81 399 GLY A CA 1
ATOM 2833 C C . GLY A 1 399 ? -8.742 -3.090 -9.781 1.00 98.81 399 GLY A C 1
ATOM 2834 O O . GLY A 1 399 ? -8.096 -3.382 -10.786 1.00 98.81 399 GLY A O 1
ATOM 2835 N N . SER A 1 400 ? -8.363 -2.112 -8.952 1.00 98.81 400 SER A N 1
ATOM 2836 C CA . SER A 1 400 ? -7.151 -1.296 -9.134 1.00 98.81 400 SER A CA 1
ATOM 2837 C C . SER A 1 400 ? -6.206 -1.412 -7.933 1.00 98.81 400 SER A C 1
ATOM 2839 O O . SER A 1 400 ? -6.636 -1.320 -6.778 1.00 98.81 400 SER A O 1
ATOM 2841 N N . ILE A 1 401 ? -4.915 -1.613 -8.207 1.00 98.94 401 ILE A N 1
ATOM 2842 C CA . ILE A 1 401 ? -3.816 -1.538 -7.239 1.00 98.94 401 ILE A CA 1
ATOM 2843 C C . ILE A 1 401 ? -2.859 -0.435 -7.699 1.00 98.94 401 ILE A C 1
ATOM 2845 O O . ILE A 1 401 ? -2.203 -0.569 -8.728 1.00 98.94 401 ILE A O 1
ATOM 2849 N N . GLY A 1 402 ? -2.748 0.644 -6.927 1.00 98.62 402 GLY A N 1
ATOM 2850 C CA . GLY A 1 402 ? -1.955 1.821 -7.276 1.00 98.62 402 GLY A CA 1
ATOM 2851 C C . GLY A 1 402 ? -0.891 2.170 -6.237 1.00 98.62 402 GLY A C 1
ATOM 2852 O O . GLY A 1 402 ? -1.135 2.112 -5.031 1.00 98.62 402 GLY A O 1
ATOM 2853 N N . ALA A 1 403 ? 0.277 2.606 -6.699 1.00 98.75 403 ALA A N 1
ATOM 2854 C CA . ALA A 1 403 ? 1.305 3.222 -5.870 1.00 98.75 403 ALA A CA 1
ATOM 2855 C C . ALA A 1 403 ? 1.820 4.508 -6.519 1.00 98.75 403 ALA A C 1
ATOM 2857 O O . ALA A 1 403 ? 2.243 4.481 -7.671 1.00 98.75 403 ALA A O 1
ATOM 2858 N N . ARG A 1 404 ? 1.839 5.613 -5.770 1.00 98.62 404 ARG A N 1
ATOM 2859 C CA . ARG A 1 404 ? 2.410 6.892 -6.205 1.00 98.62 404 ARG A CA 1
ATOM 2860 C C . ARG A 1 404 ? 3.424 7.401 -5.190 1.00 98.62 404 ARG A C 1
ATOM 2862 O O . ARG A 1 404 ? 3.110 7.535 -4.011 1.00 98.62 404 ARG A O 1
ATOM 2869 N N . SER A 1 405 ? 4.631 7.705 -5.644 1.00 97.62 405 SER A N 1
ATOM 2870 C CA . SER A 1 405 ? 5.675 8.337 -4.841 1.00 97.62 405 SER A CA 1
ATOM 2871 C C . SER A 1 405 ? 6.117 9.621 -5.521 1.00 97.62 405 SER A C 1
ATOM 2873 O O . SER A 1 405 ? 6.546 9.586 -6.668 1.00 97.62 405 SER A O 1
ATOM 2875 N N . GLU A 1 406 ? 6.027 10.746 -4.828 1.00 94.69 406 GLU A N 1
ATOM 2876 C CA . GLU A 1 406 ? 6.236 12.064 -5.422 1.00 94.69 406 GLU A CA 1
ATOM 2877 C C . GLU A 1 406 ? 7.113 12.938 -4.532 1.00 94.69 406 GLU A C 1
ATOM 2879 O O . GLU A 1 406 ? 6.883 13.064 -3.328 1.00 94.69 406 GLU A O 1
ATOM 2884 N N . VAL A 1 407 ? 8.129 13.532 -5.148 1.00 90.06 407 VAL A N 1
ATOM 2885 C CA . VAL A 1 407 ? 9.021 14.532 -4.570 1.00 90.06 407 VAL A CA 1
ATOM 2886 C C . VAL A 1 407 ? 8.925 15.764 -5.463 1.00 90.06 407 VAL A C 1
ATOM 2888 O O . VAL A 1 407 ? 9.432 15.771 -6.588 1.00 90.06 407 VAL A O 1
ATOM 2891 N N . GLU A 1 408 ? 8.240 16.792 -4.971 1.00 84.06 408 GLU A N 1
ATOM 2892 C CA . GLU A 1 408 ? 7.970 18.011 -5.736 1.00 84.06 408 GLU A CA 1
ATOM 2893 C C . GLU A 1 408 ? 9.185 18.941 -5.803 1.00 84.06 408 GLU A C 1
ATOM 2895 O O . GLU A 1 408 ? 9.354 19.632 -6.810 1.00 84.06 408 GLU A O 1
ATOM 2900 N N . GLU A 1 409 ? 10.021 18.950 -4.763 1.00 75.12 409 GLU A N 1
ATOM 2901 C CA . GLU A 1 409 ? 11.206 19.802 -4.631 1.00 75.12 409 GLU A CA 1
ATOM 2902 C C . GLU A 1 409 ? 12.348 19.062 -3.916 1.00 75.12 409 GLU A C 1
ATOM 2904 O O . GLU A 1 409 ? 12.113 18.288 -2.981 1.00 75.12 409 GLU A O 1
ATOM 2909 N N . GLY A 1 410 ? 13.588 19.342 -4.329 1.00 74.25 410 GLY A N 1
ATOM 2910 C CA . GLY A 1 410 ? 14.798 18.864 -3.669 1.00 74.25 410 GLY A CA 1
ATOM 2911 C C . GLY A 1 410 ? 15.282 17.493 -4.137 1.00 74.25 410 GLY A C 1
ATOM 2912 O O . GLY A 1 410 ? 14.591 16.732 -4.817 1.00 74.25 410 GLY A O 1
ATOM 2913 N N . TYR A 1 411 ? 16.516 17.159 -3.751 1.00 78.69 411 TYR A N 1
ATOM 2914 C CA . TYR A 1 411 ? 17.137 15.894 -4.125 1.00 78.69 411 TYR A CA 1
ATOM 2915 C C . TYR A 1 411 ? 16.662 14.776 -3.184 1.00 78.69 411 TYR A C 1
ATOM 2917 O O . TYR A 1 411 ? 17.139 14.649 -2.057 1.00 78.69 411 TYR A O 1
ATOM 2925 N N . ALA A 1 412 ? 15.736 13.936 -3.646 1.00 82.94 412 ALA A N 1
ATOM 2926 C CA . ALA A 1 412 ? 15.291 12.749 -2.914 1.00 82.94 412 ALA A CA 1
ATOM 2927 C C . ALA A 1 412 ? 15.038 11.562 -3.848 1.00 82.94 412 ALA A C 1
ATOM 2929 O O . ALA A 1 412 ? 14.825 11.715 -5.052 1.00 82.94 412 ALA A O 1
ATOM 2930 N N . HIS A 1 413 ? 15.026 10.355 -3.292 1.00 89.31 413 HIS A N 1
ATOM 2931 C CA . HIS A 1 413 ? 14.657 9.158 -4.038 1.00 89.31 413 HIS A CA 1
ATOM 2932 C C . HIS A 1 413 ? 13.156 8.876 -3.893 1.00 89.31 413 HIS A C 1
ATOM 2934 O O . HIS A 1 413 ? 12.658 8.729 -2.775 1.00 89.31 413 HIS A O 1
ATOM 2940 N N . ALA A 1 414 ? 12.445 8.758 -5.012 1.00 93.75 414 ALA A N 1
ATOM 2941 C CA . ALA A 1 414 ? 11.053 8.328 -5.076 1.00 93.75 414 ALA A CA 1
ATOM 2942 C C . ALA A 1 414 ? 10.967 6.893 -5.596 1.00 93.75 414 ALA A C 1
ATOM 2944 O O . ALA A 1 414 ? 11.514 6.586 -6.655 1.00 93.75 414 ALA A O 1
ATOM 2945 N N . TYR A 1 415 ? 10.273 6.017 -4.869 1.00 96.06 415 TYR A N 1
ATOM 2946 C CA . TYR A 1 415 ? 10.057 4.633 -5.283 1.00 96.06 415 TYR A CA 1
ATOM 2947 C C . TYR A 1 415 ? 8.586 4.233 -5.198 1.00 96.06 415 TYR A C 1
ATOM 2949 O O . TYR A 1 415 ? 7.978 4.329 -4.136 1.00 96.06 415 TYR A O 1
ATOM 2957 N N . ALA A 1 416 ? 8.030 3.703 -6.281 1.00 98.12 416 ALA A N 1
ATOM 2958 C CA . ALA A 1 416 ? 6.664 3.195 -6.320 1.00 98.12 416 ALA A CA 1
ATOM 2959 C C . ALA A 1 416 ? 6.626 1.740 -6.790 1.00 98.12 416 ALA A C 1
ATOM 2961 O O . ALA A 1 416 ? 7.276 1.376 -7.770 1.00 98.12 416 ALA A O 1
ATOM 2962 N N . TYR A 1 417 ? 5.840 0.917 -6.099 1.00 98.31 417 TYR A N 1
ATOM 2963 C CA . TYR A 1 417 ? 5.629 -0.491 -6.422 1.00 98.31 417 TYR A CA 1
ATOM 2964 C C . TYR A 1 417 ? 4.133 -0.799 -6.412 1.00 98.31 417 TYR A C 1
ATOM 2966 O O . TYR A 1 417 ? 3.506 -0.712 -5.359 1.00 98.31 417 TYR A O 1
ATOM 2974 N N . GLY A 1 418 ? 3.556 -1.198 -7.544 1.00 98.62 418 GLY A N 1
ATOM 2975 C CA . GLY A 1 418 ? 2.157 -1.631 -7.588 1.00 98.62 418 GLY A CA 1
ATOM 2976 C C . GLY A 1 418 ? 1.975 -2.884 -6.728 1.00 98.62 418 GLY A C 1
ATOM 2977 O O . GLY A 1 418 ? 1.308 -2.856 -5.693 1.00 98.62 418 GLY A O 1
ATOM 2978 N N . VAL A 1 419 ? 2.672 -3.961 -7.101 1.00 98.75 419 VAL A N 1
ATOM 2979 C CA . VAL A 1 419 ? 2.783 -5.202 -6.319 1.00 98.75 419 VAL A CA 1
ATOM 2980 C C . VAL A 1 419 ? 4.253 -5.576 -6.126 1.00 98.75 419 VAL A C 1
ATOM 2982 O O . VAL A 1 419 ? 5.030 -5.566 -7.082 1.00 98.75 419 VAL A O 1
ATOM 2985 N N . SER A 1 420 ? 4.655 -5.959 -4.910 1.00 97.06 420 SER A N 1
ATOM 2986 C CA . SER A 1 420 ? 6.009 -6.460 -4.649 1.00 97.06 420 SER A CA 1
ATOM 2987 C C . SER A 1 420 ? 6.060 -7.622 -3.661 1.00 97.06 420 SER A C 1
ATOM 2989 O O . SER A 1 420 ? 5.406 -7.584 -2.628 1.00 97.06 420 SER A O 1
ATOM 2991 N N . THR A 1 421 ? 6.915 -8.614 -3.921 1.00 94.19 421 THR A N 1
ATOM 2992 C CA . THR A 1 421 ? 7.288 -9.633 -2.917 1.00 94.19 421 THR A CA 1
ATOM 2993 C C . THR A 1 421 ? 8.477 -9.192 -2.054 1.00 94.19 421 THR A C 1
ATOM 2995 O O . THR A 1 421 ? 9.098 -10.009 -1.388 1.00 94.19 421 THR A O 1
ATOM 2998 N N . TYR A 1 422 ? 8.852 -7.908 -2.087 1.00 83.88 422 TYR A N 1
ATOM 2999 C CA . TYR A 1 422 ? 10.011 -7.356 -1.383 1.00 83.88 422 TYR A CA 1
ATOM 3000 C C . TYR A 1 422 ? 11.306 -8.140 -1.697 1.00 83.88 422 TYR A C 1
ATOM 3002 O O . TYR A 1 422 ? 11.828 -8.001 -2.806 1.00 83.88 422 TYR A O 1
ATOM 3010 N N . TYR A 1 423 ? 11.773 -8.997 -0.783 1.00 85.56 423 TYR A N 1
ATOM 3011 C CA . TYR A 1 423 ? 12.886 -9.944 -0.963 1.00 85.56 423 TYR A CA 1
ATOM 3012 C C . TYR A 1 423 ? 12.413 -11.407 -0.922 1.00 85.56 423 TYR A C 1
ATOM 3014 O O . TYR A 1 423 ? 13.088 -12.268 -0.371 1.00 85.56 423 TYR A O 1
ATOM 3022 N N . GLY A 1 424 ? 11.221 -11.685 -1.432 1.00 92.62 424 GLY A N 1
ATOM 3023 C CA . GLY A 1 424 ? 10.615 -13.010 -1.466 1.00 92.62 424 GLY A CA 1
ATOM 3024 C C . GLY A 1 424 ? 10.484 -13.567 -2.879 1.00 92.62 424 GLY A C 1
ATOM 3025 O O . GLY A 1 424 ? 10.594 -12.841 -3.879 1.00 92.62 424 GLY A O 1
ATOM 3026 N N . ASP A 1 425 ? 10.214 -14.863 -2.949 1.00 96.19 425 ASP A N 1
ATOM 3027 C CA . ASP A 1 425 ? 9.883 -15.589 -4.171 1.00 96.19 425 ASP A CA 1
ATOM 3028 C C . ASP A 1 425 ? 8.389 -15.448 -4.522 1.00 96.19 425 ASP A C 1
ATOM 3030 O O . ASP A 1 425 ? 7.520 -15.324 -3.656 1.00 96.19 425 ASP A O 1
ATOM 3034 N N . LEU A 1 426 ? 8.071 -15.547 -5.814 1.00 98.00 426 LEU A N 1
ATOM 3035 C CA . LEU A 1 426 ? 6.727 -15.847 -6.302 1.00 98.00 426 LEU A CA 1
ATOM 3036 C C . LEU A 1 426 ? 6.632 -17.346 -6.614 1.00 98.00 426 LEU A C 1
ATOM 3038 O O . LEU A 1 426 ? 7.090 -17.820 -7.657 1.00 98.00 426 LEU A O 1
ATOM 3042 N N . ILE A 1 427 ? 6.014 -18.092 -5.704 1.00 98.44 427 ILE A N 1
ATOM 3043 C CA . ILE A 1 427 ? 5.787 -19.545 -5.788 1.00 98.44 427 ILE A CA 1
ATOM 3044 C C . ILE A 1 427 ? 4.330 -19.849 -6.165 1.00 98.44 427 ILE A C 1
ATOM 3046 O O . ILE A 1 427 ? 4.043 -20.830 -6.848 1.00 98.44 427 ILE A O 1
ATOM 3050 N N . GLY A 1 428 ? 3.417 -18.991 -5.722 1.00 98.44 428 GLY A N 1
ATOM 3051 C CA . GLY A 1 428 ? 1.986 -19.070 -5.950 1.00 98.44 428 GLY A CA 1
ATOM 3052 C C . GLY A 1 428 ? 1.547 -18.414 -7.251 1.00 98.44 428 GLY A C 1
ATOM 3053 O O . GLY A 1 428 ? 2.163 -18.585 -8.302 1.00 98.44 428 GLY A O 1
ATOM 3054 N N . THR A 1 429 ? 0.440 -17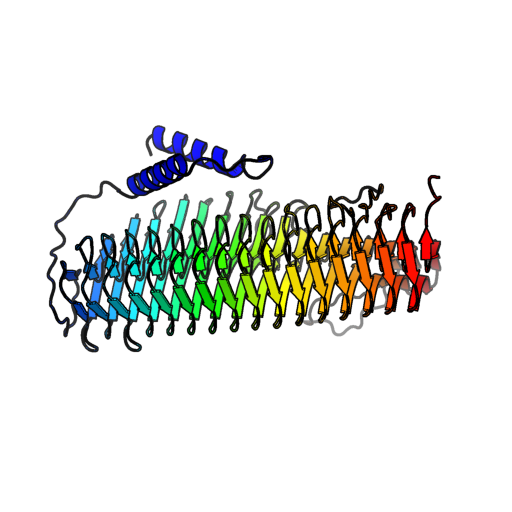.676 -7.195 1.00 98.69 429 THR A N 1
ATOM 3055 C CA . THR A 1 429 ? -0.145 -17.018 -8.368 1.00 98.69 429 THR A CA 1
ATOM 3056 C C . THR A 1 429 ? -0.386 -15.533 -8.132 1.00 98.69 429 THR A C 1
ATOM 3058 O O . THR A 1 429 ? -1.056 -15.159 -7.174 1.00 98.69 429 THR A O 1
ATOM 3061 N N . ILE A 1 430 ? 0.080 -14.700 -9.061 1.00 98.81 430 ILE A N 1
ATOM 3062 C CA . ILE A 1 430 ? -0.443 -13.348 -9.280 1.00 98.81 430 ILE A CA 1
ATOM 3063 C C . ILE A 1 430 ? -1.313 -13.406 -10.536 1.00 98.81 430 ILE A C 1
ATOM 3065 O O . ILE A 1 430 ? -0.832 -13.788 -11.603 1.00 98.81 430 ILE A O 1
ATOM 3069 N N . GLN A 1 431 ? -2.585 -13.038 -10.415 1.00 98.81 431 GLN A N 1
ATOM 3070 C CA . GLN A 1 431 ? -3.523 -12.919 -11.527 1.00 98.81 431 GLN A CA 1
ATOM 3071 C C . GLN A 1 431 ? -4.055 -11.488 -11.576 1.00 98.81 431 GLN A C 1
ATOM 3073 O O . GLN A 1 431 ? -4.751 -11.059 -10.659 1.00 98.81 431 GLN A O 1
ATOM 3078 N N . ASN A 1 432 ? -3.737 -10.771 -12.649 1.00 98.88 432 ASN A N 1
ATOM 3079 C CA . ASN A 1 432 ? -4.207 -9.412 -12.879 1.00 98.88 432 ASN A CA 1
ATOM 3080 C C . ASN A 1 432 ? -5.209 -9.374 -14.037 1.00 98.88 432 ASN A C 1
ATOM 3082 O O . ASN A 1 432 ? -4.813 -9.474 -15.193 1.00 98.88 432 ASN A O 1
ATOM 3086 N N . ASP A 1 433 ? -6.490 -9.218 -13.725 1.00 98.88 433 ASP A N 1
ATOM 3087 C CA . ASP A 1 433 ? -7.584 -8.952 -14.666 1.00 98.88 433 ASP A CA 1
ATOM 3088 C C . ASP A 1 433 ? -8.004 -7.465 -14.668 1.00 98.88 433 ASP A C 1
ATOM 3090 O O . ASP A 1 433 ? -8.749 -7.043 -15.551 1.00 98.88 433 ASP A O 1
ATOM 3094 N N . GLY A 1 434 ? -7.531 -6.686 -13.688 1.00 98.75 434 GLY A N 1
ATOM 3095 C CA . GLY A 1 434 ? -7.759 -5.248 -13.542 1.00 98.75 434 GLY A CA 1
ATOM 3096 C C . GLY A 1 434 ? -6.509 -4.413 -13.841 1.00 98.75 434 GLY A C 1
ATOM 3097 O O . GLY A 1 434 ? -5.803 -4.654 -14.819 1.00 98.75 434 GLY A O 1
ATOM 3098 N N . GLU A 1 435 ? -6.233 -3.421 -13.001 1.00 98.81 435 GLU A N 1
ATOM 3099 C CA . GLU A 1 435 ? -5.140 -2.458 -13.175 1.00 98.81 435 GLU A CA 1
ATOM 3100 C C . GLU A 1 435 ? -4.120 -2.548 -12.028 1.00 98.81 435 GLU A C 1
ATOM 3102 O O . GLU A 1 435 ? -4.494 -2.591 -10.853 1.00 98.81 435 GLU A O 1
ATOM 3107 N N . ILE A 1 436 ? -2.828 -2.546 -12.366 1.00 98.94 436 ILE A N 1
ATOM 3108 C CA . ILE A 1 436 ? -1.709 -2.373 -11.433 1.00 98.94 436 ILE A CA 1
ATOM 3109 C C . ILE A 1 436 ? -0.844 -1.210 -11.930 1.00 98.94 436 ILE A C 1
ATOM 3111 O O . ILE A 1 436 ? -0.215 -1.320 -12.981 1.00 98.94 436 ILE A O 1
ATOM 3115 N N . VAL A 1 437 ? -0.770 -0.115 -11.171 1.00 98.75 437 VAL A N 1
ATOM 3116 C CA . VAL A 1 437 ? -0.050 1.111 -11.560 1.00 98.75 437 VAL A CA 1
ATOM 3117 C C . VAL A 1 437 ? 0.985 1.497 -10.510 1.00 98.75 437 VAL A C 1
ATOM 3119 O O . VAL A 1 437 ? 0.701 1.529 -9.312 1.00 98.75 437 VAL A O 1
ATOM 3122 N N . ALA A 1 438 ? 2.186 1.842 -10.968 1.00 98.75 438 ALA A N 1
ATOM 3123 C CA . ALA A 1 438 ? 3.235 2.446 -10.158 1.00 98.75 438 ALA A CA 1
ATOM 3124 C C . ALA A 1 438 ? 3.729 3.746 -10.798 1.00 98.75 438 ALA A C 1
ATOM 3126 O O . ALA A 1 438 ? 4.176 3.739 -11.942 1.00 98.75 438 ALA A O 1
ATOM 3127 N N . GLU A 1 439 ? 3.707 4.845 -10.050 1.00 98.75 439 GLU A N 1
ATOM 3128 C CA . GLU A 1 439 ? 4.160 6.163 -10.495 1.00 98.75 439 GLU A CA 1
ATOM 3129 C C . GLU A 1 439 ? 5.187 6.738 -9.513 1.00 98.75 439 GLU A C 1
ATOM 3131 O O . GLU A 1 439 ? 4.903 6.897 -8.327 1.00 98.75 439 GLU A O 1
ATOM 3136 N N . ALA A 1 440 ? 6.385 7.057 -9.994 1.00 97.88 440 ALA A N 1
ATOM 3137 C CA . ALA A 1 440 ? 7.432 7.701 -9.211 1.00 97.88 440 ALA A CA 1
ATOM 3138 C C . ALA A 1 440 ? 7.860 9.013 -9.874 1.00 97.88 440 ALA A C 1
ATOM 3140 O O . ALA A 1 440 ? 8.228 9.018 -11.047 1.00 97.88 440 ALA A O 1
ATOM 3141 N N . VAL A 1 441 ? 7.860 10.109 -9.121 1.00 95.62 441 VAL A N 1
ATOM 3142 C CA . VAL A 1 441 ? 8.285 11.433 -9.590 1.00 95.62 441 VAL A CA 1
ATOM 3143 C C . VAL A 1 441 ? 9.298 12.011 -8.608 1.00 95.62 441 VAL A C 1
ATOM 3145 O O . VAL A 1 441 ? 9.019 12.102 -7.415 1.00 95.62 441 VAL A O 1
ATOM 3148 N N . SER A 1 442 ? 10.478 12.393 -9.094 1.00 91.12 442 SER A N 1
ATOM 3149 C CA . SER A 1 442 ? 11.487 13.129 -8.327 1.00 91.12 442 SER A CA 1
ATOM 3150 C C . SER A 1 442 ? 12.274 14.065 -9.234 1.00 91.12 442 SER A C 1
ATOM 3152 O O . SER A 1 442 ? 13.170 13.620 -9.948 1.00 91.12 442 SER A O 1
ATOM 3154 N N . LYS A 1 443 ? 11.943 15.363 -9.209 1.00 80.81 443 LYS A N 1
ATOM 3155 C CA . LYS A 1 443 ? 12.479 16.349 -10.167 1.00 80.81 443 LYS A CA 1
ATOM 3156 C C . LYS A 1 443 ? 14.010 16.380 -10.187 1.00 80.81 443 LYS A C 1
ATOM 3158 O O . LYS A 1 443 ? 14.608 16.172 -11.239 1.00 80.81 443 LYS A O 1
ATOM 3163 N N . ASP A 1 444 ? 14.627 16.548 -9.019 1.00 80.81 444 ASP A N 1
ATOM 3164 C CA . ASP A 1 444 ? 16.082 16.708 -8.897 1.00 80.81 444 ASP A CA 1
ATOM 3165 C C . ASP A 1 444 ? 16.806 15.402 -8.534 1.00 80.81 444 ASP A C 1
ATOM 3167 O O . ASP A 1 444 ? 18.035 15.343 -8.542 1.00 80.81 444 ASP A O 1
ATOM 3171 N N . GLY A 1 445 ? 16.060 14.351 -8.184 1.00 86.31 445 GLY A N 1
ATOM 3172 C CA . GLY A 1 445 ? 16.604 13.103 -7.665 1.00 86.31 445 GLY A CA 1
ATOM 3173 C C . GLY A 1 445 ? 16.382 11.895 -8.573 1.00 86.31 445 GLY A C 1
ATOM 3174 O O . GLY A 1 445 ? 16.407 11.966 -9.804 1.00 86.31 445 GLY A O 1
ATOM 3175 N N . TYR A 1 446 ? 16.220 10.739 -7.934 1.00 89.88 446 TYR A N 1
ATOM 3176 C CA . TYR A 1 446 ? 15.990 9.464 -8.606 1.00 89.88 446 TYR A CA 1
ATOM 3177 C C . TYR A 1 446 ? 14.527 9.049 -8.467 1.00 89.88 446 TYR A C 1
ATOM 3179 O O . TYR A 1 446 ? 13.984 9.076 -7.361 1.00 89.88 446 TYR A O 1
ATOM 3187 N N . ALA A 1 447 ? 13.923 8.583 -9.553 1.00 94.56 447 ALA A N 1
ATOM 3188 C CA . ALA A 1 447 ? 12.590 8.001 -9.576 1.00 94.56 447 ALA A CA 1
ATOM 3189 C C . ALA A 1 447 ? 12.650 6.539 -10.040 1.00 94.56 447 ALA A C 1
ATOM 3191 O O . ALA A 1 447 ? 13.169 6.240 -11.115 1.00 94.56 447 ALA A O 1
ATOM 3192 N N . GLY A 1 448 ? 12.101 5.625 -9.238 1.00 95.75 448 GLY A N 1
ATOM 3193 C CA . GLY A 1 448 ? 12.008 4.196 -9.532 1.00 95.75 448 GLY A CA 1
ATOM 3194 C C . GLY A 1 448 ? 10.569 3.690 -9.453 1.00 95.75 448 GLY A C 1
ATOM 3195 O O . GLY A 1 448 ? 9.980 3.705 -8.378 1.00 95.75 448 GLY A O 1
ATOM 3196 N N . ALA A 1 449 ? 10.009 3.191 -10.551 1.00 97.75 449 ALA A N 1
ATOM 3197 C CA . ALA A 1 449 ? 8.652 2.648 -10.597 1.00 97.75 449 ALA A CA 1
ATOM 3198 C C . ALA A 1 449 ? 8.637 1.184 -11.048 1.00 97.75 449 ALA A C 1
ATOM 3200 O O . ALA A 1 449 ? 9.295 0.817 -12.022 1.00 97.75 449 ALA A O 1
ATOM 3201 N N . TYR A 1 450 ? 7.858 0.353 -10.359 1.00 97.69 450 TYR A N 1
ATOM 3202 C CA . TYR A 1 450 ? 7.733 -1.075 -10.637 1.00 97.69 450 TYR A CA 1
ATOM 3203 C C . TYR A 1 450 ? 6.260 -1.484 -10.613 1.00 97.69 450 TYR A C 1
ATOM 3205 O O . TYR A 1 450 ? 5.634 -1.441 -9.556 1.00 97.69 450 TYR A O 1
ATOM 3213 N N . GLY A 1 451 ? 5.703 -1.913 -11.745 1.00 98.38 451 GLY A N 1
ATOM 3214 C CA . GLY A 1 451 ? 4.321 -2.397 -11.797 1.00 98.38 451 GLY A CA 1
ATOM 3215 C C . GLY A 1 451 ? 4.171 -3.646 -10.925 1.00 98.38 451 GLY A C 1
ATOM 3216 O O . GLY A 1 451 ? 3.497 -3.625 -9.894 1.00 98.38 451 GLY A O 1
ATOM 3217 N N . VAL A 1 452 ? 4.905 -4.707 -11.276 1.00 98.50 452 VAL A N 1
ATOM 3218 C CA . VAL A 1 452 ? 5.080 -5.910 -10.449 1.00 98.50 452 VAL A CA 1
ATOM 3219 C C . VAL A 1 452 ? 6.567 -6.222 -10.267 1.00 98.50 452 VAL A C 1
ATOM 3221 O O . VAL A 1 452 ? 7.269 -6.540 -11.228 1.00 98.50 452 VAL A O 1
ATOM 3224 N N . GLY A 1 453 ? 7.055 -6.159 -9.026 1.00 95.44 453 GLY A N 1
ATOM 3225 C CA . GLY A 1 453 ? 8.456 -6.408 -8.672 1.00 95.44 453 GLY A CA 1
ATOM 3226 C C . GLY A 1 453 ? 8.641 -7.618 -7.756 1.00 95.44 453 GLY A C 1
ATOM 3227 O O . GLY A 1 453 ? 8.370 -7.538 -6.555 1.00 95.44 453 GLY A O 1
ATOM 3228 N N . VAL A 1 454 ? 9.176 -8.713 -8.296 1.00 95.19 454 VAL A N 1
ATOM 3229 C CA . VAL A 1 454 ? 9.536 -9.922 -7.540 1.00 95.19 454 VAL A CA 1
ATOM 3230 C C . VAL A 1 454 ? 10.987 -9.824 -7.067 1.00 95.19 454 VAL A C 1
ATOM 3232 O O . VAL A 1 454 ? 11.880 -9.491 -7.847 1.00 95.19 454 VAL A O 1
ATOM 3235 N N . GLY A 1 455 ? 11.225 -10.092 -5.783 1.00 89.94 455 GLY A N 1
ATOM 3236 C CA . GLY A 1 455 ? 12.552 -10.016 -5.165 1.00 89.94 455 GLY A CA 1
ATOM 3237 C C . GLY A 1 455 ? 13.537 -11.034 -5.738 1.00 89.94 455 GLY A C 1
ATOM 3238 O O . GLY A 1 455 ? 14.558 -10.652 -6.310 1.00 89.94 455 GLY A O 1
ATOM 3239 N N . TYR A 1 456 ? 13.215 -12.322 -5.607 1.00 91.12 456 TYR A N 1
ATOM 3240 C CA . TYR A 1 456 ? 14.103 -13.417 -6.002 1.00 91.12 456 TYR A CA 1
ATOM 3241 C C . TYR A 1 456 ? 13.587 -14.188 -7.208 1.00 91.12 456 TYR A C 1
ATOM 3243 O O . TYR A 1 456 ? 13.846 -13.757 -8.317 1.00 91.12 456 TYR A O 1
ATOM 3251 N N . ASN A 1 457 ? 12.910 -15.320 -7.045 1.00 93.94 457 ASN A N 1
ATOM 3252 C CA . ASN A 1 457 ? 12.569 -16.220 -8.143 1.00 93.94 457 ASN A CA 1
ATOM 3253 C C . ASN A 1 457 ? 11.071 -16.222 -8.430 1.00 93.94 457 ASN A C 1
ATOM 3255 O O . ASN A 1 457 ? 10.244 -16.054 -7.536 1.00 93.94 457 ASN A O 1
ATOM 3259 N N . VAL A 1 458 ? 10.715 -16.513 -9.679 1.00 97.06 458 VAL A N 1
ATOM 3260 C CA . VAL A 1 458 ? 9.344 -16.875 -10.057 1.00 97.06 458 VAL A CA 1
ATOM 3261 C C . VAL A 1 458 ? 9.334 -18.361 -10.394 1.00 97.06 458 VAL A C 1
ATOM 3263 O O . VAL A 1 458 ? 9.794 -18.763 -11.463 1.00 97.06 458 VAL A O 1
ATOM 3266 N N . SER A 1 459 ? 8.815 -19.181 -9.484 1.00 97.88 459 SER A N 1
ATOM 3267 C CA . SER A 1 459 ? 8.534 -20.610 -9.710 1.00 97.88 459 SER A CA 1
ATOM 3268 C C . SER A 1 459 ? 7.043 -20.896 -9.906 1.00 97.88 459 SER A C 1
ATOM 3270 O O . SER A 1 459 ? 6.681 -21.919 -10.487 1.00 97.88 459 SER A O 1
ATOM 3272 N N . GLY A 1 460 ? 6.195 -19.958 -9.482 1.00 98.25 460 GLY A N 1
ATOM 3273 C CA . GLY A 1 460 ? 4.755 -19.968 -9.683 1.00 98.25 460 GLY A CA 1
ATOM 3274 C C . GLY A 1 460 ? 4.307 -19.368 -11.013 1.00 98.25 460 GLY A C 1
ATOM 3275 O O . GLY A 1 460 ? 4.967 -19.509 -12.044 1.00 98.25 460 GLY A O 1
ATOM 3276 N N . THR A 1 461 ? 3.156 -18.697 -10.995 1.00 98.56 461 THR A N 1
ATOM 3277 C CA . THR A 1 461 ? 2.552 -18.061 -12.175 1.00 98.56 461 THR A CA 1
ATOM 3278 C C . THR A 1 461 ? 2.288 -16.576 -11.938 1.00 98.56 461 THR A C 1
ATOM 3280 O O . THR A 1 461 ? 1.640 -16.204 -10.966 1.00 98.56 461 THR A O 1
ATOM 3283 N N . LEU A 1 462 ? 2.726 -15.725 -12.862 1.00 98.69 462 LEU A N 1
ATOM 3284 C CA . LEU A 1 462 ? 2.235 -14.355 -13.012 1.00 98.69 462 LEU A CA 1
ATOM 3285 C C . LEU A 1 462 ? 1.459 -14.292 -14.325 1.00 98.69 462 LEU A C 1
ATOM 3287 O O . LEU A 1 462 ? 2.046 -14.474 -15.388 1.00 98.69 462 LEU A O 1
ATOM 3291 N N . GLN A 1 463 ? 0.153 -14.054 -14.260 1.00 98.75 463 GLN A N 1
ATOM 3292 C CA . GLN A 1 463 ? -0.705 -13.907 -15.431 1.00 98.75 463 GLN A CA 1
ATOM 3293 C C . GLN A 1 463 ? -1.308 -12.503 -15.456 1.00 98.75 463 GLN A C 1
ATOM 3295 O O . GLN A 1 463 ? -2.037 -12.120 -14.542 1.00 98.75 463 GLN A O 1
ATOM 3300 N N . ASN A 1 464 ? -1.022 -11.756 -16.518 1.00 98.81 464 ASN A N 1
ATOM 3301 C CA . ASN A 1 464 ? -1.594 -10.444 -16.781 1.00 98.81 464 ASN A CA 1
ATOM 3302 C C . ASN A 1 464 ? -2.607 -10.514 -17.926 1.00 98.81 464 ASN A C 1
ATOM 3304 O O . ASN A 1 464 ? -2.227 -10.749 -19.069 1.00 98.81 464 ASN A O 1
ATOM 3308 N N . ASN A 1 465 ? -3.878 -10.282 -17.628 1.00 98.75 465 ASN A N 1
ATOM 3309 C CA . ASN A 1 465 ? -4.975 -10.135 -18.587 1.00 98.75 465 ASN A CA 1
ATOM 3310 C C . ASN A 1 465 ? -5.476 -8.681 -18.676 1.00 98.75 465 ASN A C 1
ATOM 3312 O O . ASN A 1 465 ? -6.131 -8.333 -19.655 1.00 98.75 465 ASN A O 1
ATOM 3316 N N . GLY A 1 466 ? -5.178 -7.859 -17.664 1.00 98.69 466 GLY A N 1
ATOM 3317 C CA . GLY A 1 466 ? -5.494 -6.434 -17.600 1.00 98.69 466 GLY A CA 1
ATOM 3318 C C . GLY A 1 466 ? -4.288 -5.540 -17.909 1.00 98.69 466 GLY A C 1
ATOM 3319 O O . GLY A 1 466 ? -3.557 -5.776 -18.873 1.00 98.69 466 GLY A O 1
ATOM 3320 N N . GLU A 1 467 ? -4.075 -4.504 -17.103 1.00 98.81 467 GLU A N 1
ATOM 3321 C CA . GLU A 1 467 ? -2.996 -3.524 -17.270 1.00 98.81 467 GLU A CA 1
ATOM 3322 C C . GLU A 1 467 ? -1.987 -3.584 -16.120 1.00 98.81 467 GLU A C 1
ATOM 3324 O O . GLU A 1 467 ? -2.363 -3.613 -14.948 1.00 98.81 467 GLU A O 1
ATOM 3329 N N . ILE A 1 468 ? -0.700 -3.578 -16.466 1.00 98.94 468 ILE A N 1
ATOM 3330 C CA . ILE A 1 468 ? 0.413 -3.316 -15.553 1.00 98.94 468 ILE A CA 1
ATOM 3331 C C . ILE A 1 468 ? 1.184 -2.124 -16.119 1.00 98.94 468 ILE A C 1
ATOM 3333 O O . ILE A 1 468 ? 1.730 -2.227 -17.214 1.00 98.94 468 ILE A O 1
ATOM 3337 N N . SER A 1 469 ? 1.265 -1.019 -15.383 1.00 98.62 469 SER A N 1
ATOM 3338 C CA . SER A 1 469 ? 1.957 0.198 -15.814 1.00 98.62 469 SER A CA 1
ATOM 3339 C C . SER A 1 469 ? 2.960 0.677 -14.767 1.00 98.62 469 SER A C 1
ATOM 3341 O O . SER A 1 469 ? 2.684 0.685 -13.565 1.00 98.62 469 SER A O 1
ATOM 3343 N N . ALA A 1 470 ? 4.145 1.073 -15.225 1.00 98.62 470 ALA A N 1
ATOM 3344 C CA . ALA A 1 470 ? 5.187 1.672 -14.407 1.00 98.62 470 ALA A CA 1
ATOM 3345 C C . ALA A 1 470 ? 5.680 2.967 -15.052 1.00 98.62 470 ALA A C 1
ATOM 3347 O O . ALA A 1 470 ? 6.234 2.940 -16.148 1.00 98.62 470 ALA A O 1
ATOM 3348 N N . ARG A 1 471 ? 5.544 4.096 -14.358 1.00 98.69 471 ARG A N 1
ATOM 3349 C CA . ARG A 1 471 ? 5.985 5.411 -14.828 1.00 98.69 471 ARG A CA 1
ATOM 3350 C C . ARG A 1 471 ? 6.974 6.033 -13.850 1.00 98.69 471 ARG A C 1
ATOM 3352 O O . ARG A 1 471 ? 6.646 6.218 -12.684 1.00 98.69 471 ARG A O 1
ATOM 3359 N N . ALA A 1 472 ? 8.157 6.397 -14.328 1.00 97.75 472 ALA A N 1
ATOM 3360 C CA . ALA A 1 472 ? 9.162 7.118 -13.556 1.00 97.75 472 ALA A CA 1
ATOM 3361 C C . ALA A 1 472 ? 9.551 8.430 -14.245 1.00 97.75 472 ALA A C 1
ATOM 3363 O O . ALA A 1 472 ? 9.824 8.444 -15.445 1.00 97.75 472 ALA A O 1
ATOM 3364 N N . GLU A 1 473 ? 9.618 9.517 -13.485 1.00 95.69 473 GLU A N 1
ATOM 3365 C CA . GLU A 1 473 ? 10.025 10.837 -13.964 1.00 95.69 473 GLU A CA 1
ATOM 3366 C C . GLU A 1 473 ? 11.009 11.478 -12.985 1.00 95.69 473 GLU A C 1
ATOM 3368 O O . GLU A 1 473 ? 10.705 11.638 -11.806 1.00 95.69 473 GLU A O 1
ATOM 3373 N N . GLY A 1 474 ? 12.202 11.835 -13.454 1.00 91.06 474 GLY A N 1
ATOM 3374 C CA . GLY A 1 474 ? 13.189 12.507 -12.615 1.00 91.06 474 GLY A CA 1
ATOM 3375 C C . GLY A 1 474 ? 14.529 12.731 -13.294 1.00 91.06 474 GLY A C 1
ATOM 3376 O O . GLY A 1 474 ? 14.716 12.321 -14.441 1.00 91.06 474 GLY A O 1
ATOM 3377 N N . SER A 1 475 ? 15.489 13.336 -12.584 1.00 88.31 475 SER A N 1
ATOM 3378 C CA . SER A 1 475 ? 16.858 13.488 -13.109 1.00 88.31 475 SER A CA 1
ATOM 3379 C C . SER A 1 475 ? 17.429 12.123 -13.508 1.00 88.31 475 SER A C 1
ATOM 3381 O O . SER A 1 475 ? 17.958 11.960 -14.605 1.00 88.31 475 SER A O 1
ATOM 3383 N N . ASN A 1 476 ? 17.191 11.087 -12.701 1.00 89.94 476 ASN A N 1
ATOM 3384 C CA . ASN A 1 476 ? 17.387 9.697 -13.113 1.00 89.94 476 ASN A CA 1
ATOM 3385 C C . ASN A 1 476 ? 16.082 8.919 -12.948 1.00 89.94 476 ASN A C 1
ATOM 3387 O O . ASN A 1 476 ? 15.560 8.822 -11.841 1.00 89.94 476 ASN A O 1
ATOM 3391 N N . ALA A 1 477 ? 15.570 8.341 -14.032 1.00 93.75 477 ALA A N 1
ATOM 3392 C CA . ALA A 1 477 ? 14.291 7.644 -14.052 1.00 93.75 477 ALA A CA 1
ATOM 3393 C C . ALA A 1 477 ? 14.458 6.175 -14.446 1.00 93.75 477 ALA A C 1
ATOM 3395 O O . ALA A 1 477 ? 15.060 5.846 -15.472 1.00 93.75 477 ALA A O 1
ATOM 3396 N N . ARG A 1 478 ? 13.876 5.276 -13.651 1.00 94.69 478 ARG A N 1
ATOM 3397 C CA . ARG A 1 478 ? 13.822 3.839 -13.921 1.00 94.69 478 ARG A CA 1
ATOM 3398 C C . ARG A 1 478 ? 12.398 3.321 -13.781 1.00 94.69 478 ARG A C 1
ATOM 3400 O O . ARG A 1 478 ? 11.797 3.446 -12.721 1.00 94.69 478 ARG A O 1
ATOM 3407 N N . SER A 1 479 ? 11.896 2.656 -14.811 1.00 96.81 479 SER A N 1
ATOM 3408 C CA . SER A 1 479 ? 10.586 2.010 -14.805 1.00 96.81 479 SER A CA 1
ATOM 3409 C C . SER A 1 479 ? 10.718 0.554 -15.225 1.00 96.81 479 SER A C 1
ATOM 3411 O O . SER A 1 479 ? 11.444 0.228 -16.171 1.00 96.81 479 SER A O 1
ATOM 3413 N N . ARG A 1 480 ? 10.028 -0.339 -14.510 1.00 96.44 480 ARG A N 1
ATOM 3414 C CA . ARG A 1 480 ? 9.883 -1.740 -14.902 1.00 96.44 480 ARG A CA 1
ATOM 3415 C C . ARG A 1 480 ? 8.430 -2.189 -14.805 1.00 96.44 480 ARG A C 1
ATOM 3417 O O . ARG A 1 480 ? 7.854 -2.147 -13.723 1.00 96.44 480 ARG A O 1
ATOM 3424 N N . GLY A 1 481 ? 7.850 -2.650 -15.910 1.00 97.62 481 GLY A N 1
ATOM 3425 C CA . GLY A 1 481 ? 6.479 -3.168 -15.920 1.00 97.62 481 GLY A CA 1
ATOM 3426 C C . GLY A 1 481 ? 6.376 -4.420 -15.047 1.00 97.62 481 GLY A C 1
ATOM 3427 O O . GLY A 1 481 ? 5.743 -4.408 -13.993 1.00 97.62 481 GLY A O 1
ATOM 3428 N N . VAL A 1 482 ? 7.093 -5.479 -15.433 1.00 97.69 482 VAL A N 1
ATOM 3429 C CA . VAL A 1 482 ? 7.295 -6.699 -14.636 1.00 97.69 482 VAL A CA 1
ATOM 3430 C C . VAL A 1 482 ? 8.790 -6.963 -14.465 1.00 97.69 482 VAL A C 1
ATOM 3432 O O . VAL A 1 482 ? 9.540 -6.996 -15.439 1.00 97.69 482 VAL A O 1
ATOM 3435 N N . SER A 1 483 ? 9.237 -7.186 -13.230 1.00 93.50 483 SER A N 1
ATOM 3436 C CA . SER A 1 483 ? 10.654 -7.397 -12.923 1.00 93.50 483 SER A CA 1
ATOM 3437 C C . SER A 1 483 ? 10.877 -8.552 -11.959 1.00 93.50 483 SER A C 1
ATOM 3439 O O . SER A 1 483 ? 10.228 -8.633 -10.919 1.00 93.50 483 SER A O 1
ATOM 3441 N N . ILE A 1 484 ? 11.884 -9.374 -12.256 1.00 91.38 484 ILE A N 1
ATOM 3442 C CA . ILE A 1 484 ? 12.547 -10.250 -11.286 1.00 91.38 484 ILE A CA 1
ATOM 3443 C C . ILE A 1 484 ? 13.893 -9.607 -10.920 1.00 91.38 484 ILE A C 1
ATOM 3445 O O . ILE A 1 484 ? 14.742 -9.454 -11.797 1.00 91.38 484 ILE A O 1
ATOM 3449 N N . ARG A 1 485 ? 14.091 -9.181 -9.664 1.00 84.69 485 ARG A N 1
ATOM 3450 C CA . ARG A 1 485 ? 15.255 -8.359 -9.274 1.00 84.69 485 ARG A CA 1
ATOM 3451 C C . ARG A 1 485 ? 16.562 -9.146 -9.192 1.00 84.69 485 ARG A C 1
ATOM 3453 O O . ARG A 1 485 ? 17.535 -8.733 -9.820 1.00 84.69 485 ARG A O 1
ATOM 3460 N N . TYR A 1 486 ? 16.581 -10.257 -8.455 1.00 84.25 486 TYR A N 1
ATOM 3461 C CA . TYR A 1 486 ? 17.822 -10.974 -8.119 1.00 84.25 486 TYR A CA 1
ATOM 3462 C C . TYR A 1 486 ? 17.836 -12.465 -8.481 1.00 84.25 486 TYR A C 1
ATOM 3464 O O . TYR A 1 486 ? 18.825 -13.137 -8.194 1.00 84.25 486 TYR A O 1
ATOM 3472 N N . GLY A 1 487 ? 16.766 -13.007 -9.064 1.00 86.38 487 GLY A N 1
ATOM 3473 C CA . GLY A 1 487 ? 16.664 -14.441 -9.343 1.00 86.38 487 GLY A CA 1
ATOM 3474 C C . GLY A 1 487 ? 16.128 -14.784 -10.726 1.00 86.38 487 GLY A C 1
ATOM 3475 O O . GLY A 1 487 ? 16.166 -13.982 -11.665 1.00 86.38 487 GLY A O 1
ATOM 3476 N N . ASP A 1 488 ? 15.640 -16.018 -10.827 1.00 91.50 488 ASP A N 1
ATOM 3477 C CA . ASP A 1 488 ? 15.363 -16.694 -12.088 1.00 91.50 488 ASP A CA 1
ATOM 3478 C C . ASP A 1 488 ? 13.865 -16.939 -12.313 1.00 91.50 488 ASP A C 1
ATOM 3480 O O . ASP A 1 488 ? 13.061 -17.059 -11.381 1.00 91.50 488 ASP A O 1
ATOM 3484 N N . LEU A 1 489 ? 13.493 -17.096 -13.584 1.00 95.81 489 LEU A N 1
ATOM 3485 C CA . LEU A 1 489 ? 12.178 -17.591 -13.981 1.00 95.81 489 LEU A CA 1
ATOM 3486 C C . LEU A 1 489 ? 12.244 -19.104 -14.196 1.00 95.81 489 LEU A C 1
ATOM 3488 O O . LEU A 1 489 ? 12.817 -19.568 -15.180 1.00 95.81 489 LEU A O 1
ATOM 3492 N N . THR A 1 490 ? 11.609 -19.877 -13.320 1.00 96.81 490 THR A N 1
ATOM 3493 C CA . THR A 1 490 ? 11.406 -21.334 -13.469 1.00 96.81 490 THR A CA 1
ATOM 3494 C C . THR A 1 490 ? 9.938 -21.702 -13.699 1.00 96.81 490 THR A C 1
ATOM 3496 O O . THR A 1 490 ? 9.651 -22.742 -14.284 1.00 96.81 490 THR A O 1
ATOM 3499 N N . GLY A 1 491 ? 9.019 -20.826 -13.292 1.00 97.69 491 GLY A N 1
ATOM 3500 C CA . GLY A 1 491 ? 7.581 -20.944 -13.497 1.00 97.69 491 GLY A CA 1
ATOM 3501 C C . GLY A 1 491 ? 7.104 -20.300 -14.798 1.00 97.69 491 GLY A C 1
ATOM 3502 O O . GLY A 1 491 ? 7.726 -20.449 -15.852 1.00 97.69 491 GLY A O 1
ATOM 3503 N N . THR A 1 492 ? 5.980 -19.585 -14.736 1.00 98.25 492 THR A N 1
ATOM 3504 C CA . THR A 1 492 ? 5.360 -18.942 -15.905 1.00 98.25 492 THR A CA 1
ATOM 3505 C C . THR A 1 492 ? 5.104 -17.457 -15.680 1.00 98.25 492 THR A C 1
ATOM 3507 O O . THR A 1 492 ? 4.512 -17.068 -14.677 1.00 98.25 492 THR A O 1
ATOM 3510 N N . ILE A 1 493 ? 5.483 -16.634 -16.656 1.00 98.56 493 ILE A N 1
ATOM 3511 C CA . ILE A 1 493 ? 4.973 -15.268 -16.816 1.00 98.56 493 ILE A CA 1
ATOM 3512 C C . ILE A 1 493 ? 4.170 -15.235 -18.117 1.00 98.56 493 ILE A C 1
ATOM 3514 O O . ILE A 1 493 ? 4.718 -15.483 -19.190 1.00 98.56 493 ILE A O 1
ATOM 3518 N N . GLY A 1 494 ? 2.871 -14.965 -18.021 1.00 98.44 494 GLY A N 1
ATOM 3519 C CA . GLY A 1 494 ? 1.949 -14.837 -19.144 1.00 98.44 494 GLY A CA 1
ATOM 3520 C C . GLY A 1 494 ? 1.388 -13.422 -19.236 1.00 98.44 494 GLY A C 1
ATOM 3521 O O . GLY A 1 494 ? 0.941 -12.869 -18.236 1.00 98.44 494 GLY A O 1
ATOM 3522 N N . ASN A 1 495 ? 1.395 -12.847 -20.435 1.00 98.75 495 ASN A N 1
ATOM 3523 C CA . ASN A 1 495 ? 0.779 -11.558 -20.727 1.00 98.75 495 ASN A CA 1
ATOM 3524 C C . ASN A 1 495 ? -0.221 -11.689 -21.879 1.00 98.75 495 ASN A C 1
ATOM 3526 O O . ASN A 1 495 ? 0.187 -11.883 -23.021 1.00 98.75 495 ASN A O 1
ATOM 3530 N N . ASP A 1 496 ? -1.509 -11.562 -21.585 1.00 98.75 496 ASP A N 1
ATOM 3531 C CA . ASP A 1 496 ? -2.607 -11.403 -22.547 1.00 98.75 496 ASP A CA 1
ATOM 3532 C C . ASP A 1 496 ? -3.132 -9.953 -22.597 1.00 98.75 496 ASP A C 1
ATOM 3534 O O . ASP A 1 496 ? -3.805 -9.586 -23.559 1.00 98.75 496 ASP A O 1
ATOM 3538 N N . GLY A 1 497 ? -2.799 -9.136 -21.592 1.00 98.62 497 GLY A N 1
ATOM 3539 C CA . GLY A 1 497 ? -3.157 -7.721 -21.491 1.00 98.62 497 GLY A CA 1
ATOM 3540 C C . GLY A 1 497 ? -2.035 -6.762 -21.912 1.00 98.62 497 GLY A C 1
ATOM 3541 O O . GLY A 1 497 ? -1.307 -7.006 -22.877 1.00 98.62 497 GLY A O 1
ATOM 3542 N N . THR A 1 498 ? -1.888 -5.655 -21.187 1.00 98.81 498 THR A N 1
ATOM 3543 C CA . THR A 1 498 ? -0.872 -4.622 -21.444 1.00 98.81 498 THR A CA 1
ATOM 3544 C C . THR A 1 498 ? 0.136 -4.561 -20.304 1.00 98.81 498 THR A C 1
ATOM 3546 O O . THR A 1 498 ? -0.245 -4.547 -19.135 1.00 98.81 498 THR A O 1
ATOM 3549 N N . ILE A 1 499 ? 1.419 -4.500 -20.654 1.00 98.88 499 ILE A N 1
ATOM 3550 C CA . ILE A 1 499 ? 2.517 -4.150 -19.753 1.00 98.88 499 ILE A CA 1
ATOM 3551 C C . ILE A 1 499 ? 3.193 -2.906 -20.330 1.00 98.88 499 ILE A C 1
ATOM 3553 O O . ILE A 1 499 ? 3.724 -2.972 -21.438 1.00 98.88 499 ILE A O 1
ATOM 3557 N N . ASP A 1 500 ? 3.184 -1.798 -19.595 1.00 98.69 500 ASP A N 1
ATOM 3558 C CA . ASP A 1 500 ? 3.822 -0.540 -19.983 1.00 98.69 500 ASP A CA 1
ATOM 3559 C C . ASP A 1 500 ? 4.888 -0.120 -18.964 1.00 98.69 500 ASP A C 1
ATOM 3561 O O . ASP A 1 500 ? 4.705 -0.226 -17.749 1.00 98.69 500 ASP A O 1
ATOM 3565 N N . ALA A 1 501 ? 6.022 0.351 -19.469 1.00 98.31 501 ALA A N 1
ATOM 3566 C CA . ALA A 1 501 ? 7.093 0.928 -18.676 1.00 98.31 501 ALA A CA 1
ATOM 3567 C C . ALA A 1 501 ? 7.552 2.225 -19.339 1.00 98.31 501 ALA A C 1
ATOM 3569 O O . ALA A 1 501 ? 8.047 2.203 -20.464 1.00 98.31 501 ALA A O 1
ATOM 3570 N N . THR A 1 502 ? 7.414 3.348 -18.643 1.00 98.69 502 THR A N 1
ATOM 3571 C CA . THR A 1 502 ? 7.776 4.674 -19.141 1.00 98.69 502 THR A CA 1
ATOM 3572 C C . THR A 1 502 ? 8.750 5.366 -18.189 1.00 98.69 502 THR A C 1
ATOM 3574 O O . THR A 1 502 ? 8.439 5.581 -17.020 1.00 98.69 502 THR A O 1
ATOM 3577 N N . SER A 1 503 ? 9.918 5.763 -18.690 1.00 97.88 503 SER A N 1
ATOM 3578 C CA . SER A 1 503 ? 10.925 6.540 -17.958 1.00 97.88 503 SER A CA 1
ATOM 3579 C C . SER A 1 503 ? 11.185 7.867 -18.649 1.00 97.88 503 SER A C 1
ATOM 3581 O O . SER A 1 503 ? 11.426 7.896 -19.856 1.00 97.88 503 SER A O 1
ATOM 3583 N N . ILE A 1 504 ? 11.170 8.960 -17.890 1.00 95.75 504 ILE A N 1
ATOM 3584 C CA . ILE A 1 504 ? 11.345 10.317 -18.408 1.00 95.75 504 ILE A CA 1
ATOM 3585 C C . ILE A 1 504 ? 12.411 11.054 -17.601 1.00 95.75 504 ILE A C 1
ATOM 3587 O O . ILE A 1 504 ? 12.356 11.089 -16.375 1.00 95.75 504 ILE A O 1
ATOM 3591 N N . THR A 1 505 ? 13.367 11.659 -18.299 1.00 91.88 505 THR A N 1
ATOM 3592 C CA . THR A 1 505 ? 14.407 12.518 -17.725 1.00 91.88 505 THR A CA 1
ATOM 3593 C C . THR A 1 505 ? 14.590 13.790 -18.553 1.00 91.88 505 THR A C 1
ATOM 3595 O O . THR A 1 505 ? 14.129 13.888 -19.694 1.00 91.88 505 THR A O 1
ATOM 3598 N N . GLN A 1 506 ? 15.293 14.764 -17.983 1.00 85.00 506 GLN A N 1
ATOM 3599 C CA . GLN A 1 506 ? 15.857 15.890 -18.716 1.00 85.00 506 GLN A CA 1
ATOM 3600 C C . GLN A 1 506 ? 17.329 15.612 -19.042 1.00 85.00 506 GLN A C 1
ATOM 3602 O O . GLN A 1 506 ? 17.653 15.338 -20.195 1.00 85.00 506 GLN A O 1
ATOM 3607 N N . ASP A 1 507 ? 18.215 15.633 -18.045 1.00 79.94 507 ASP A N 1
ATOM 3608 C CA . ASP A 1 507 ? 19.671 15.657 -18.230 1.00 79.94 507 ASP A CA 1
ATOM 3609 C C . ASP A 1 507 ? 20.408 14.364 -17.836 1.00 79.94 507 ASP A C 1
ATOM 3611 O O . ASP A 1 507 ? 21.524 14.143 -18.315 1.00 79.94 507 ASP A O 1
ATOM 3615 N N . GLY A 1 508 ? 19.810 13.512 -16.998 1.00 86.00 508 GLY A N 1
ATOM 3616 C CA . GLY A 1 508 ? 20.437 12.293 -16.489 1.00 86.00 508 GLY A CA 1
ATOM 3617 C C . GLY A 1 508 ? 20.181 11.068 -17.364 1.00 86.00 508 GLY A C 1
ATOM 3618 O O . GLY A 1 508 ? 20.671 10.983 -18.491 1.00 86.00 508 GLY A O 1
ATOM 3619 N N . TYR A 1 509 ? 19.482 10.065 -16.837 1.00 88.62 509 TYR A N 1
ATOM 3620 C CA . TYR A 1 509 ? 19.272 8.797 -17.542 1.00 88.62 509 TYR A CA 1
ATOM 3621 C C . TYR A 1 509 ? 17.847 8.269 -17.380 1.00 88.62 509 TYR A C 1
ATOM 3623 O O . TYR A 1 509 ? 17.322 8.221 -16.268 1.00 88.62 509 TYR A O 1
ATOM 3631 N N . ALA A 1 510 ? 17.238 7.837 -18.485 1.00 94.00 510 ALA A N 1
ATOM 3632 C CA . ALA A 1 510 ? 15.951 7.149 -18.501 1.00 94.00 510 ALA A CA 1
ATOM 3633 C C . ALA A 1 510 ? 16.136 5.677 -18.896 1.00 94.00 510 ALA A C 1
ATOM 3635 O O . ALA A 1 510 ? 16.581 5.375 -20.002 1.00 94.00 510 ALA A O 1
ATOM 3636 N N . ASN A 1 511 ? 15.749 4.760 -18.005 1.00 94.44 511 ASN A N 1
ATOM 3637 C CA . ASN A 1 511 ? 15.791 3.310 -18.212 1.00 94.44 511 ASN A CA 1
ATOM 3638 C C . ASN A 1 511 ? 14.385 2.721 -18.103 1.00 94.44 511 ASN A C 1
ATOM 3640 O O . ASN A 1 511 ? 13.816 2.711 -17.012 1.00 94.44 511 ASN A O 1
ATOM 3644 N N . ALA A 1 512 ? 13.810 2.251 -19.201 1.00 96.31 512 ALA A N 1
ATOM 3645 C CA . ALA A 1 512 ? 12.489 1.636 -19.220 1.00 96.31 512 ALA A CA 1
ATOM 3646 C C . ALA A 1 512 ? 12.597 0.172 -19.637 1.00 96.31 512 ALA A C 1
ATOM 3648 O O . ALA A 1 512 ? 13.219 -0.141 -20.653 1.00 96.31 512 ALA A O 1
ATOM 3649 N N . VAL A 1 513 ? 11.989 -0.735 -18.870 1.00 95.69 513 VAL A N 1
ATOM 3650 C CA . VAL A 1 513 ? 11.928 -2.155 -19.237 1.00 95.69 513 VAL A CA 1
ATOM 3651 C C . VAL A 1 513 ? 10.531 -2.722 -19.055 1.00 95.69 513 VAL A C 1
ATOM 3653 O O . VAL A 1 513 ? 9.996 -2.712 -17.953 1.00 95.69 513 VAL A O 1
ATOM 3656 N N . GLY A 1 514 ? 9.956 -3.277 -20.119 1.00 96.88 514 GLY A N 1
ATOM 3657 C CA . GLY A 1 514 ? 8.636 -3.900 -20.063 1.00 96.88 514 GLY A CA 1
ATOM 3658 C C . GLY A 1 514 ? 8.652 -5.136 -19.163 1.00 96.88 514 GLY A C 1
ATOM 3659 O O . GLY A 1 514 ? 7.997 -5.159 -18.122 1.00 96.88 514 GLY A O 1
ATOM 3660 N N . VAL A 1 515 ? 9.456 -6.142 -19.526 1.00 96.44 515 VAL A N 1
ATOM 3661 C CA . VAL A 1 515 ? 9.683 -7.360 -18.727 1.00 96.44 515 VAL A CA 1
ATOM 3662 C C . VAL A 1 515 ? 11.179 -7.645 -18.586 1.00 96.44 515 VAL A C 1
ATOM 3664 O O . VAL A 1 515 ? 11.872 -7.825 -19.588 1.00 96.44 515 VAL A O 1
ATOM 3667 N N . GLY A 1 516 ? 11.684 -7.716 -17.351 1.00 90.12 516 GLY A N 1
ATOM 3668 C CA . GLY A 1 516 ? 13.115 -7.894 -17.070 1.00 90.12 516 GLY A CA 1
ATOM 3669 C C . GLY A 1 516 ? 13.437 -8.938 -15.997 1.00 90.12 516 GLY A C 1
ATOM 3670 O O . GLY A 1 516 ? 12.685 -9.110 -15.037 1.00 90.12 516 GLY A O 1
ATOM 3671 N N . PHE A 1 517 ? 14.588 -9.603 -16.138 1.00 85.75 517 PHE A N 1
ATOM 3672 C CA . PHE A 1 517 ? 15.110 -10.596 -15.186 1.00 85.75 517 PHE A CA 1
ATOM 3673 C C . PHE A 1 517 ? 16.525 -10.248 -14.732 1.00 85.75 517 PHE A C 1
ATOM 3675 O O . PHE A 1 517 ? 17.354 -9.913 -15.573 1.00 85.75 517 PHE A O 1
ATOM 3682 N N . GLY A 1 518 ? 16.829 -10.393 -13.438 1.00 68.69 518 GLY A N 1
ATOM 3683 C CA . GLY A 1 518 ? 18.153 -10.113 -12.856 1.00 68.69 518 GLY A CA 1
ATOM 3684 C C . GLY A 1 518 ? 18.599 -8.666 -13.050 1.00 68.69 518 GLY A C 1
ATOM 3685 O O . GLY A 1 518 ? 19.775 -8.379 -13.224 1.00 68.69 518 GLY A O 1
ATOM 3686 N N . THR A 1 519 ? 17.648 -7.740 -13.092 1.00 61.41 519 THR A N 1
ATOM 3687 C CA . THR A 1 519 ? 17.918 -6.363 -13.508 1.00 61.41 519 THR A CA 1
ATOM 3688 C C . THR A 1 519 ? 18.513 -5.474 -12.411 1.00 61.41 519 THR A C 1
ATOM 3690 O O . THR A 1 519 ? 18.659 -4.275 -12.649 1.00 61.41 519 THR A O 1
ATOM 3693 N N . GLY A 1 520 ? 18.780 -6.036 -11.221 1.00 53.22 520 GLY A N 1
ATOM 3694 C CA . GLY A 1 520 ? 19.385 -5.360 -10.069 1.00 53.22 520 GLY A CA 1
ATOM 3695 C C . GLY A 1 520 ? 18.636 -4.118 -9.560 1.00 53.22 520 GLY A C 1
ATOM 3696 O O . GLY A 1 520 ? 17.654 -3.660 -10.148 1.00 53.22 520 GLY A O 1
ATOM 3697 N N . GLU A 1 521 ? 19.108 -3.569 -8.437 1.00 48.03 521 GLU A N 1
ATOM 3698 C CA . GLU A 1 521 ? 18.761 -2.209 -7.988 1.00 48.03 521 GLU A CA 1
ATOM 3699 C C . GLU A 1 521 ? 19.856 -1.188 -8.337 1.00 48.03 521 GLU A C 1
ATOM 3701 O O . GLU A 1 521 ? 19.555 -0.004 -8.487 1.00 48.03 521 GLU A O 1
ATOM 3706 N N . ASP A 1 522 ? 21.090 -1.629 -8.588 1.00 38.84 522 ASP A N 1
ATOM 3707 C CA . ASP A 1 522 ? 22.243 -0.736 -8.717 1.00 38.84 522 ASP A CA 1
ATOM 3708 C C . ASP A 1 522 ? 22.547 -0.309 -10.160 1.00 38.84 522 ASP A C 1
ATOM 3710 O O . ASP A 1 522 ? 22.161 -0.948 -11.139 1.00 38.84 522 ASP A O 1
ATOM 3714 N N . TYR A 1 523 ? 23.182 0.858 -10.274 1.00 38.62 523 TYR A N 1
ATOM 3715 C CA . TYR A 1 523 ? 23.512 1.583 -11.505 1.00 38.62 523 T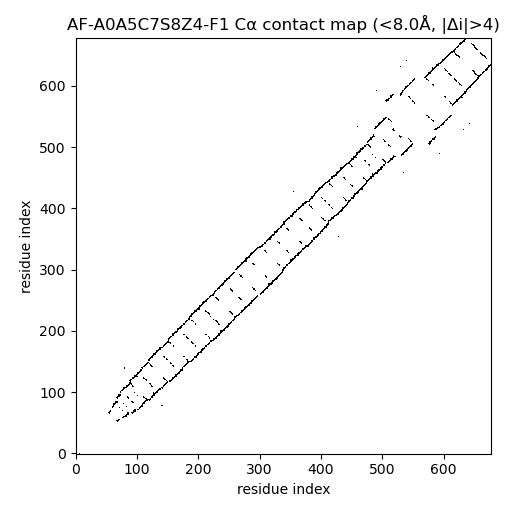YR A CA 1
ATOM 3716 C C . TYR A 1 523 ? 24.879 1.173 -12.088 1.00 38.62 523 TYR A C 1
ATOM 3718 O O . TYR A 1 523 ? 25.510 1.939 -12.808 1.00 38.62 523 TYR A O 1
ATOM 3726 N N . ASP A 1 524 ? 25.355 -0.037 -11.816 1.00 29.52 524 ASP A N 1
ATOM 3727 C CA . ASP A 1 524 ? 26.720 -0.425 -12.172 1.00 29.52 524 ASP A CA 1
ATOM 3728 C C . ASP A 1 524 ? 26.722 -1.453 -13.295 1.00 29.52 524 ASP A C 1
ATOM 3730 O O . ASP A 1 524 ? 26.976 -2.616 -13.029 1.00 29.52 524 ASP A O 1
ATOM 3734 N N . GLY A 1 525 ? 26.404 -1.005 -14.520 1.00 33.81 525 GLY A N 1
ATOM 3735 C CA . GLY A 1 525 ? 26.956 -1.409 -15.836 1.00 33.81 525 GLY A CA 1
ATOM 3736 C C . GLY A 1 525 ? 27.291 -2.873 -16.184 1.00 33.81 525 GLY A C 1
ATOM 3737 O O . GLY A 1 525 ? 27.806 -3.125 -17.270 1.00 33.81 525 GLY A O 1
ATOM 3738 N N . GLU A 1 526 ? 27.010 -3.834 -15.322 1.00 35.19 526 GLU A N 1
ATOM 3739 C CA . GLU A 1 526 ? 27.182 -5.266 -15.477 1.00 35.19 526 GLU A CA 1
ATOM 3740 C C . GLU A 1 526 ? 25.810 -5.875 -15.203 1.00 35.19 526 GLU A C 1
ATOM 3742 O O . GLU A 1 526 ? 25.538 -6.404 -14.126 1.00 35.19 526 GLU A O 1
ATOM 3747 N N . ASP A 1 527 ? 24.901 -5.730 -16.171 1.00 46.34 527 ASP A N 1
ATOM 3748 C CA . ASP A 1 527 ? 23.594 -6.375 -16.115 1.00 46.34 527 ASP A CA 1
ATOM 3749 C C . ASP A 1 527 ? 23.797 -7.899 -16.021 1.00 46.34 527 ASP A C 1
ATOM 3751 O O . ASP A 1 527 ? 23.947 -8.608 -17.022 1.00 46.34 527 ASP A O 1
ATOM 3755 N N . SER A 1 528 ? 23.804 -8.431 -14.799 1.00 53.06 528 SER A N 1
ATOM 3756 C CA . SER A 1 528 ? 23.723 -9.865 -14.538 1.00 53.06 528 SER A CA 1
ATOM 3757 C C . SER A 1 528 ? 22.274 -10.297 -14.708 1.00 53.06 528 SER A C 1
ATOM 3759 O O . SER A 1 528 ? 21.592 -10.649 -13.746 1.00 53.06 528 SER A O 1
ATOM 3761 N N . TYR A 1 529 ? 21.791 -10.247 -15.946 1.00 66.62 529 TYR A N 1
ATOM 3762 C CA . TYR A 1 529 ? 20.432 -10.641 -16.251 1.00 66.62 529 TYR A CA 1
ATOM 3763 C C . TYR A 1 529 ? 20.154 -12.090 -15.799 1.00 66.62 529 TYR A C 1
ATOM 3765 O O . TYR A 1 529 ? 20.978 -12.996 -15.958 1.00 66.62 529 TYR A O 1
ATOM 3773 N N . GLY A 1 530 ? 18.954 -12.307 -15.266 1.00 78.69 530 GLY A N 1
ATOM 3774 C CA . GLY A 1 530 ? 18.506 -13.576 -14.694 1.00 78.69 530 GLY A CA 1
ATOM 3775 C C . GLY A 1 530 ? 18.253 -14.647 -15.754 1.00 78.69 530 GLY A C 1
ATOM 3776 O O . GLY A 1 530 ? 18.050 -14.362 -16.944 1.00 78.69 530 GLY A O 1
ATOM 3777 N N . LYS A 1 531 ? 18.258 -15.909 -15.324 1.00 90.44 531 LYS A N 1
ATOM 3778 C CA . LYS A 1 531 ? 18.049 -17.072 -16.185 1.00 90.44 531 LYS A CA 1
ATOM 3779 C C . LYS A 1 531 ? 16.557 -17.361 -16.358 1.00 90.44 531 LYS A C 1
ATOM 3781 O O . LYS A 1 531 ? 15.776 -17.375 -15.409 1.00 90.44 531 LYS A O 1
ATOM 3786 N N . VAL A 1 532 ? 16.173 -17.703 -17.583 1.00 94.12 532 VAL A N 1
ATOM 3787 C CA . VAL A 1 532 ? 14.867 -18.267 -17.925 1.00 94.12 532 VAL A CA 1
ATOM 3788 C C . VAL A 1 532 ? 15.018 -19.778 -18.106 1.00 94.12 532 VAL A C 1
ATOM 3790 O O . VAL A 1 532 ? 15.665 -20.257 -19.039 1.00 94.12 532 VAL A O 1
ATOM 3793 N N . SER A 1 533 ? 14.423 -20.540 -17.193 1.00 95.69 533 SER A N 1
ATOM 3794 C CA . SER A 1 533 ? 14.247 -22.003 -17.271 1.00 95.69 533 SER A CA 1
ATOM 3795 C C . SER A 1 533 ? 12.773 -22.411 -17.377 1.00 95.69 533 SER A C 1
ATOM 3797 O O . SER A 1 533 ? 12.479 -23.541 -17.740 1.00 95.69 533 SER A O 1
ATOM 3799 N N . GLY A 1 534 ? 11.856 -21.486 -17.090 1.00 96.50 534 GLY A N 1
ATOM 3800 C CA . GLY A 1 534 ? 10.417 -21.640 -17.271 1.00 96.50 534 GLY A CA 1
ATOM 3801 C C . GLY A 1 534 ? 9.913 -21.068 -18.598 1.00 96.50 534 GLY A C 1
ATOM 3802 O O . GLY A 1 534 ? 10.607 -21.094 -19.616 1.00 96.50 534 GLY A O 1
ATOM 3803 N N . THR A 1 535 ? 8.692 -20.528 -18.593 1.00 97.81 535 THR A N 1
ATOM 3804 C CA . THR A 1 535 ? 8.048 -19.955 -19.787 1.00 97.81 535 THR A CA 1
ATOM 3805 C C . THR A 1 535 ? 7.694 -18.485 -19.592 1.00 97.81 535 THR A C 1
ATOM 3807 O O . THR A 1 535 ? 6.936 -18.133 -18.693 1.00 97.81 535 THR A O 1
ATOM 3810 N N . LEU A 1 536 ? 8.182 -17.631 -20.489 1.00 97.50 536 LEU A N 1
ATOM 3811 C CA . LEU A 1 536 ? 7.673 -16.278 -20.697 1.00 97.50 536 LEU A CA 1
ATOM 3812 C C . LEU A 1 536 ? 6.819 -16.268 -21.968 1.00 97.50 536 LEU A C 1
ATOM 3814 O O . LEU A 1 536 ? 7.332 -16.516 -23.061 1.00 97.50 536 LEU A O 1
ATOM 3818 N N . ARG A 1 537 ? 5.530 -15.954 -21.843 1.00 98.19 537 ARG A N 1
ATOM 3819 C CA . ARG A 1 537 ? 4.591 -15.868 -22.965 1.00 98.19 537 ARG A CA 1
ATOM 3820 C C . ARG A 1 537 ? 4.001 -14.467 -23.058 1.00 98.19 537 ARG A C 1
ATOM 3822 O O . ARG A 1 537 ? 3.343 -14.014 -22.129 1.00 98.19 537 ARG A O 1
ATOM 3829 N N . ASN A 1 538 ? 4.153 -13.833 -24.213 1.00 98.50 538 ASN A N 1
ATOM 3830 C CA . ASN A 1 538 ? 3.461 -12.597 -24.558 1.00 98.50 538 ASN A CA 1
ATOM 3831 C C . ASN A 1 538 ? 2.469 -12.842 -25.703 1.00 98.50 538 ASN A C 1
ATOM 3833 O O . ASN A 1 538 ? 2.862 -13.220 -26.805 1.00 98.50 538 ASN A O 1
ATOM 3837 N N . ALA A 1 539 ? 1.185 -12.624 -25.461 1.00 98.44 539 ALA A N 1
ATOM 3838 C CA . ALA A 1 539 ? 0.128 -12.555 -26.472 1.00 98.44 539 ALA A CA 1
ATOM 3839 C C . ALA A 1 539 ? -0.575 -11.188 -26.506 1.00 98.44 539 ALA A C 1
ATOM 3841 O O . ALA A 1 539 ? -1.233 -10.883 -27.499 1.00 98.44 539 ALA A O 1
ATOM 3842 N N . GLY A 1 540 ? -0.399 -10.370 -25.468 1.00 98.44 540 GLY A N 1
ATOM 3843 C CA . GLY A 1 540 ? -0.839 -8.982 -25.413 1.00 98.44 540 GLY A CA 1
ATOM 3844 C C . GLY A 1 540 ? 0.229 -7.994 -25.898 1.00 98.44 540 GLY A C 1
ATOM 3845 O O . GLY A 1 540 ? 0.947 -8.255 -26.869 1.00 98.44 540 GLY A O 1
ATOM 3846 N N . THR A 1 541 ? 0.339 -6.851 -25.223 1.00 98.75 541 THR A N 1
ATOM 3847 C CA . THR A 1 541 ? 1.306 -5.788 -25.543 1.00 98.75 541 THR A CA 1
ATOM 3848 C C . THR A 1 541 ? 2.311 -5.609 -24.412 1.00 98.75 541 THR A C 1
ATOM 3850 O O . THR A 1 541 ? 1.928 -5.570 -23.246 1.00 98.75 541 THR A O 1
ATOM 3853 N N . VAL A 1 542 ? 3.588 -5.479 -24.766 1.00 98.81 542 VAL A N 1
ATOM 3854 C CA . VAL A 1 542 ? 4.667 -5.058 -23.869 1.00 98.81 542 VAL A CA 1
ATOM 3855 C C . VAL A 1 542 ? 5.334 -3.830 -24.476 1.00 98.81 542 VAL A C 1
ATOM 3857 O O . VAL A 1 542 ? 5.859 -3.915 -25.588 1.00 98.81 542 VAL A O 1
ATOM 3860 N N . THR A 1 543 ? 5.337 -2.719 -23.750 1.00 98.56 543 THR A N 1
ATOM 3861 C CA . THR A 1 543 ? 5.926 -1.450 -24.183 1.00 98.56 543 THR A CA 1
ATOM 3862 C C . THR A 1 543 ? 6.960 -0.978 -23.168 1.00 98.56 543 THR A C 1
ATOM 3864 O O . THR A 1 543 ? 6.743 -1.039 -21.959 1.00 98.56 543 THR A O 1
ATOM 3867 N N . ALA A 1 544 ? 8.098 -0.510 -23.673 1.00 98.12 544 ALA A N 1
ATOM 3868 C CA . ALA A 1 544 ? 9.117 0.184 -22.905 1.00 98.12 544 ALA A CA 1
ATOM 3869 C C . ALA A 1 544 ? 9.470 1.500 -23.602 1.00 98.12 544 ALA A C 1
ATOM 3871 O O . ALA A 1 544 ? 9.908 1.486 -24.751 1.00 98.12 544 ALA A O 1
ATOM 3872 N N . THR A 1 545 ? 9.313 2.618 -22.901 1.00 98.56 545 THR A N 1
ATOM 3873 C CA . THR A 1 545 ? 9.499 3.969 -23.435 1.00 98.56 545 THR A CA 1
ATOM 3874 C C . THR A 1 545 ? 10.463 4.752 -22.548 1.00 98.56 545 THR A C 1
ATOM 3876 O O . THR A 1 545 ? 10.148 5.068 -21.405 1.00 98.56 545 THR A O 1
ATOM 3879 N N . ALA A 1 546 ? 11.639 5.095 -23.063 1.00 97.38 546 ALA A N 1
ATOM 3880 C CA . ALA A 1 546 ? 12.627 5.930 -22.388 1.00 97.38 546 ALA A CA 1
ATOM 3881 C C . ALA A 1 546 ? 12.785 7.263 -23.127 1.00 97.38 546 ALA A C 1
ATOM 3883 O O . ALA A 1 546 ? 13.175 7.296 -24.295 1.00 97.38 546 ALA A O 1
ATOM 3884 N N . LEU A 1 547 ? 12.499 8.370 -22.443 1.00 96.62 547 LEU A N 1
ATOM 3885 C CA . LEU A 1 547 ? 12.520 9.717 -23.008 1.00 96.62 547 LEU A CA 1
ATOM 3886 C C . LEU A 1 547 ? 13.487 10.604 -22.224 1.00 96.62 547 LEU A C 1
ATOM 3888 O O . LEU A 1 547 ? 13.373 10.723 -21.008 1.00 96.62 547 LEU A O 1
ATOM 3892 N N . ALA A 1 548 ? 14.386 11.277 -22.930 1.00 93.06 548 ALA A N 1
ATOM 3893 C CA . ALA A 1 548 ? 15.177 12.378 -22.412 1.00 93.06 548 ALA A CA 1
ATOM 3894 C C . ALA A 1 548 ? 14.854 13.636 -23.218 1.00 93.06 548 ALA A C 1
ATOM 3896 O O . ALA A 1 548 ? 15.003 13.648 -24.443 1.00 93.06 548 ALA A O 1
ATOM 3897 N N . GLN A 1 549 ? 14.376 14.680 -22.545 1.00 87.94 549 GLN A N 1
ATOM 3898 C CA . GLN A 1 549 ? 13.970 15.928 -23.189 1.00 87.94 549 GLN A CA 1
ATOM 3899 C C . GLN A 1 549 ? 14.722 17.104 -22.584 1.00 87.94 549 GLN A C 1
ATOM 3901 O O . GLN A 1 549 ? 14.316 17.671 -21.575 1.00 87.94 549 GLN A O 1
ATOM 3906 N N . GLY A 1 550 ? 15.791 17.511 -23.255 1.00 78.75 550 GLY A N 1
ATOM 3907 C CA . GLY A 1 550 ? 16.400 18.805 -23.029 1.00 78.75 550 GLY A CA 1
ATOM 3908 C C . GLY A 1 550 ? 15.616 19.854 -23.806 1.00 78.75 550 GLY A C 1
ATOM 3909 O O . GLY A 1 550 ? 15.754 19.957 -25.023 1.00 78.75 550 GLY A O 1
ATOM 3910 N N . ARG A 1 551 ? 14.822 20.678 -23.132 1.00 71.12 551 ARG A N 1
ATOM 3911 C CA . ARG A 1 551 ? 14.312 21.920 -23.719 1.00 71.12 551 ARG A CA 1
ATOM 3912 C C . ARG A 1 551 ? 14.638 23.078 -22.807 1.00 71.12 551 ARG A C 1
ATOM 3914 O O . ARG A 1 551 ? 14.678 22.907 -21.590 1.00 71.12 551 ARG A O 1
ATOM 3921 N N . ASP A 1 552 ? 14.870 24.229 -23.414 1.00 62.38 552 ASP A N 1
ATOM 3922 C CA . ASP A 1 552 ? 14.834 25.477 -22.680 1.00 62.38 552 ASP A CA 1
ATOM 3923 C C . ASP A 1 552 ? 13.376 25.705 -22.275 1.00 62.38 552 ASP A C 1
ATOM 3925 O O . ASP A 1 552 ? 12.509 25.935 -23.119 1.00 62.38 552 ASP A O 1
ATOM 3929 N N . TYR A 1 553 ? 13.067 25.480 -21.003 1.00 47.00 553 TYR A N 1
ATOM 3930 C CA . TYR A 1 553 ? 11.784 25.864 -20.439 1.00 47.00 553 TYR A CA 1
ATOM 3931 C C . TYR A 1 553 ? 12.045 27.070 -19.549 1.00 47.00 553 TYR A C 1
ATOM 3933 O O . TYR A 1 553 ? 12.661 26.947 -18.489 1.00 47.00 553 TYR A O 1
ATOM 3941 N N . GLU A 1 554 ? 11.517 28.224 -19.965 1.00 39.53 554 GLU A N 1
ATOM 3942 C CA . GLU A 1 554 ? 11.015 29.230 -19.035 1.00 39.53 554 GLU A CA 1
ATOM 3943 C C . GLU A 1 554 ? 10.118 28.510 -18.019 1.00 39.53 554 GLU A C 1
ATOM 3945 O O . GLU A 1 554 ? 8.955 28.195 -18.284 1.00 39.53 554 GLU A O 1
ATOM 3950 N N . ALA A 1 555 ? 10.667 28.158 -16.860 1.00 33.88 555 ALA A N 1
ATOM 3951 C CA . ALA A 1 555 ? 9.863 27.632 -15.778 1.00 33.88 555 ALA A CA 1
ATOM 3952 C C . ALA A 1 555 ? 9.007 28.778 -15.240 1.00 33.88 555 ALA A C 1
ATOM 3954 O O . ALA A 1 555 ? 9.511 29.749 -14.671 1.00 33.88 555 ALA A O 1
ATOM 3955 N N . GLY A 1 556 ? 7.694 28.636 -15.416 1.00 30.38 556 GLY A N 1
ATOM 3956 C CA . GLY A 1 556 ? 6.714 29.372 -14.649 1.00 30.38 556 GLY A CA 1
ATOM 3957 C C . GLY A 1 556 ? 7.037 29.283 -13.160 1.00 30.38 556 GLY A C 1
ATOM 3958 O O . GLY A 1 556 ? 6.835 28.251 -12.528 1.00 30.38 556 GLY A O 1
ATOM 3959 N N . TYR A 1 557 ? 7.469 30.408 -12.604 1.00 31.03 557 TYR A N 1
ATOM 3960 C CA . TYR A 1 557 ? 6.999 30.835 -11.300 1.00 31.03 557 TYR A CA 1
ATOM 3961 C C . TYR A 1 557 ? 5.721 31.644 -11.523 1.00 31.03 557 TYR A C 1
ATOM 3963 O O . TYR A 1 557 ? 5.600 32.412 -12.477 1.00 31.03 557 TYR A O 1
ATOM 3971 N N . SER A 1 558 ? 4.735 31.406 -10.664 1.00 26.73 558 SER A N 1
ATOM 3972 C CA . SER A 1 558 ? 3.402 31.998 -10.697 1.00 26.73 558 SER A CA 1
ATOM 3973 C C . SER A 1 558 ? 3.398 33.500 -10.992 1.00 26.73 558 SER A C 1
ATOM 3975 O O . SER A 1 558 ? 4.122 34.267 -10.356 1.00 26.73 558 SER A O 1
ATOM 3977 N N . LEU A 1 559 ? 2.475 33.903 -11.873 1.00 30.11 559 LEU A N 1
ATOM 3978 C CA . LEU A 1 559 ? 1.958 35.261 -11.998 1.00 30.11 559 LEU A CA 1
ATOM 3979 C C . LEU A 1 559 ? 1.799 35.924 -10.623 1.00 30.11 559 LEU A C 1
ATOM 3981 O O . LEU A 1 559 ? 0.901 35.560 -9.869 1.00 30.11 559 LEU A O 1
ATOM 3985 N N . LEU A 1 560 ? 2.588 36.960 -10.364 1.00 32.84 560 LEU A N 1
ATOM 3986 C CA . LEU A 1 560 ? 2.101 38.252 -9.888 1.00 32.84 560 LEU A CA 1
ATOM 3987 C C . LEU A 1 560 ? 3.210 39.282 -10.129 1.00 32.84 560 LEU A C 1
ATOM 3989 O O . LEU A 1 560 ? 4.242 39.271 -9.470 1.00 32.84 560 LEU A O 1
ATOM 3993 N N . ALA A 1 561 ? 2.916 40.179 -11.072 1.00 37.91 561 ALA A N 1
ATOM 3994 C CA . ALA A 1 561 ? 3.732 41.283 -11.570 1.00 37.91 561 ALA A CA 1
ATOM 3995 C C . ALA A 1 561 ? 4.896 40.885 -12.490 1.00 37.91 561 ALA A C 1
ATOM 3997 O O . ALA A 1 561 ? 5.985 40.594 -12.020 1.00 37.91 561 ALA A O 1
ATOM 3998 N N . MET A 1 562 ? 4.670 40.987 -13.804 1.00 30.58 562 MET A N 1
ATOM 3999 C CA . MET A 1 562 ? 5.504 41.798 -14.704 1.00 30.58 562 MET A CA 1
ATOM 4000 C C . MET A 1 562 ? 4.823 41.909 -16.081 1.00 30.58 562 MET A C 1
ATOM 4002 O O . MET A 1 562 ? 4.561 40.915 -16.746 1.00 30.58 562 MET A O 1
ATOM 4006 N N . GLU A 1 563 ? 4.481 43.141 -16.471 1.00 36.69 563 GLU A N 1
ATOM 4007 C CA . GLU A 1 563 ? 3.972 43.536 -17.797 1.00 36.69 563 GLU A CA 1
ATOM 4008 C C . GLU A 1 563 ? 5.111 43.631 -18.836 1.00 36.69 563 GLU A C 1
ATOM 4010 O O . GLU A 1 563 ? 5.213 44.609 -19.573 1.00 36.69 563 GLU A O 1
ATOM 4015 N N . GLU A 1 564 ? 5.994 42.641 -18.909 1.00 39.94 564 GLU A N 1
ATOM 4016 C CA . GLU A 1 564 ? 7.045 42.613 -19.929 1.00 39.94 564 GLU A CA 1
ATOM 4017 C C . GLU A 1 564 ? 7.278 41.160 -20.339 1.00 39.94 564 GLU A C 1
ATOM 4019 O O . GLU A 1 564 ? 7.558 40.319 -19.486 1.00 39.94 564 GLU A O 1
ATOM 4024 N N . GLU A 1 565 ? 7.097 40.851 -21.628 1.00 42.38 565 GLU A N 1
ATOM 4025 C CA . GLU A 1 565 ? 7.558 39.571 -22.171 1.00 42.38 565 GLU A CA 1
ATOM 4026 C C . GLU A 1 565 ? 9.054 39.436 -21.853 1.00 42.38 565 GLU A C 1
ATOM 4028 O O . GLU A 1 565 ? 9.800 40.391 -22.110 1.00 42.38 565 GLU A O 1
ATOM 4033 N N . PRO A 1 566 ? 9.516 38.312 -21.275 1.00 43.41 566 PRO A N 1
ATOM 4034 C CA . PRO A 1 566 ? 10.938 38.108 -21.061 1.00 43.41 566 PRO A CA 1
ATOM 4035 C C . PRO A 1 566 ? 11.634 38.205 -22.417 1.00 43.41 566 PRO A C 1
ATOM 4037 O O . PRO A 1 566 ? 11.279 37.503 -23.362 1.00 43.41 566 PRO A O 1
ATOM 4040 N N . ALA A 1 567 ? 12.598 39.119 -22.544 1.00 47.16 567 ALA A N 1
ATOM 4041 C CA . ALA A 1 567 ? 13.451 39.136 -23.721 1.00 47.16 567 ALA A CA 1
ATOM 4042 C C . ALA A 1 567 ? 14.100 37.745 -23.855 1.00 47.16 567 ALA A C 1
ATOM 4044 O O . ALA A 1 567 ? 14.567 37.221 -22.835 1.00 47.16 567 ALA A O 1
ATOM 4045 N N . PRO A 1 568 ? 14.132 37.139 -25.057 1.00 52.69 568 PRO A N 1
ATOM 4046 C CA . PRO A 1 568 ? 14.782 35.849 -25.257 1.00 52.69 568 PRO A CA 1
ATOM 4047 C C . PRO A 1 568 ? 16.194 35.900 -24.672 1.00 52.69 568 PRO A C 1
ATOM 4049 O O . PRO A 1 568 ? 16.940 36.863 -24.866 1.00 52.69 568 PRO A O 1
ATOM 4052 N N . SER A 1 569 ? 16.541 34.892 -23.872 1.00 56.81 569 SER A N 1
ATOM 4053 C CA . SER A 1 569 ? 17.820 34.865 -23.172 1.00 56.81 569 SER A CA 1
ATOM 4054 C C . SER A 1 569 ? 18.964 34.989 -24.171 1.00 56.81 569 SER A C 1
ATOM 4056 O O . SER A 1 569 ? 19.014 34.281 -25.177 1.00 56.81 569 SER A O 1
ATOM 4058 N N . THR A 1 570 ? 19.916 35.870 -23.875 1.00 67.94 570 THR A N 1
ATOM 4059 C CA . THR A 1 570 ? 21.066 36.103 -24.752 1.00 67.94 570 THR A CA 1
ATOM 4060 C C . THR A 1 570 ? 21.917 34.845 -24.926 1.00 67.94 570 THR A C 1
ATOM 4062 O O . THR A 1 570 ? 22.551 34.689 -25.960 1.00 67.94 570 THR A O 1
ATOM 4065 N N . ARG A 1 571 ? 21.926 33.900 -23.969 1.00 75.25 571 ARG A N 1
ATOM 4066 C CA . ARG A 1 571 ? 22.660 32.627 -24.090 1.00 75.25 571 ARG A CA 1
ATOM 4067 C C . ARG A 1 571 ? 21.938 31.457 -23.423 1.00 75.25 571 ARG A C 1
ATOM 4069 O O . ARG A 1 571 ? 21.502 31.602 -22.285 1.00 75.25 571 ARG A O 1
ATOM 4076 N N . VAL A 1 572 ? 21.911 30.297 -24.083 1.00 80.69 572 VAL A N 1
ATOM 4077 C CA . VAL A 1 572 ? 21.212 29.071 -23.655 1.00 80.69 572 VAL A CA 1
ATOM 4078 C C . VAL A 1 572 ? 22.093 27.842 -23.855 1.00 80.69 572 VAL A C 1
ATOM 4080 O O . VAL A 1 572 ? 22.740 27.685 -24.891 1.00 80.69 572 VAL A O 1
ATOM 4083 N N . ALA A 1 573 ? 22.084 26.926 -22.885 1.00 82.56 573 ALA A N 1
ATOM 4084 C CA . ALA A 1 573 ? 22.700 25.610 -23.016 1.00 82.56 573 ALA A CA 1
ATOM 4085 C C . ALA A 1 573 ? 21.772 24.525 -22.460 1.00 82.56 573 ALA A C 1
ATOM 4087 O O . ALA A 1 573 ? 21.489 24.495 -21.266 1.00 82.56 573 ALA A O 1
ATOM 4088 N N . VAL A 1 574 ? 21.346 23.608 -23.324 1.00 85.06 574 VAL A N 1
ATOM 4089 C CA . VAL A 1 574 ? 20.384 22.549 -23.015 1.00 85.06 574 VAL A CA 1
ATOM 4090 C C . VAL A 1 574 ? 21.021 21.186 -23.254 1.00 85.06 574 VAL A C 1
ATOM 4092 O O . VAL A 1 574 ? 21.761 20.983 -24.223 1.00 85.06 574 VAL A O 1
ATOM 4095 N N . ARG A 1 575 ? 20.734 20.232 -22.364 1.00 86.38 575 ARG A N 1
ATOM 4096 C CA . ARG A 1 575 ? 21.200 18.848 -22.475 1.00 86.38 575 ARG A CA 1
ATOM 4097 C C . ARG A 1 575 ? 20.044 17.870 -22.335 1.00 86.38 575 ARG A C 1
ATOM 4099 O O . ARG A 1 575 ? 19.173 18.080 -21.499 1.00 86.38 575 ARG A O 1
ATOM 4106 N N . ALA A 1 576 ? 20.076 16.822 -23.149 1.00 88.62 576 ALA A N 1
ATOM 4107 C CA . ALA A 1 576 ? 19.209 15.662 -23.054 1.00 88.62 576 ALA A CA 1
ATOM 4108 C C . ALA A 1 576 ? 20.047 14.436 -22.688 1.00 88.62 576 ALA A C 1
ATOM 4110 O O . ALA A 1 576 ? 21.021 14.114 -23.375 1.00 88.62 576 ALA A O 1
ATOM 4111 N N . GLY A 1 577 ? 19.674 13.795 -21.587 1.00 87.56 577 GLY A N 1
ATOM 4112 C CA . GLY A 1 577 ? 20.329 12.623 -21.023 1.00 87.56 577 GLY A CA 1
ATOM 4113 C C . GLY A 1 577 ? 20.259 11.352 -21.878 1.00 87.56 577 GLY A C 1
ATOM 4114 O O . GLY A 1 577 ? 19.660 11.332 -22.955 1.00 87.56 577 GLY A O 1
ATOM 4115 N N . GLY A 1 578 ? 20.871 10.283 -21.362 1.00 91.31 578 GLY A N 1
ATOM 4116 C CA . GLY A 1 578 ? 20.873 8.949 -21.969 1.00 91.31 578 GLY A CA 1
ATOM 4117 C C . GLY A 1 578 ? 19.521 8.248 -21.865 1.00 91.31 578 GLY A C 1
ATOM 4118 O O . GLY A 1 578 ? 18.843 8.348 -20.845 1.00 91.31 578 GLY A O 1
ATOM 4119 N N . THR A 1 579 ? 19.144 7.490 -22.893 1.00 94.38 579 THR A N 1
ATOM 4120 C CA . THR A 1 579 ? 17.896 6.710 -22.903 1.00 94.38 579 THR A CA 1
ATOM 4121 C C . THR A 1 579 ? 18.126 5.248 -23.242 1.00 94.38 579 THR A C 1
ATOM 4123 O O . THR A 1 579 ? 18.898 4.919 -24.143 1.00 94.38 579 THR A O 1
ATOM 4126 N N . TYR A 1 580 ? 17.442 4.371 -22.510 1.00 93.94 580 TYR A N 1
ATOM 4127 C CA . TYR A 1 580 ? 17.536 2.927 -22.656 1.00 93.94 580 TYR A CA 1
ATOM 4128 C C . TYR A 1 580 ? 16.170 2.272 -22.488 1.00 93.94 580 TYR A C 1
ATOM 4130 O O . TYR A 1 580 ? 15.563 2.364 -21.420 1.00 93.94 580 TYR A O 1
ATOM 4138 N N . ALA A 1 581 ? 15.695 1.605 -23.533 1.00 95.19 581 ALA A N 1
ATOM 4139 C CA . ALA A 1 581 ? 14.412 0.920 -23.544 1.00 95.19 581 ALA A CA 1
ATOM 4140 C C . ALA A 1 581 ? 14.587 -0.557 -23.913 1.00 95.19 581 ALA A C 1
ATOM 4142 O O . ALA A 1 581 ? 15.093 -0.865 -24.992 1.00 95.19 581 ALA A O 1
ATOM 4143 N N . ILE A 1 582 ? 14.119 -1.476 -23.060 1.00 94.56 582 ILE A N 1
ATOM 4144 C CA . ILE A 1 582 ? 14.006 -2.899 -23.414 1.00 94.56 582 ILE A CA 1
ATOM 4145 C C . ILE A 1 582 ? 12.560 -3.370 -23.295 1.00 94.56 582 ILE A C 1
ATOM 4147 O O . ILE A 1 582 ? 11.984 -3.337 -22.213 1.00 94.56 582 ILE A O 1
ATOM 4151 N N . GLY A 1 583 ? 11.990 -3.926 -24.361 1.00 94.94 583 GLY A N 1
ATOM 4152 C CA . GLY A 1 583 ? 10.691 -4.595 -24.274 1.00 94.94 583 GLY A CA 1
ATOM 4153 C C . GLY A 1 583 ? 10.753 -5.824 -23.357 1.00 94.94 583 GLY A C 1
ATOM 4154 O O . GLY A 1 583 ? 10.105 -5.869 -22.314 1.00 94.94 583 GLY A O 1
ATOM 4155 N N . VAL A 1 584 ? 11.577 -6.811 -23.724 1.00 94.56 584 VAL A N 1
ATOM 4156 C CA . VAL A 1 584 ? 11.850 -8.030 -22.942 1.00 94.56 584 VAL A CA 1
ATOM 4157 C C . VAL A 1 584 ? 13.359 -8.269 -22.834 1.00 94.56 584 VAL A C 1
ATOM 4159 O O . VAL A 1 584 ? 14.007 -8.492 -23.855 1.00 94.56 584 VAL A O 1
ATOM 4162 N N . GLY A 1 585 ? 13.920 -8.267 -21.621 1.00 90.38 585 GLY A N 1
ATOM 4163 C CA . GLY A 1 585 ? 15.365 -8.421 -21.377 1.00 90.38 585 GLY A CA 1
ATOM 4164 C C . GLY A 1 585 ? 15.704 -9.571 -20.427 1.00 90.38 585 GLY A C 1
ATOM 4165 O O . GLY A 1 585 ? 15.175 -9.630 -19.319 1.00 90.38 585 GLY A O 1
ATOM 4166 N N . THR A 1 586 ? 16.583 -10.487 -20.851 1.00 88.31 586 THR A N 1
ATOM 4167 C CA . THR A 1 586 ? 16.954 -11.713 -20.111 1.00 88.31 586 THR A CA 1
ATOM 4168 C C . THR A 1 586 ? 18.460 -12.001 -20.195 1.00 88.31 586 THR A C 1
ATOM 4170 O O . THR A 1 586 ? 19.144 -11.465 -21.063 1.00 88.31 586 THR A O 1
ATOM 4173 N N . GLY A 1 587 ? 18.990 -12.880 -19.338 1.00 85.12 587 GLY A N 1
ATOM 4174 C CA . GLY A 1 587 ? 20.419 -13.217 -19.349 1.00 85.12 587 GLY A CA 1
ATOM 4175 C C . GLY A 1 587 ? 20.693 -14.472 -20.124 1.00 85.12 587 GLY A C 1
ATOM 4176 O O . GLY A 1 587 ? 21.340 -14.442 -21.163 1.00 85.12 587 GLY A O 1
ATOM 4177 N N . LEU A 1 588 ? 20.145 -15.575 -19.640 1.00 88.50 588 LEU A N 1
ATOM 4178 C CA . LEU A 1 588 ? 20.252 -16.867 -20.294 1.00 88.50 588 LEU A CA 1
ATOM 4179 C C . LEU A 1 588 ? 18.861 -17.452 -20.477 1.00 88.50 588 LEU A C 1
ATOM 4181 O O . LEU A 1 588 ? 18.171 -17.718 -19.495 1.00 88.50 588 LEU A O 1
ATOM 4185 N N . VAL A 1 589 ? 18.476 -17.748 -21.713 1.00 92.50 589 VAL A N 1
ATOM 4186 C CA . VAL A 1 589 ? 17.380 -18.685 -21.973 1.00 92.50 589 VAL A CA 1
ATOM 4187 C C . VAL A 1 589 ? 17.976 -20.084 -21.983 1.00 92.50 589 VAL A C 1
ATOM 4189 O O . VAL A 1 589 ? 18.618 -20.479 -22.950 1.00 92.50 589 VAL A O 1
ATOM 4192 N N . SER A 1 590 ? 17.805 -20.825 -20.895 1.00 93.81 590 SER A N 1
ATOM 4193 C CA . SER A 1 590 ? 18.385 -22.166 -20.755 1.00 93.81 590 SER A CA 1
ATOM 4194 C C . SER A 1 590 ? 17.683 -23.205 -21.621 1.00 93.81 590 SER A C 1
ATOM 4196 O O . SER A 1 590 ? 16.601 -22.938 -22.127 1.00 93.81 590 SER A O 1
ATOM 4198 N N . SER A 1 591 ? 18.242 -24.411 -21.738 1.00 95.00 591 SER A N 1
ATOM 4199 C CA . SER A 1 591 ? 17.680 -25.505 -22.550 1.00 95.00 591 SER A CA 1
ATOM 4200 C C . SER A 1 591 ? 16.218 -25.866 -22.238 1.00 95.00 591 SER A C 1
ATOM 4202 O O . SER A 1 591 ? 15.506 -26.354 -23.116 1.00 95.00 591 SER A O 1
ATOM 4204 N N . GLU A 1 592 ? 15.756 -25.613 -21.011 1.00 94.81 592 GLU A N 1
ATOM 4205 C CA . GLU A 1 592 ? 14.360 -25.799 -20.582 1.00 94.81 592 GLU A CA 1
ATOM 4206 C C . GLU A 1 592 ? 13.507 -24.533 -20.779 1.00 94.81 592 GLU A C 1
ATOM 4208 O O . GLU A 1 592 ? 12.285 -24.610 -20.915 1.00 94.81 592 GLU A O 1
ATOM 4213 N N . GLY A 1 593 ? 14.165 -23.376 -20.858 1.00 96.06 593 GLY A N 1
ATOM 4214 C CA . GLY A 1 593 ? 13.565 -22.056 -20.954 1.00 96.06 593 GLY A CA 1
ATOM 4215 C C . GLY A 1 593 ? 12.920 -21.754 -22.301 1.00 96.06 593 GLY A C 1
ATOM 4216 O O . GLY A 1 593 ? 13.391 -22.162 -23.373 1.00 96.06 593 GLY A O 1
ATOM 4217 N N . ARG A 1 594 ? 11.827 -20.987 -22.246 1.00 96.56 594 ARG A N 1
ATOM 4218 C CA . ARG A 1 594 ? 11.053 -20.585 -23.422 1.00 96.56 594 ARG A CA 1
ATOM 4219 C C . ARG A 1 594 ? 10.635 -19.124 -23.357 1.00 96.56 594 ARG A C 1
ATOM 4221 O O . ARG A 1 594 ? 10.069 -18.686 -22.360 1.00 96.56 594 ARG A O 1
ATOM 4228 N N . ILE A 1 595 ? 10.841 -18.407 -24.458 1.00 96.56 595 ILE A N 1
ATOM 4229 C CA . ILE A 1 595 ? 10.234 -17.097 -24.718 1.00 96.56 595 ILE A CA 1
ATOM 4230 C C . ILE A 1 595 ? 9.322 -17.237 -25.938 1.00 96.56 595 ILE A C 1
ATOM 4232 O O . ILE A 1 595 ? 9.775 -17.610 -27.023 1.00 96.56 595 ILE A O 1
ATOM 4236 N N . GLU A 1 596 ? 8.035 -16.955 -25.768 1.00 97.69 596 GLU A N 1
ATOM 4237 C CA . GLU A 1 596 ? 7.006 -17.110 -26.797 1.00 97.69 596 GLU A CA 1
ATOM 4238 C C . GLU A 1 596 ? 6.261 -15.784 -26.992 1.00 97.69 596 GLU A C 1
ATOM 4240 O O . GLU A 1 596 ? 5.398 -15.418 -26.198 1.00 97.69 596 GLU A O 1
ATOM 4245 N N . ASN A 1 597 ? 6.591 -15.058 -28.062 1.00 97.94 597 ASN A N 1
ATOM 4246 C CA . ASN A 1 597 ? 5.898 -13.834 -28.450 1.00 97.94 597 ASN A CA 1
ATOM 4247 C C . ASN A 1 597 ? 4.919 -14.101 -29.599 1.00 97.94 597 ASN A C 1
ATOM 4249 O O . ASN A 1 597 ? 5.316 -14.458 -30.706 1.00 97.94 597 ASN A O 1
ATOM 4253 N N . SER A 1 598 ? 3.638 -13.892 -29.344 1.00 98.31 598 SER A N 1
ATOM 4254 C CA . SER A 1 598 ? 2.546 -13.905 -30.323 1.00 98.31 598 SER A CA 1
ATOM 4255 C C . SER A 1 598 ? 1.810 -12.565 -30.407 1.00 98.31 598 SER A C 1
ATOM 4257 O O . SER A 1 598 ? 1.066 -12.355 -31.361 1.00 98.31 598 SER A O 1
ATOM 4259 N N . GLY A 1 599 ? 2.059 -11.668 -29.448 1.00 98.19 599 GLY A N 1
ATOM 4260 C CA . GLY A 1 599 ? 1.516 -10.316 -29.393 1.00 98.19 599 GLY A CA 1
ATOM 4261 C C . GLY A 1 599 ? 2.490 -9.263 -29.921 1.00 98.19 599 GLY A C 1
ATOM 4262 O O . GLY A 1 599 ? 3.166 -9.464 -30.933 1.00 98.19 599 GLY A O 1
ATOM 4263 N N . THR A 1 600 ? 2.567 -8.131 -29.228 1.00 98.56 600 THR A N 1
ATOM 4264 C CA . THR A 1 600 ? 3.370 -6.967 -29.619 1.00 98.56 600 THR A CA 1
ATOM 4265 C C . THR A 1 600 ? 4.401 -6.639 -28.549 1.00 98.56 600 THR A C 1
ATOM 4267 O O . THR A 1 600 ? 4.076 -6.606 -27.364 1.00 98.56 600 THR A O 1
ATOM 4270 N N . VAL A 1 601 ? 5.639 -6.390 -28.975 1.00 98.62 601 VAL A N 1
ATOM 4271 C CA . VAL A 1 601 ? 6.720 -5.871 -28.129 1.00 98.62 601 VAL A CA 1
ATOM 4272 C C . VAL A 1 601 ? 7.263 -4.594 -28.765 1.00 98.62 601 VAL A C 1
ATOM 4274 O O . VAL A 1 601 ? 7.678 -4.620 -29.925 1.00 98.62 601 VAL A O 1
ATOM 4277 N N . VAL A 1 602 ? 7.260 -3.490 -28.020 1.00 98.25 602 VAL A N 1
ATOM 4278 C CA . VAL A 1 602 ? 7.739 -2.174 -28.463 1.00 98.25 602 VAL A CA 1
ATOM 4279 C C . VAL A 1 602 ? 8.789 -1.656 -27.488 1.00 98.25 602 VAL A C 1
ATOM 4281 O O . VAL A 1 602 ? 8.568 -1.647 -26.280 1.00 98.25 602 VAL A O 1
ATOM 4284 N N . ALA A 1 603 ? 9.923 -1.211 -28.022 1.00 97.38 603 ALA A N 1
ATOM 4285 C CA . ALA A 1 603 ? 10.947 -0.489 -27.280 1.00 97.38 603 ALA A CA 1
ATOM 4286 C C . ALA A 1 603 ? 11.257 0.842 -27.976 1.00 97.38 603 ALA A C 1
ATOM 4288 O O . ALA A 1 603 ? 11.668 0.858 -29.138 1.00 97.38 603 ALA A O 1
ATOM 4289 N N . GLU A 1 604 ? 11.075 1.954 -27.275 1.00 98.19 604 GLU A N 1
ATOM 4290 C CA . GLU A 1 604 ? 11.305 3.302 -27.790 1.00 98.19 604 GLU A CA 1
ATOM 4291 C C . GLU A 1 604 ? 12.263 4.062 -26.877 1.00 98.19 604 GLU A C 1
ATOM 4293 O O . GLU A 1 604 ? 11.959 4.314 -25.716 1.00 98.19 604 GLU A O 1
ATOM 4298 N N . ALA A 1 605 ? 13.419 4.450 -27.410 1.00 96.56 605 ALA A N 1
ATOM 4299 C CA . ALA A 1 605 ? 14.391 5.300 -26.735 1.00 96.56 605 ALA A CA 1
ATOM 4300 C C . ALA A 1 605 ? 14.560 6.605 -27.521 1.00 96.56 605 ALA A C 1
ATOM 4302 O O . ALA A 1 605 ? 14.843 6.587 -28.723 1.00 96.56 605 ALA A O 1
ATOM 4303 N N . ARG A 1 606 ? 14.372 7.754 -26.870 1.00 96.75 606 ARG A N 1
ATOM 4304 C CA . ARG A 1 606 ? 14.493 9.070 -27.510 1.00 96.75 606 ARG A CA 1
ATOM 4305 C C . ARG A 1 606 ? 15.231 10.054 -26.619 1.00 96.75 606 ARG A C 1
ATOM 4307 O O . ARG A 1 606 ? 14.712 10.421 -25.573 1.00 96.75 606 ARG A O 1
ATOM 4314 N N . SER A 1 607 ? 16.361 10.563 -27.096 1.00 95.19 607 SER A N 1
ATOM 4315 C CA . SER A 1 607 ? 17.088 11.683 -26.494 1.00 95.19 607 SER A CA 1
ATOM 4316 C C . SER A 1 607 ? 17.020 12.900 -27.415 1.00 95.19 607 SER A C 1
ATOM 4318 O O . SER A 1 607 ? 17.511 12.859 -28.543 1.00 95.19 607 SER A O 1
ATOM 4320 N N . GLU A 1 608 ? 16.370 13.975 -26.972 1.00 94.44 608 GLU A N 1
ATOM 4321 C CA . GLU A 1 608 ? 16.147 15.175 -27.782 1.00 94.44 608 GLU A CA 1
ATOM 4322 C C . GLU A 1 608 ? 16.500 16.457 -27.030 1.00 94.44 608 GLU A C 1
ATOM 4324 O O . GLU A 1 608 ? 15.930 16.733 -25.975 1.00 94.44 608 GLU A O 1
ATOM 4329 N N . ALA A 1 609 ? 17.400 17.259 -27.606 1.00 89.88 609 ALA A N 1
ATOM 4330 C CA . ALA A 1 609 ? 17.813 18.559 -27.085 1.00 89.88 609 ALA A CA 1
ATOM 4331 C C . ALA A 1 609 ? 17.457 19.698 -28.059 1.00 89.88 609 ALA A C 1
ATOM 4333 O O . ALA A 1 609 ? 17.870 19.672 -29.219 1.00 89.88 609 ALA A O 1
ATOM 4334 N N . VAL A 1 610 ? 16.747 20.728 -27.596 1.00 90.56 610 VAL A N 1
ATOM 4335 C CA . VAL A 1 610 ? 16.432 21.933 -28.387 1.00 90.56 610 VAL A CA 1
ATOM 4336 C C . VAL A 1 610 ? 16.798 23.187 -27.591 1.00 90.56 610 VAL A C 1
ATOM 4338 O O . VAL A 1 610 ? 16.307 23.367 -26.479 1.00 90.56 610 VAL A O 1
ATOM 4341 N N . ALA A 1 611 ? 17.654 24.036 -28.165 1.00 85.69 611 ALA A N 1
ATOM 4342 C CA . ALA A 1 611 ? 18.081 25.316 -27.596 1.00 85.69 611 ALA A CA 1
ATOM 4343 C C . ALA A 1 611 ? 17.807 26.469 -28.572 1.00 85.69 611 ALA A C 1
ATOM 4345 O O . ALA A 1 611 ? 18.178 26.391 -29.745 1.00 85.69 611 ALA A O 1
ATOM 4346 N N . GLU A 1 612 ? 17.211 27.556 -28.090 1.00 85.94 612 GLU A N 1
ATOM 4347 C CA . GLU A 1 612 ? 16.917 28.752 -28.887 1.00 85.94 612 GLU A CA 1
ATOM 4348 C C . GLU A 1 612 ? 17.325 30.001 -28.094 1.00 85.94 612 GLU A C 1
ATOM 4350 O O . GLU A 1 612 ? 16.866 30.198 -26.978 1.00 85.94 612 GLU A O 1
ATOM 4355 N N . ALA A 1 613 ? 18.216 30.826 -28.645 1.00 81.25 613 ALA A N 1
ATOM 4356 C CA . ALA A 1 613 ? 18.734 32.042 -28.014 1.00 81.25 613 ALA A CA 1
ATOM 4357 C C . ALA A 1 613 ? 19.007 33.125 -29.067 1.00 81.25 613 ALA A C 1
ATOM 4359 O O . ALA A 1 613 ? 19.162 32.811 -30.246 1.00 81.25 613 ALA A O 1
ATOM 4360 N N . GLU A 1 614 ? 19.123 34.389 -28.649 1.00 78.31 614 GLU A N 1
ATOM 4361 C CA . GLU A 1 614 ? 19.569 35.461 -29.555 1.00 78.31 614 GLU A CA 1
ATOM 4362 C C . GLU A 1 614 ? 21.079 35.377 -29.843 1.00 78.31 614 GLU A C 1
ATOM 4364 O O . GLU A 1 614 ? 21.450 35.286 -31.012 1.00 78.31 614 GLU A O 1
ATOM 4369 N N . ASP A 1 615 ? 21.947 35.314 -28.817 1.00 80.75 615 ASP A N 1
ATOM 4370 C CA . ASP A 1 615 ? 23.405 35.283 -29.029 1.00 80.75 615 ASP A CA 1
ATOM 4371 C C . ASP A 1 615 ? 23.965 33.851 -29.109 1.00 80.75 615 ASP A C 1
ATOM 4373 O O . ASP A 1 615 ? 24.306 33.390 -30.190 1.00 80.75 615 ASP A O 1
ATOM 4377 N N . GLU A 1 616 ? 24.106 33.118 -27.996 1.00 80.44 616 GLU A N 1
ATOM 4378 C CA . GLU A 1 616 ? 24.773 31.797 -27.987 1.00 80.44 616 GLU A CA 1
ATOM 4379 C C . GLU A 1 616 ? 23.804 30.661 -27.625 1.00 80.44 616 GLU A C 1
ATOM 4381 O O . GLU A 1 616 ? 23.256 30.649 -26.527 1.00 80.44 616 GLU A O 1
ATOM 4386 N N . ALA A 1 617 ? 23.640 29.662 -28.495 1.00 85.88 617 ALA A N 1
ATOM 4387 C CA . ALA A 1 617 ? 22.777 28.502 -28.248 1.00 85.88 617 ALA A CA 1
ATOM 4388 C C . ALA A 1 617 ? 23.559 27.184 -28.329 1.00 85.88 617 ALA A C 1
ATOM 4390 O O . ALA A 1 617 ? 24.196 26.887 -29.341 1.00 85.88 617 ALA A O 1
ATOM 4391 N N . TYR A 1 618 ? 23.479 26.354 -27.289 1.00 85.31 618 TYR A N 1
ATOM 4392 C CA . TYR A 1 618 ? 24.070 25.015 -27.265 1.00 85.31 618 TYR A CA 1
ATOM 4393 C C . TYR A 1 618 ? 23.025 23.939 -26.955 1.00 85.31 618 TYR A C 1
ATOM 4395 O O . TYR A 1 618 ? 22.362 24.007 -25.925 1.00 85.31 618 TYR A O 1
ATOM 4403 N N . ALA A 1 619 ? 22.932 22.907 -27.794 1.00 87.75 619 ALA A N 1
ATOM 4404 C CA . ALA A 1 619 ? 22.090 21.733 -27.561 1.00 87.75 619 ALA A CA 1
ATOM 4405 C C . ALA A 1 619 ? 22.915 20.440 -27.624 1.00 87.75 619 ALA A C 1
ATOM 4407 O O . ALA A 1 619 ? 23.578 20.170 -28.626 1.00 87.75 619 ALA A O 1
ATOM 4408 N N . GLY A 1 620 ? 22.864 19.617 -26.575 1.00 88.56 620 GLY A N 1
ATOM 4409 C CA . GLY A 1 620 ? 23.540 18.316 -26.529 1.00 88.56 620 GLY A CA 1
ATOM 4410 C C . GLY A 1 620 ? 22.580 17.180 -26.195 1.00 88.56 620 GLY A C 1
ATOM 4411 O O . GLY A 1 620 ? 22.027 17.176 -25.105 1.00 88.56 620 GLY A O 1
ATOM 4412 N N . ALA A 1 621 ? 22.406 16.208 -27.088 1.00 89.81 621 ALA A N 1
ATOM 4413 C CA . ALA A 1 621 ? 21.630 14.994 -26.840 1.00 89.81 621 ALA A CA 1
ATOM 4414 C C . ALA A 1 621 ? 22.546 13.767 -26.796 1.00 89.81 621 ALA A C 1
ATOM 4416 O O . ALA A 1 621 ? 23.352 13.541 -27.709 1.00 89.81 621 ALA A O 1
ATOM 4417 N N . TYR A 1 622 ? 22.428 12.982 -25.727 1.00 87.69 622 TYR A N 1
ATOM 4418 C CA . TYR A 1 622 ? 23.300 11.849 -25.453 1.00 87.69 622 TYR A CA 1
ATOM 4419 C C . TYR A 1 622 ? 22.524 10.535 -25.545 1.00 87.69 622 TYR A C 1
ATOM 4421 O O . TYR A 1 622 ? 21.591 10.357 -24.790 1.00 87.69 622 TYR A O 1
ATOM 4429 N N . GLY A 1 623 ? 22.945 9.607 -26.410 1.00 88.69 623 GLY A N 1
ATOM 4430 C CA . GLY A 1 623 ? 22.680 8.164 -26.324 1.00 88.69 623 GLY A CA 1
ATOM 4431 C C . GLY A 1 623 ? 21.211 7.721 -26.334 1.00 88.69 623 GLY A C 1
ATOM 4432 O O . GLY A 1 623 ? 20.466 7.962 -25.388 1.00 88.69 623 GLY A O 1
ATOM 4433 N N . ALA A 1 624 ? 20.808 6.953 -27.341 1.00 93.38 624 ALA A N 1
ATOM 4434 C CA . ALA A 1 624 ? 19.553 6.201 -27.292 1.00 93.38 624 ALA A CA 1
ATOM 4435 C C . ALA A 1 624 ? 19.801 4.739 -27.648 1.00 93.38 624 ALA A C 1
ATOM 4437 O O . ALA A 1 624 ? 20.351 4.465 -28.710 1.00 93.38 624 ALA A O 1
ATOM 4438 N N . ASP A 1 625 ? 19.384 3.813 -26.789 1.00 93.94 625 ASP A N 1
ATOM 4439 C CA . ASP A 1 625 ? 19.430 2.375 -27.055 1.00 93.94 625 ASP A CA 1
ATOM 4440 C C . ASP A 1 625 ? 18.045 1.755 -26.852 1.00 93.94 625 ASP A C 1
ATOM 4442 O O . ASP A 1 625 ? 17.418 1.919 -25.804 1.00 93.94 625 ASP A O 1
ATOM 4446 N N . ALA A 1 626 ? 17.556 1.069 -27.880 1.00 93.88 626 ALA A N 1
ATOM 4447 C CA . ALA A 1 626 ? 16.281 0.375 -27.853 1.00 93.88 626 ALA A CA 1
ATOM 4448 C C . ALA A 1 626 ? 16.436 -1.083 -28.293 1.00 93.88 626 ALA A C 1
ATOM 4450 O O . ALA A 1 626 ? 16.810 -1.364 -29.438 1.00 93.88 626 ALA A O 1
ATOM 4451 N N . ALA A 1 627 ? 16.045 -2.011 -27.420 1.00 92.44 627 ALA A N 1
ATOM 4452 C CA . ALA A 1 627 ? 16.018 -3.441 -27.689 1.00 92.44 627 ALA A CA 1
ATOM 4453 C C . ALA A 1 627 ? 14.598 -4.011 -27.541 1.00 92.44 627 ALA A C 1
ATOM 4455 O O . ALA A 1 627 ? 13.983 -3.912 -26.486 1.00 92.44 627 ALA A O 1
ATOM 4456 N N . GLY A 1 628 ? 14.059 -4.654 -28.577 1.00 93.25 628 GLY A N 1
ATOM 4457 C CA . GLY A 1 628 ? 12.740 -5.289 -28.495 1.00 93.25 628 GLY A CA 1
ATOM 4458 C C . GLY A 1 628 ? 12.763 -6.523 -27.587 1.00 93.25 628 GLY A C 1
ATOM 4459 O O . GLY A 1 628 ? 12.227 -6.499 -26.482 1.00 93.25 628 GLY A O 1
ATOM 4460 N N . ILE A 1 629 ? 13.407 -7.602 -28.043 1.00 92.25 629 ILE A N 1
ATOM 4461 C CA . ILE A 1 629 ? 13.663 -8.817 -27.249 1.00 92.25 629 ILE A CA 1
ATOM 4462 C C . ILE A 1 629 ? 15.174 -9.070 -27.189 1.00 92.25 629 ILE A C 1
ATOM 4464 O O . ILE A 1 629 ? 15.805 -9.311 -28.219 1.00 92.25 629 ILE A O 1
ATOM 4468 N N . GLY A 1 630 ? 15.750 -9.049 -25.989 1.00 86.88 630 GLY A N 1
ATOM 4469 C CA . GLY A 1 630 ? 17.179 -9.240 -25.739 1.00 86.88 630 GLY A CA 1
ATOM 4470 C C . GLY 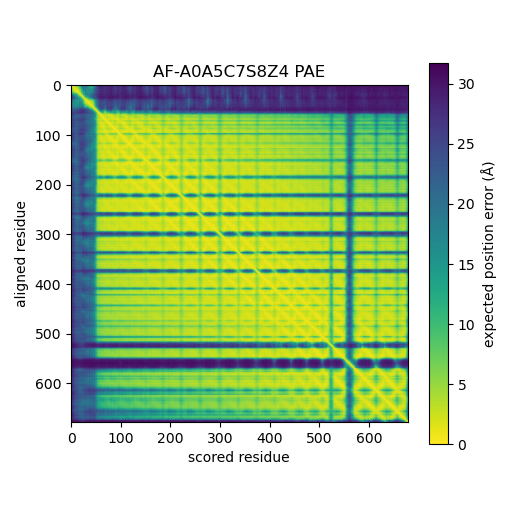A 1 630 ? 17.481 -10.429 -24.824 1.00 86.88 630 GLY A C 1
ATOM 4471 O O . GLY A 1 630 ? 16.830 -10.620 -23.793 1.00 86.88 630 GLY A O 1
ATOM 4472 N N . SER A 1 631 ? 18.495 -11.221 -25.181 1.00 85.94 631 SER A N 1
ATOM 4473 C CA . SER A 1 631 ? 19.118 -12.189 -24.269 1.00 85.94 631 SER A CA 1
ATOM 4474 C C . SER A 1 631 ? 20.637 -12.224 -24.420 1.00 85.94 631 SER A C 1
ATOM 4476 O O . SER A 1 631 ? 21.140 -12.152 -25.542 1.00 85.94 631 SER A O 1
ATOM 4478 N N . ALA A 1 632 ? 21.386 -12.377 -23.326 1.00 84.75 632 ALA A N 1
ATOM 4479 C CA . ALA A 1 632 ? 22.841 -12.526 -23.410 1.00 84.75 632 ALA A CA 1
ATOM 4480 C C . ALA A 1 632 ? 23.260 -13.900 -23.971 1.00 84.75 632 ALA A C 1
ATOM 4482 O O . ALA A 1 632 ? 24.280 -13.988 -24.650 1.00 84.75 632 ALA A O 1
ATOM 4483 N N . ALA A 1 633 ? 22.474 -14.957 -23.755 1.00 85.44 633 ALA A N 1
ATOM 4484 C CA . ALA A 1 633 ? 22.694 -16.283 -24.331 1.00 85.44 633 ALA A CA 1
ATOM 4485 C C . ALA A 1 633 ? 21.380 -17.067 -24.478 1.00 85.44 633 ALA A C 1
ATOM 4487 O O . ALA A 1 633 ? 20.459 -16.935 -23.671 1.00 85.44 633 ALA A O 1
ATOM 4488 N N . VAL A 1 634 ? 21.297 -17.923 -25.500 1.00 89.56 634 VAL A N 1
ATOM 4489 C CA . VAL A 1 634 ? 20.117 -18.761 -25.763 1.00 89.56 634 VAL A CA 1
ATOM 4490 C C . VAL A 1 634 ? 20.540 -20.200 -26.051 1.00 89.56 634 VAL A C 1
ATOM 4492 O O . VAL A 1 634 ? 21.031 -20.497 -27.137 1.00 89.56 634 VAL A O 1
ATOM 4495 N N . ASP A 1 635 ? 20.256 -21.085 -25.097 1.00 92.50 635 ASP A N 1
ATOM 4496 C CA . ASP A 1 635 ? 20.328 -22.547 -25.232 1.00 92.50 635 ASP A CA 1
ATOM 4497 C C . ASP A 1 635 ? 18.926 -23.165 -25.416 1.00 92.50 635 ASP A C 1
ATOM 4499 O O . ASP A 1 635 ? 18.776 -24.293 -25.889 1.00 92.50 635 ASP A O 1
ATOM 4503 N N . GLY A 1 636 ? 17.889 -22.434 -24.998 1.00 92.06 636 GLY A N 1
ATOM 4504 C CA . GLY A 1 636 ? 16.486 -22.828 -25.076 1.00 92.06 636 GLY A CA 1
ATOM 4505 C C . GLY A 1 636 ? 15.782 -22.391 -26.349 1.00 92.06 636 GLY A C 1
ATOM 4506 O O . GLY A 1 636 ? 16.367 -22.276 -27.427 1.00 92.06 636 GLY A O 1
ATOM 4507 N N . LYS A 1 637 ? 14.472 -22.143 -26.231 1.00 93.88 637 LYS A N 1
ATOM 4508 C CA . LYS A 1 637 ? 13.635 -21.756 -27.371 1.00 93.88 637 LYS A CA 1
ATOM 4509 C C . LYS A 1 637 ? 13.164 -20.312 -27.261 1.00 93.88 637 LYS A C 1
ATOM 4511 O O . LYS A 1 637 ? 12.451 -19.957 -26.329 1.00 93.88 637 LYS A O 1
ATOM 4516 N N . VAL A 1 638 ? 13.430 -19.528 -28.300 1.00 94.06 638 VAL A N 1
ATOM 4517 C CA . VAL A 1 638 ? 12.749 -18.251 -28.535 1.00 94.06 638 VAL A CA 1
ATOM 4518 C C . VAL A 1 638 ? 11.897 -18.372 -29.796 1.00 94.06 638 VAL A C 1
ATOM 4520 O O . VAL A 1 638 ? 12.378 -18.802 -30.843 1.00 94.06 638 VAL A O 1
ATOM 4523 N N . SER A 1 639 ? 10.609 -18.051 -29.693 1.00 94.94 639 SER A N 1
ATOM 4524 C CA . SER A 1 639 ? 9.645 -18.102 -30.793 1.00 94.94 639 SER A CA 1
ATOM 4525 C C . SER A 1 639 ? 8.918 -16.773 -30.893 1.00 94.94 639 SER A C 1
ATOM 4527 O O . SER A 1 639 ? 8.325 -16.324 -29.918 1.00 94.94 639 SER A O 1
ATOM 4529 N N . ASN A 1 640 ? 8.910 -16.184 -32.085 1.00 95.56 640 ASN A N 1
ATOM 4530 C CA . ASN A 1 640 ? 8.148 -14.980 -32.378 1.00 95.56 640 ASN A CA 1
ATOM 4531 C C . ASN A 1 640 ? 7.208 -15.222 -33.568 1.00 95.56 640 ASN A C 1
ATOM 4533 O O . ASN A 1 640 ? 7.672 -15.457 -34.682 1.00 95.56 640 ASN A O 1
ATOM 4537 N N . THR A 1 641 ? 5.900 -15.158 -33.332 1.00 96.81 641 THR A N 1
ATOM 4538 C CA . THR A 1 641 ? 4.845 -15.114 -34.361 1.00 96.81 641 THR A CA 1
ATOM 4539 C C . THR A 1 641 ? 4.090 -13.784 -34.364 1.00 96.81 641 THR A C 1
ATOM 4541 O O . THR A 1 641 ? 3.203 -13.601 -35.194 1.00 96.81 641 THR A O 1
ATOM 4544 N N . GLY A 1 642 ? 4.412 -12.893 -33.423 1.00 96.31 642 GLY A N 1
ATOM 4545 C CA . GLY A 1 642 ? 3.852 -11.553 -33.297 1.00 96.31 642 GLY A CA 1
ATOM 4546 C C . GLY A 1 642 ? 4.751 -10.471 -33.899 1.00 96.31 642 GLY A C 1
ATOM 4547 O O . GLY A 1 642 ? 5.551 -10.730 -34.806 1.00 96.31 642 GLY A O 1
ATOM 4548 N N . SER A 1 643 ? 4.632 -9.249 -33.377 1.00 97.38 643 SER A N 1
ATOM 4549 C CA . SER A 1 643 ? 5.437 -8.096 -33.784 1.00 97.38 643 SER A CA 1
ATOM 4550 C C . SER A 1 643 ? 6.457 -7.710 -32.712 1.00 97.38 643 SER A C 1
ATOM 4552 O O . SER A 1 643 ? 6.196 -7.813 -31.513 1.00 97.38 643 SER A O 1
ATOM 4554 N N . VAL A 1 644 ? 7.636 -7.288 -33.165 1.00 97.69 644 VAL A N 1
ATOM 4555 C CA . VAL A 1 644 ? 8.688 -6.717 -32.323 1.00 97.69 644 VAL A CA 1
ATOM 4556 C C . VAL A 1 644 ? 9.204 -5.472 -33.032 1.00 97.69 644 VAL A C 1
ATOM 4558 O O . VAL A 1 644 ? 9.625 -5.565 -34.187 1.00 97.69 644 VAL A O 1
ATOM 4561 N N . SER A 1 645 ? 9.148 -4.324 -32.363 1.00 97.06 645 SER A N 1
ATOM 4562 C CA . SER A 1 645 ? 9.651 -3.051 -32.876 1.00 97.06 645 SER A CA 1
ATOM 4563 C C . SER A 1 645 ? 10.587 -2.412 -31.863 1.00 97.06 645 SER A C 1
ATOM 4565 O O . SER A 1 645 ? 10.326 -2.433 -30.662 1.00 97.06 645 SER A O 1
ATOM 4567 N N . ALA A 1 646 ? 11.681 -1.855 -32.363 1.00 96.00 646 ALA A N 1
ATOM 4568 C CA . ALA A 1 646 ? 12.629 -1.088 -31.580 1.00 96.00 646 ALA A CA 1
ATOM 4569 C C . ALA A 1 646 ? 12.959 0.194 -32.347 1.00 96.00 646 ALA A C 1
ATOM 4571 O O . ALA A 1 646 ? 13.175 0.150 -33.561 1.00 96.00 646 ALA A O 1
ATOM 4572 N N . SER A 1 647 ? 12.977 1.327 -31.651 1.00 97.31 647 SER A N 1
ATOM 4573 C CA . SER A 1 647 ? 13.276 2.637 -32.224 1.00 97.31 647 SER A CA 1
ATOM 4574 C C . SER A 1 647 ? 14.164 3.423 -31.274 1.00 97.31 647 SER A C 1
ATOM 4576 O O . SER A 1 647 ? 13.805 3.626 -30.118 1.00 97.31 647 SER A O 1
ATOM 4578 N N . ALA A 1 648 ? 15.308 3.878 -31.777 1.00 96.19 648 ALA A N 1
ATOM 4579 C CA . ALA A 1 648 ? 16.218 4.754 -31.056 1.00 96.19 648 ALA A CA 1
ATOM 4580 C C . ALA A 1 648 ? 16.413 6.052 -31.841 1.00 96.19 648 ALA A C 1
ATOM 4582 O O . ALA A 1 648 ? 16.758 6.023 -33.025 1.00 96.19 648 ALA A O 1
ATOM 4583 N N . ILE A 1 649 ? 16.178 7.189 -31.190 1.00 96.19 649 ILE A N 1
ATOM 4584 C CA . ILE A 1 649 ? 16.266 8.521 -31.793 1.00 96.19 649 ILE A CA 1
ATOM 4585 C C . ILE A 1 649 ? 17.152 9.397 -30.914 1.00 96.19 649 ILE A C 1
ATOM 4587 O O . ILE A 1 649 ? 16.874 9.574 -29.732 1.00 96.19 649 ILE A O 1
ATOM 4591 N N . VAL A 1 650 ? 18.186 9.993 -31.508 1.00 94.88 650 VAL A N 1
ATOM 4592 C CA . VAL A 1 650 ? 18.962 11.066 -30.876 1.00 94.88 650 VAL A CA 1
ATOM 4593 C C . VAL A 1 650 ? 18.908 12.293 -31.777 1.00 94.88 650 VAL A C 1
ATOM 4595 O O . VAL A 1 650 ? 19.280 12.215 -32.950 1.00 94.88 650 VAL A O 1
ATOM 4598 N N . SER A 1 651 ? 18.435 13.420 -31.251 1.00 94.44 651 SER A N 1
ATOM 4599 C CA . SER A 1 651 ? 18.329 14.678 -31.994 1.00 94.44 651 SER A CA 1
ATOM 4600 C C . SER A 1 651 ? 18.777 15.870 -31.155 1.00 94.44 651 SER A C 1
ATOM 4602 O O . SER A 1 651 ? 18.448 15.988 -29.981 1.00 94.44 651 SER A O 1
ATOM 4604 N N . ALA A 1 652 ? 19.524 16.784 -31.770 1.00 91.12 652 ALA A N 1
ATOM 4605 C CA . ALA A 1 652 ? 19.900 18.051 -31.156 1.00 91.12 652 ALA A CA 1
ATOM 4606 C C . ALA A 1 652 ? 19.706 19.195 -32.157 1.00 91.12 652 ALA A C 1
ATOM 4608 O O . ALA A 1 652 ? 20.106 19.069 -33.317 1.00 91.12 652 ALA A O 1
ATOM 4609 N N . SER A 1 653 ? 19.114 20.302 -31.713 1.00 92.62 653 SER A N 1
ATOM 4610 C CA . SER A 1 653 ? 18.889 21.508 -32.516 1.00 92.62 653 SER A CA 1
ATOM 4611 C C . SER A 1 653 ? 19.230 22.757 -31.710 1.00 92.62 653 SER A C 1
ATOM 4613 O O . SER A 1 653 ? 18.806 22.879 -30.565 1.00 92.62 653 SER A O 1
ATOM 4615 N N . ALA A 1 654 ? 19.980 23.683 -32.307 1.00 88.12 654 ALA A N 1
ATOM 4616 C CA . ALA A 1 654 ? 20.358 24.948 -31.687 1.00 88.12 654 ALA A CA 1
ATOM 4617 C C . ALA A 1 654 ? 20.147 26.115 -32.663 1.00 88.12 654 ALA A C 1
ATOM 4619 O O . ALA A 1 654 ? 20.570 26.022 -33.819 1.00 88.12 654 ALA A O 1
ATOM 4620 N N . THR A 1 655 ? 19.548 27.207 -32.186 1.00 88.81 655 THR A N 1
ATOM 4621 C CA . THR A 1 655 ? 19.261 28.423 -32.968 1.00 88.81 655 THR A CA 1
ATOM 4622 C C . THR A 1 655 ? 19.748 29.663 -32.210 1.00 88.81 655 THR A C 1
ATOM 4624 O O . THR A 1 655 ? 19.346 29.849 -31.070 1.00 88.81 655 THR A O 1
ATOM 4627 N N . GLY A 1 656 ? 20.601 30.488 -32.832 1.00 85.56 656 GLY A N 1
ATOM 4628 C CA . GLY A 1 656 ? 21.144 31.752 -32.297 1.00 85.56 656 GLY A CA 1
ATOM 4629 C C . GLY A 1 656 ? 22.316 32.281 -33.139 1.00 85.56 656 GLY A C 1
ATOM 4630 O O . GLY A 1 656 ? 22.764 31.575 -34.050 1.00 85.56 656 GLY A O 1
ATOM 4631 N N . ASP A 1 657 ? 22.822 33.490 -32.861 1.00 85.50 657 ASP A N 1
ATOM 4632 C CA . ASP A 1 657 ? 23.948 34.112 -33.593 1.00 85.50 657 ASP A CA 1
ATOM 4633 C C . ASP A 1 657 ? 25.226 33.243 -33.571 1.00 85.50 657 ASP A C 1
ATOM 4635 O O . ASP A 1 657 ? 25.998 33.207 -34.535 1.00 85.50 657 ASP A O 1
ATOM 4639 N N . ALA A 1 658 ? 25.421 32.485 -32.493 1.00 83.50 658 ALA A N 1
ATOM 4640 C CA . ALA A 1 658 ? 26.440 31.468 -32.293 1.00 83.50 658 ALA A CA 1
ATOM 4641 C C . ALA A 1 658 ? 25.796 30.170 -31.770 1.00 83.50 658 ALA A C 1
ATOM 4643 O O . ALA A 1 658 ? 25.667 29.949 -30.567 1.00 83.50 658 ALA A O 1
ATOM 4644 N N . ALA A 1 659 ? 25.411 29.282 -32.690 1.00 87.12 659 ALA A N 1
ATOM 4645 C CA . ALA A 1 659 ? 24.722 28.031 -32.373 1.00 87.12 659 ALA A CA 1
ATOM 4646 C C . ALA A 1 659 ? 25.606 26.780 -32.539 1.00 87.12 659 ALA A C 1
ATOM 4648 O O . ALA A 1 659 ? 26.350 26.644 -33.515 1.00 87.12 659 ALA A O 1
ATOM 4649 N N . ALA A 1 660 ? 25.477 25.823 -31.618 1.00 86.62 660 ALA A N 1
ATOM 4650 C CA . ALA A 1 660 ? 26.116 24.513 -31.683 1.00 86.62 660 ALA A CA 1
ATOM 4651 C C . ALA A 1 660 ? 25.166 23.401 -31.212 1.00 86.62 660 ALA A C 1
ATOM 4653 O O . ALA A 1 660 ? 24.600 23.466 -30.126 1.00 86.62 660 ALA A O 1
ATOM 4654 N N . ALA A 1 661 ? 25.033 22.345 -32.016 1.00 89.38 661 ALA A N 1
ATOM 4655 C CA . ALA A 1 661 ? 24.233 21.170 -31.688 1.00 89.38 661 ALA A CA 1
ATOM 4656 C C . ALA A 1 661 ? 25.079 19.893 -31.786 1.00 89.38 661 ALA A C 1
ATOM 4658 O O . ALA A 1 661 ? 25.866 19.728 -32.721 1.00 89.38 661 ALA A O 1
ATOM 4659 N N . MET A 1 662 ? 24.908 18.985 -30.827 1.00 90.88 662 MET A N 1
ATOM 4660 C CA . MET A 1 662 ? 25.584 17.692 -30.777 1.00 90.88 662 MET A CA 1
ATOM 4661 C C . MET A 1 662 ? 24.578 16.589 -30.460 1.00 90.88 662 MET A C 1
ATOM 4663 O O . MET A 1 662 ? 23.940 16.616 -29.416 1.00 90.88 662 MET A O 1
ATOM 4667 N N . ALA A 1 663 ? 24.495 15.591 -31.333 1.00 90.19 663 ALA A N 1
ATOM 4668 C CA . ALA A 1 663 ? 23.797 14.334 -31.089 1.00 90.19 663 ALA A CA 1
ATOM 4669 C C . ALA A 1 663 ? 24.833 13.203 -31.093 1.00 90.19 663 ALA A C 1
ATOM 4671 O O . ALA A 1 663 ? 25.685 13.168 -31.985 1.00 90.19 663 ALA A O 1
ATOM 4672 N N . SER A 1 664 ? 24.800 12.323 -30.090 1.00 89.62 664 SER A N 1
ATOM 4673 C CA . SER A 1 664 ? 25.686 11.154 -30.042 1.00 89.62 664 SER A CA 1
ATOM 4674 C C . SER A 1 664 ? 25.057 9.918 -30.708 1.00 89.62 664 SER A C 1
ATOM 4676 O O . SER A 1 664 ? 24.493 10.020 -31.795 1.00 89.62 664 SER A O 1
ATOM 4678 N N . GLU A 1 665 ? 25.222 8.735 -30.121 1.00 90.94 665 GLU A N 1
ATOM 4679 C CA . GLU A 1 665 ? 24.932 7.452 -30.759 1.00 90.94 665 GLU A CA 1
ATOM 4680 C C . GLU A 1 665 ? 23.482 6.998 -30.546 1.00 90.94 665 GLU A C 1
ATOM 4682 O O . GLU A 1 665 ? 22.934 7.133 -29.453 1.00 90.94 665 GLU A O 1
ATOM 4687 N N . ALA A 1 666 ? 22.892 6.399 -31.583 1.00 91.69 666 ALA A N 1
ATOM 4688 C CA . ALA A 1 666 ? 21.603 5.718 -31.522 1.00 91.69 666 ALA A CA 1
ATOM 4689 C C . ALA A 1 666 ? 21.791 4.242 -31.902 1.00 91.69 666 ALA A C 1
ATOM 4691 O O . ALA A 1 666 ? 22.274 3.936 -32.996 1.00 91.69 666 ALA A O 1
ATOM 4692 N N . TRP A 1 667 ? 21.410 3.341 -31.005 1.00 90.38 667 TRP A N 1
ATOM 4693 C CA . TRP A 1 667 ? 21.525 1.896 -31.142 1.00 90.38 667 TRP A CA 1
ATOM 4694 C C . TRP A 1 667 ? 20.137 1.278 -31.100 1.00 90.38 667 TRP A C 1
ATOM 4696 O O . TRP A 1 667 ? 19.299 1.628 -30.278 1.00 90.38 667 TRP A O 1
ATOM 4706 N N . THR A 1 668 ? 19.861 0.364 -32.020 1.00 91.44 668 THR A N 1
ATOM 4707 C CA . THR A 1 668 ? 18.574 -0.320 -32.034 1.00 91.44 668 THR A CA 1
ATOM 4708 C C . THR A 1 668 ? 18.739 -1.773 -32.419 1.00 91.44 668 THR A C 1
ATOM 4710 O O . THR A 1 668 ? 19.506 -2.114 -33.324 1.00 91.44 668 THR A O 1
ATOM 4713 N N . SER A 1 669 ? 17.998 -2.637 -31.735 1.00 89.12 669 SER A N 1
ATOM 4714 C CA . SER A 1 669 ? 17.897 -4.045 -32.071 1.00 89.12 669 SER A CA 1
ATOM 4715 C C . SER A 1 669 ? 16.476 -4.545 -31.854 1.00 89.12 669 SER A C 1
ATOM 4717 O O . SER A 1 669 ? 15.952 -4.514 -30.747 1.00 89.12 669 SER A O 1
ATOM 4719 N N . GLY A 1 670 ? 15.832 -5.049 -32.907 1.00 86.12 670 GLY A N 1
ATOM 4720 C CA . GLY A 1 670 ? 14.525 -5.690 -32.752 1.00 86.12 670 GLY A CA 1
ATOM 4721 C C . GLY A 1 670 ? 14.635 -6.940 -31.876 1.00 86.12 670 GLY A C 1
ATOM 4722 O O . GLY A 1 670 ? 13.974 -7.049 -30.848 1.00 86.12 670 GLY A O 1
ATOM 4723 N N . VAL A 1 671 ? 15.512 -7.868 -32.263 1.00 86.44 671 VAL A N 1
ATOM 4724 C CA . VAL A 1 671 ? 15.812 -9.081 -31.495 1.00 86.44 671 VAL A CA 1
ATOM 4725 C C . VAL A 1 671 ? 17.325 -9.282 -31.454 1.00 86.44 671 VAL A C 1
ATOM 4727 O O . VAL A 1 671 ? 17.956 -9.345 -32.510 1.00 86.44 671 VAL A O 1
ATOM 4730 N N . SER A 1 672 ? 17.898 -9.401 -30.255 1.00 82.88 672 SER A N 1
ATOM 4731 C CA . SER A 1 672 ? 19.342 -9.552 -30.038 1.00 82.88 672 SER A CA 1
ATOM 4732 C C . SER A 1 672 ? 19.653 -10.747 -29.144 1.00 82.88 672 SER A C 1
ATOM 4734 O O . SER A 1 672 ? 19.088 -10.862 -28.056 1.00 82.88 672 SER A O 1
ATOM 4736 N N . PHE A 1 673 ? 20.584 -11.600 -29.573 1.00 81.69 673 PHE A N 1
ATOM 4737 C CA . PHE A 1 673 ? 21.093 -12.713 -28.773 1.00 81.69 673 PHE A CA 1
ATOM 4738 C C . PHE A 1 673 ? 22.621 -12.697 -28.766 1.00 81.69 673 PHE A C 1
ATOM 4740 O O . PHE A 1 673 ? 23.241 -12.649 -29.832 1.00 81.69 673 PHE A O 1
ATOM 4747 N N . GLY A 1 674 ? 23.231 -12.742 -27.581 1.00 66.25 674 GLY A N 1
ATOM 4748 C CA . GLY A 1 674 ? 24.669 -12.982 -27.463 1.00 66.25 674 GLY A CA 1
ATOM 4749 C C . GLY A 1 674 ? 25.041 -14.427 -27.829 1.00 66.25 674 GLY A C 1
ATOM 4750 O O . GLY A 1 674 ? 24.182 -15.294 -28.009 1.00 66.25 674 GLY A O 1
ATOM 4751 N N . GLY A 1 675 ? 26.338 -14.670 -28.044 1.00 51.59 675 GLY A N 1
ATOM 4752 C CA . GLY A 1 675 ? 26.841 -15.919 -28.626 1.00 51.59 675 GLY A CA 1
ATOM 4753 C C . GLY A 1 675 ? 26.461 -17.167 -27.822 1.00 51.59 675 GLY A C 1
ATOM 4754 O O . GLY A 1 675 ? 26.690 -17.227 -26.619 1.00 51.59 675 GLY A O 1
ATOM 4755 N N . ALA A 1 676 ? 25.919 -18.176 -28.512 1.00 43.38 676 ALA A N 1
ATOM 4756 C CA . ALA A 1 676 ? 25.564 -19.470 -27.934 1.00 43.38 676 ALA A CA 1
ATOM 4757 C C . ALA A 1 676 ? 26.801 -20.194 -27.376 1.00 43.38 676 ALA A C 1
ATOM 4759 O O . ALA A 1 676 ? 27.796 -20.392 -28.081 1.00 43.38 676 ALA A O 1
ATOM 4760 N N . GLY A 1 677 ? 26.721 -20.614 -26.117 1.00 39.19 677 GLY A N 1
ATOM 4761 C CA . GLY A 1 677 ? 27.738 -21.413 -25.450 1.00 39.19 677 GLY A CA 1
ATOM 4762 C C . GLY A 1 677 ? 27.545 -22.913 -25.661 1.00 39.19 677 GLY A C 1
ATOM 4763 O O . GLY A 1 677 ? 27.490 -23.618 -24.669 1.00 39.19 677 GLY A O 1
ATOM 4764 N N . GLY A 1 678 ? 27.511 -23.382 -26.916 1.00 30.78 678 GLY A N 1
ATOM 4765 C CA . GLY A 1 678 ? 27.729 -24.797 -27.280 1.00 30.78 678 GLY A CA 1
ATOM 4766 C C . GLY A 1 678 ? 26.591 -25.779 -27.033 1.00 30.78 678 GLY A C 1
ATOM 4767 O O . GLY A 1 678 ? 26.380 -26.166 -25.866 1.00 30.78 678 GLY A O 1
#

Organism: Thauera aminoaromatica (NCBI:txid164330)

Radius of gyration: 28.23 Å; Cα contacts (8 Å, |Δi|>4): 2633; chains: 1; bounding box: 59×69×79 Å

Secondary structure (DSSP, 8-state):
--HHHHHHHHHHHHHHHTTSSS--S-PPPHHHHHHHHHHHHHHT--------------SSB-SEESS-EEESSS-EEE-TT-EEEEEESEEEEEEE--SSB-SEEEE-SEEEEEEEEEEEEEEEEEESS-B-SEEEE-TT-EEEEEEEEEEEEEEEEEEEEESS-B-SEEEE-SEEEEEEEEEESSEEEEEEEEEEEESS-B-SEEEESSEEEEEEEEEESSS-EEEEEEEEEEEESS-B-SEEEESSEEEEEEEE-----SS-EEEEEEEEEESS-B-SEEEESSEEEEEEEEE--S--EEEEEEEEEEEEEESS-B-SEEEESSEEEEEEEEES-EEEEEEEEEEEEE-S-B-SEEEESSEEEEEEEEEE----TEEEEEEEEEEESSB-SEEEESSEEEEEEEE-SSS-EEEEEEEE-TT--B-SEEEESSEEEEEEEEEEEEEEEEEEEESS-B-SEEEESSEEEEEEEEEEEEEEEEEESSS-B-SEEEESSEEEEEEEESSSEEEEEEEEES--SS--S---PPEE-SEEEESSEEEEEEEEEEE--------SS--SPPPPPSEEEEEE-EEEEEEEEEEEE-TT-EEEE-SEEEEEEEEEEEEE-SSEEEEEE--EEEEEEEEEEESSEEEESSEEEEEEEEEEEEESTEEEEEE--EEEEEEEEPPP--

Sequence (678 aa):
MNKSHRIVWSDARNAYIVAGENASAKGKPSSVRKALATAIAALFMGPGLAAAQSCEGQNPLTDAQTSTQCYENVDVTVAAGGSVAATGTTAIGVQVQAAPYARNFANQGTLEADAEGYNAYAYGVLFEGRVSGSVVNASTGTVSVSATGQGDGYGDGYGVLIRGDLGGSLANAGTVEVSAQNVTSSGYRYAGAYGVSIDGDVDGTLTNSGNVRAESRADSAGGSSYSFTDSESVRIRGSLNGALANSGAIEAHAQSAEGSSNYNDYVRAYGVSIGEDLTGSLENTGTIHATATRSSEGGYSSYSDYMWAVGVHVSDDLTGELLNSGEILARTEVSGGDQYGYANAYGVRAYGTMSGTIDNAGTIRAESVRTAGEGGSSTYTKAYGVVTGDLVGKLANSGSIGARSEVEEGYAHAYAYGVSTYYGDLIGTIQNDGEIVAEAVSKDGYAGAYGVGVGYNVSGTLQNNGEISARAEGSNARSRGVSIRYGDLTGTIGNDGTIDATSITQDGYANAVGVGFGTGEDYDGEDSYGKVSGTLRNAGTVTATALAQGRDYEAGYSLLAMEEEPAPSTRVAVRAGGTYAIGVGTGLVSSEGRIENSGTVVAEARSEAVAEAEDEAYAGAYGADAAGIGSAAVDGKVSNTGSVSASAIVSASATGDAAAAMASEAWTSGVSFGGAGG